Protein AF-A0A2A4FBA9-F1 (afdb_monomer)

Solvent-accessible surface area (backbone atoms only — not comparable to full-atom values): 35724 Å² total; per-residue (Å²): 137,84,88,87,79,87,83,82,77,79,80,83,69,80,80,77,73,60,37,50,47,93,79,31,33,34,23,47,24,34,35,34,48,40,52,52,86,68,55,92,37,50,28,45,49,27,52,51,52,49,32,52,47,29,51,40,44,67,45,79,45,72,29,42,86,92,65,70,69,78,77,84,57,60,59,92,59,33,33,60,41,40,17,34,39,21,32,54,52,49,37,60,53,53,17,41,89,79,69,33,68,56,4,42,51,48,52,48,52,13,17,38,64,64,24,26,37,34,21,50,23,27,60,39,55,25,54,53,46,32,26,72,73,50,72,45,64,10,69,92,48,63,42,56,23,31,39,35,79,61,21,44,68,64,37,65,48,46,32,35,7,68,39,89,90,40,39,35,54,44,55,74,27,56,29,38,30,31,44,75,27,86,77,54,50,78,67,47,50,75,44,59,27,28,34,33,64,46,96,87,69,50,73,33,28,37,20,35,39,34,43,38,37,50,88,78,72,57,95,47,36,16,62,40,34,44,38,36,40,26,18,34,58,33,30,71,87,35,71,50,35,38,66,46,46,62,42,55,54,36,58,27,38,69,47,44,37,40,18,53,86,57,33,32,50,31,50,33,28,32,52,39,50,43,68,37,46,27,60,62,37,41,70,42,95,82,72,33,20,24,33,69,89,76,70,42,64,28,88,40,91,67,65,20,37,51,86,73,38,67,69,34,74,80,49,62,39,35,65,39,42,40,54,64,41,24,69,25,52,53,40,52,50,53,48,44,52,49,39,29,76,71,37,87,34,32,62,52,53,52,51,32,38,20,29,18,25,36,37,27,32,54,92,38,57,16,75,38,37,53,10,71,64,75,75,30,47,35,47,53,42,44,58,76,48,47,73,76,38,36,37,33,40,23,34,15,79,51,68,59,42,38,71,41,79,80,73,76,43,74,67,46,40,66,54,54,42,46,30,48,50,49,22,48,47,17,43,58,61,59,55,52,80,46,55,43,80,41,32,38,47,47,32,96,61,38,25,80,80,32,62,56,38,48,51,27,42,43,74,76,50,29,37,34,36,52,38,50,55,89,61,26,57,51,59,61,82,43,81,88,51,51,85,54,56,91,88,40,80,41,68,73,59,59,70,49,25,32,46,45,33,42,82,48,68,77,30,33,34,36,45,22,40,77,48,89,60,52,58,34,24,44,42,67,70,38,46,31,52,53,49,24,50,44,33,4,49,86,19,80,41,24,81,77,63,60,42,67,57,50,55,71,50,49,46,50,56,50,22,55,57,56,33,52,39,36,57,51,36,36,59,56,32,37,46,41,22,37,25,22,47,26,38,71,76,79,63,49,23,58,51,57,54,37,52,51,49,21,52,52,51,43,51,48,45,33,39,76,54,54,38,42,32,65,52,74,66,53,48,44,52,52,11,49,40,40,43,48,34,74,73,36,69,64,46,38,37,34,30,63,52,48,28,30,43,36,34,31,69,88,60,94,82,63,67,65,37,52,43,43,28,27,56,41,84,48,89,91,49,56,50,74,56,79,91,37,35,30,16,56,44,76,27,37,65,93,51,66,18,47,47,80,41,73,77,28,66,68,75,118

InterPro domains:
  IPR056826 Agd3, deacetylase domain [PF25115] (383-588)
  IPR056827 Agd3, CBM87 [PF25116] (27-178)

Mean predicted aligned error: 5.66 Å

Structure (mmCIF, N/CA/C/O backbone):
data_AF-A0A2A4FBA9-F1
#
_entry.id   AF-A0A2A4FBA9-F1
#
loop_
_atom_site.group_PDB
_atom_site.id
_atom_site.type_symbol
_atom_site.label_atom_id
_atom_site.label_alt_id
_atom_site.label_comp_id
_atom_site.label_asym_id
_atom_site.label_entity_id
_atom_site.label_seq_id
_atom_site.pdbx_PDB_ins_code
_atom_site.Cartn_x
_atom_site.Cartn_y
_atom_site.Cartn_z
_atom_site.occupancy
_atom_site.B_iso_or_equiv
_atom_site.auth_seq_id
_atom_site.auth_comp_id
_atom_site.auth_asym_id
_atom_site.auth_atom_id
_atom_site.pdbx_PDB_model_num
ATOM 1 N N . MET A 1 1 ? 27.969 -35.786 33.954 1.00 35.66 1 MET A N 1
ATOM 2 C CA . MET A 1 1 ? 27.460 -35.114 35.173 1.00 35.66 1 MET A CA 1
ATOM 3 C C . MET A 1 1 ? 26.639 -33.923 34.688 1.00 35.66 1 MET A C 1
ATOM 5 O O . MET A 1 1 ? 27.228 -33.008 34.151 1.00 35.66 1 MET A O 1
ATOM 9 N N . ALA A 1 2 ? 25.336 -34.043 34.442 1.00 28.09 2 ALA A N 1
ATOM 10 C CA . ALA A 1 2 ? 24.216 -34.197 35.376 1.00 28.09 2 ALA A CA 1
ATOM 11 C C . ALA A 1 2 ? 23.864 -32.904 36.147 1.00 28.09 2 ALA A C 1
ATOM 13 O O . ALA A 1 2 ? 24.631 -32.495 37.011 1.00 28.09 2 ALA A O 1
ATOM 14 N N . ARG A 1 3 ? 22.616 -32.445 35.906 1.00 29.64 3 ARG A N 1
ATOM 15 C CA . ARG A 1 3 ? 21.757 -31.500 36.672 1.00 29.64 3 ARG A CA 1
ATOM 16 C C . ARG A 1 3 ? 22.052 -30.017 36.424 1.00 29.64 3 ARG A C 1
ATOM 18 O O . ARG A 1 3 ? 23.206 -29.635 36.421 1.00 29.64 3 ARG A O 1
ATOM 25 N N . GLY A 1 4 ? 21.094 -29.114 36.207 1.00 26.42 4 GLY A N 1
ATOM 26 C CA . GLY A 1 4 ? 19.641 -28.989 36.473 1.00 26.42 4 GLY A CA 1
ATOM 27 C C . GLY A 1 4 ? 19.407 -27.463 36.652 1.00 26.42 4 GLY A C 1
ATOM 28 O O . GLY A 1 4 ? 20.376 -26.754 36.883 1.00 26.42 4 GLY A O 1
ATOM 29 N N . LEU A 1 5 ? 18.257 -26.806 36.531 1.00 30.44 5 LEU A N 1
ATOM 30 C CA . LEU A 1 5 ? 16.840 -27.126 36.586 1.00 30.44 5 LEU A CA 1
ATOM 31 C C . LEU A 1 5 ? 16.086 -26.051 35.777 1.00 30.44 5 LEU A C 1
ATOM 33 O O . LEU A 1 5 ? 16.541 -24.916 35.646 1.00 30.44 5 LEU A O 1
ATOM 37 N N . ALA A 1 6 ? 14.897 -26.427 35.318 1.00 33.28 6 ALA A N 1
ATOM 38 C CA . ALA A 1 6 ? 13.871 -25.555 34.773 1.00 33.28 6 ALA A CA 1
ATOM 39 C C . ALA A 1 6 ? 13.440 -24.460 35.767 1.00 33.28 6 ALA A C 1
ATOM 41 O O . ALA A 1 6 ? 13.208 -24.744 36.942 1.00 33.28 6 ALA A O 1
ATOM 42 N N . ALA A 1 7 ? 13.234 -23.240 35.269 1.00 28.11 7 ALA A N 1
ATOM 43 C CA . ALA A 1 7 ? 12.428 -22.224 35.936 1.00 28.11 7 ALA A CA 1
ATOM 44 C C . ALA A 1 7 ? 11.086 -22.122 35.199 1.00 28.11 7 ALA A C 1
ATOM 46 O O . ALA A 1 7 ? 10.904 -21.312 34.294 1.00 28.11 7 ALA A O 1
ATOM 47 N N . ALA A 1 8 ? 10.152 -22.995 35.580 1.00 31.78 8 ALA A N 1
ATOM 48 C CA . ALA A 1 8 ? 8.734 -22.791 35.332 1.00 31.78 8 ALA A CA 1
ATOM 49 C C . ALA A 1 8 ? 8.258 -21.663 36.263 1.00 31.78 8 ALA A C 1
ATOM 51 O O . ALA A 1 8 ? 8.084 -21.867 37.463 1.00 31.78 8 ALA A O 1
ATOM 52 N N . GLY A 1 9 ? 8.112 -20.454 35.722 1.00 28.41 9 GLY A N 1
ATOM 53 C CA . GLY A 1 9 ? 7.492 -19.335 36.425 1.00 28.41 9 GLY A CA 1
ATOM 54 C C . GLY A 1 9 ? 5.979 -19.519 36.448 1.00 28.41 9 GLY A C 1
ATOM 55 O O . GLY A 1 9 ? 5.329 -19.421 35.410 1.00 28.41 9 GLY A O 1
ATOM 56 N N . LEU A 1 10 ? 5.437 -19.820 37.629 1.00 30.75 10 LEU A N 1
ATOM 57 C CA . LEU A 1 10 ? 4.006 -19.929 37.894 1.00 30.75 10 LEU A CA 1
ATOM 58 C C . LEU A 1 10 ? 3.264 -18.660 37.446 1.00 30.75 10 LEU A C 1
ATOM 60 O O . LEU A 1 10 ? 3.491 -17.570 37.970 1.00 30.75 10 LEU A O 1
ATOM 64 N N . CYS A 1 11 ? 2.310 -18.847 36.536 1.00 32.03 11 CYS A N 1
ATOM 65 C CA . CYS A 1 11 ? 1.197 -17.933 36.332 1.00 32.03 11 CYS A CA 1
ATOM 66 C C . CYS A 1 11 ? 0.388 -17.837 37.630 1.00 32.03 11 CYS A C 1
ATOM 68 O O . CYS A 1 11 ? -0.319 -18.777 37.988 1.00 32.03 11 CYS A O 1
ATOM 70 N N . VAL A 1 12 ? 0.418 -16.686 38.295 1.00 27.09 12 VAL A N 1
ATOM 71 C CA . VAL A 1 12 ? -0.736 -16.254 39.090 1.00 27.09 12 VAL A CA 1
ATOM 72 C C . VAL A 1 12 ? -1.607 -15.439 38.144 1.00 27.09 12 VAL A C 1
ATOM 74 O O . VAL A 1 12 ? -1.563 -14.213 38.114 1.00 27.09 12 VAL A O 1
ATOM 77 N N . ALA A 1 13 ? -2.347 -16.148 37.292 1.00 31.80 13 ALA A N 1
ATOM 78 C CA . ALA A 1 13 ? -3.463 -15.561 36.576 1.00 31.80 13 ALA A CA 1
ATOM 79 C C . ALA A 1 13 ? -4.544 -15.264 37.619 1.00 31.80 13 ALA A C 1
ATOM 81 O O . ALA A 1 13 ? -5.150 -16.186 38.168 1.00 31.80 13 ALA A O 1
ATOM 82 N N . ALA A 1 14 ? -4.789 -13.986 37.910 1.00 28.95 14 ALA A N 1
ATOM 83 C CA . ALA A 1 14 ? -6.097 -13.601 38.409 1.00 28.95 14 ALA A CA 1
ATOM 84 C C . ALA A 1 14 ? -7.092 -14.016 37.318 1.00 28.95 14 ALA A C 1
ATOM 86 O O . ALA A 1 14 ? -7.118 -13.424 36.241 1.00 28.95 14 ALA A O 1
ATOM 87 N N . GLN A 1 15 ? -7.823 -15.105 37.555 1.00 30.31 15 GLN A N 1
ATOM 88 C CA . GLN A 1 15 ? -8.867 -15.574 36.659 1.00 30.31 15 GLN A CA 1
ATOM 89 C C . GLN A 1 15 ? -9.997 -14.541 36.649 1.00 30.31 15 GLN A C 1
ATOM 91 O O . GLN A 1 15 ? -10.942 -14.628 37.429 1.00 30.31 15 GLN A O 1
ATOM 96 N N . VAL A 1 16 ? -9.902 -13.550 35.765 1.00 36.84 16 VAL A N 1
ATOM 97 C CA . VAL A 1 16 ? -11.084 -12.850 35.268 1.00 36.84 16 VAL A CA 1
ATOM 98 C C . VAL A 1 16 ? -11.718 -13.822 34.282 1.00 36.84 16 VAL A C 1
ATOM 100 O O . VAL A 1 16 ? -11.297 -13.934 33.134 1.00 36.84 16 VAL A O 1
ATOM 103 N N . VAL A 1 17 ? -12.641 -14.648 34.770 1.00 41.50 17 VAL A N 1
ATOM 104 C CA . VAL A 1 17 ? -13.395 -15.563 33.912 1.00 41.50 17 VAL A CA 1
ATOM 105 C C . VAL A 1 17 ? -14.388 -14.705 33.127 1.00 41.50 17 VAL A C 1
ATOM 107 O O . VAL A 1 17 ? -15.464 -14.385 33.627 1.00 41.50 17 VAL A O 1
ATOM 110 N N . HIS A 1 18 ? -14.011 -14.282 31.919 1.00 57.12 18 HIS A N 1
ATOM 111 C CA . HIS A 1 18 ? -14.959 -13.726 30.955 1.00 57.12 18 HIS A CA 1
ATOM 112 C C . HIS A 1 18 ? -15.890 -14.856 30.512 1.00 57.12 18 HIS A C 1
ATOM 114 O O . HIS A 1 18 ? -15.500 -15.747 29.757 1.00 57.12 18 HIS A O 1
ATOM 120 N N . ALA A 1 19 ? -17.102 -14.858 31.061 1.00 62.28 19 ALA A N 1
ATOM 121 C CA . ALA A 1 19 ? -18.159 -15.758 30.646 1.00 62.28 19 ALA A CA 1
ATOM 122 C C . ALA A 1 19 ? -18.904 -15.112 29.473 1.00 62.28 19 ALA A C 1
ATOM 124 O O . ALA A 1 19 ? -19.405 -13.995 29.579 1.00 62.28 19 ALA A O 1
ATOM 125 N N . VAL A 1 20 ? -18.931 -15.821 28.353 1.00 81.38 20 VAL A N 1
ATOM 126 C CA . VAL A 1 20 ? -19.883 -15.619 27.258 1.00 81.38 20 VAL A CA 1
ATOM 127 C C . VAL A 1 20 ? -20.898 -16.765 27.382 1.00 81.38 20 VAL A C 1
ATOM 129 O O . VAL A 1 20 ? -20.494 -17.845 27.839 1.00 81.38 20 VAL A O 1
ATOM 132 N N . PRO A 1 21 ? -22.184 -16.599 27.013 1.00 82.62 21 PRO A N 1
ATOM 133 C CA . PRO A 1 21 ? -23.123 -17.720 26.990 1.00 82.62 21 PRO A CA 1
ATOM 134 C C . PRO A 1 21 ? -22.544 -18.936 26.242 1.00 82.62 21 PRO A C 1
ATOM 136 O O . PRO A 1 21 ? -21.885 -18.789 25.213 1.00 82.62 21 PRO A O 1
ATOM 139 N N . LEU A 1 22 ? -22.746 -20.148 26.773 1.00 81.50 22 LEU A N 1
ATOM 140 C CA . LEU A 1 22 ? -22.116 -21.384 26.261 1.00 81.50 22 LEU A CA 1
ATOM 141 C C . LEU A 1 22 ? -22.530 -21.731 24.821 1.00 81.50 22 LEU A C 1
ATOM 143 O O . LEU A 1 22 ? -21.805 -22.410 24.091 1.00 81.50 22 LEU A O 1
ATOM 147 N N . ASP A 1 23 ? -23.720 -21.302 24.434 1.00 87.00 23 ASP A N 1
ATOM 148 C CA . ASP A 1 23 ? -24.325 -21.451 23.119 1.00 87.00 23 ASP A CA 1
ATOM 149 C C . ASP A 1 23 ? -24.222 -20.184 22.264 1.00 87.00 23 ASP A C 1
ATOM 151 O O . ASP A 1 23 ? -24.753 -20.169 21.153 1.00 87.00 23 ASP A O 1
ATOM 155 N N . ALA A 1 24 ? -23.488 -19.166 22.730 1.00 92.69 24 ALA A N 1
ATOM 156 C CA . ALA A 1 24 ? -23.312 -17.936 21.982 1.00 92.69 24 ALA A CA 1
ATOM 157 C C . ALA A 1 24 ? -22.666 -18.182 20.617 1.00 92.69 24 ALA A C 1
ATOM 159 O O . ALA A 1 24 ? -21.692 -18.932 20.473 1.00 92.69 24 ALA A O 1
ATOM 160 N N . LEU A 1 25 ? -23.187 -17.466 19.628 1.00 97.12 25 LEU A N 1
ATOM 161 C CA . LEU A 1 25 ? -22.605 -17.328 18.303 1.00 97.12 25 LEU A CA 1
ATOM 162 C C . LEU A 1 25 ? -22.186 -15.872 18.112 1.00 97.12 25 LEU A C 1
ATOM 164 O O . LEU A 1 25 ? -22.937 -14.969 18.464 1.00 97.12 25 LEU A O 1
ATOM 168 N N . ILE A 1 26 ? -20.999 -15.631 17.566 1.00 98.00 26 ILE A N 1
ATOM 169 C CA . ILE A 1 26 ? -20.472 -14.283 17.329 1.00 98.00 26 ILE A CA 1
ATOM 170 C C . ILE A 1 26 ? -20.010 -14.189 15.881 1.00 98.00 26 ILE A C 1
ATOM 172 O O . ILE A 1 26 ? -19.082 -14.889 15.477 1.00 98.00 26 ILE A O 1
ATOM 176 N N . ASP A 1 27 ? -20.628 -13.313 15.098 1.00 98.56 27 ASP A N 1
ATOM 177 C CA . ASP A 1 27 ? -20.150 -13.032 13.746 1.00 98.56 27 ASP A CA 1
ATOM 178 C C . ASP A 1 27 ? -18.834 -12.252 13.792 1.00 98.56 27 ASP A C 1
ATOM 180 O O . ASP A 1 27 ? -18.742 -11.194 14.423 1.00 98.56 27 ASP A O 1
ATOM 184 N N . LEU A 1 28 ? -17.824 -12.736 13.063 1.00 98.56 28 LEU A N 1
ATOM 185 C CA . LEU A 1 28 ? -16.520 -12.091 12.905 1.00 98.56 28 LEU A CA 1
ATOM 186 C C . LEU A 1 28 ? -16.609 -10.888 11.945 1.00 98.56 28 LEU A C 1
ATOM 188 O O . LEU A 1 28 ? -15.963 -10.841 10.897 1.00 98.56 28 LEU A O 1
ATOM 192 N N . LYS A 1 29 ? -17.465 -9.929 12.302 1.00 98.50 29 LYS A N 1
ATOM 193 C CA . LYS A 1 29 ? -17.840 -8.737 11.539 1.00 98.50 29 LYS A CA 1
ATOM 194 C C . LYS A 1 29 ? -17.840 -7.511 12.449 1.00 98.50 29 LYS A C 1
ATOM 196 O O . LYS A 1 29 ? -18.280 -7.585 13.595 1.00 98.50 29 LYS A O 1
ATOM 201 N N . VAL A 1 30 ? -17.357 -6.377 11.952 1.00 98.81 30 VAL A N 1
ATOM 202 C CA . VAL A 1 30 ? -17.292 -5.114 12.707 1.00 98.81 30 VAL A CA 1
ATOM 203 C C . VAL A 1 30 ? -18.495 -4.225 12.389 1.00 98.81 30 VAL A C 1
ATOM 205 O O . VAL A 1 30 ? -18.865 -4.056 11.230 1.00 98.81 30 VAL A O 1
ATOM 208 N N . LEU A 1 31 ? -19.096 -3.617 13.411 1.00 98.88 31 LEU A N 1
ATOM 209 C CA . LEU A 1 31 ? -20.071 -2.543 13.237 1.00 98.88 31 LEU A CA 1
ATOM 210 C C . LEU A 1 31 ? -19.355 -1.191 13.234 1.00 98.88 31 LEU A C 1
ATOM 212 O O . LEU A 1 31 ? -18.719 -0.832 14.223 1.00 98.88 31 LEU A O 1
ATOM 216 N N . VAL A 1 32 ? -19.497 -0.423 12.158 1.00 98.81 32 VAL A N 1
ATOM 217 C CA . VAL A 1 32 ? -19.068 0.977 12.089 1.00 98.81 32 VAL A CA 1
ATOM 218 C C . VAL A 1 32 ? -20.289 1.862 12.338 1.00 98.81 32 VAL A C 1
ATOM 220 O O . VAL A 1 32 ? -21.167 1.962 11.483 1.00 98.81 32 VAL A O 1
ATOM 223 N N . LEU A 1 33 ? -20.367 2.487 13.513 1.00 98.31 33 LEU A N 1
ATOM 224 C CA . LEU A 1 33 ? -21.442 3.424 13.862 1.00 98.31 33 LEU A CA 1
ATOM 225 C C . LEU A 1 33 ? -21.025 4.840 13.464 1.00 98.31 33 LEU A C 1
ATOM 227 O O . LEU A 1 33 ? -20.178 5.437 14.125 1.00 98.31 33 LEU A O 1
ATOM 231 N N . ALA A 1 34 ? -21.620 5.379 12.400 1.00 97.81 34 ALA A N 1
ATOM 232 C CA . ALA A 1 34 ? -21.281 6.693 11.861 1.00 97.81 34 ALA A CA 1
ATOM 233 C C . ALA A 1 34 ? -22.482 7.648 11.910 1.00 97.81 34 ALA A C 1
ATOM 235 O O . ALA A 1 34 ? -23.615 7.259 11.643 1.00 97.81 34 ALA A O 1
ATOM 236 N N . SER A 1 35 ? -22.238 8.918 12.226 1.00 96.06 35 SER A N 1
ATOM 237 C CA . SER A 1 35 ? -23.278 9.951 12.191 1.00 96.06 35 SER A CA 1
ATOM 238 C C . SER A 1 35 ? -23.618 10.311 10.746 1.00 96.06 35 SER A C 1
ATOM 240 O O . SER A 1 35 ? -22.733 10.684 9.974 1.00 96.06 35 SER A O 1
ATOM 242 N N . GLN A 1 36 ? -24.902 10.266 10.383 1.00 95.19 36 GLN A N 1
ATOM 243 C CA . GLN A 1 36 ? -25.357 10.739 9.074 1.00 95.19 36 GLN A CA 1
ATOM 244 C C . GLN A 1 36 ? -25.042 12.230 8.881 1.00 95.19 36 GLN A C 1
ATOM 246 O O . GLN A 1 36 ? -24.629 12.642 7.800 1.00 95.19 36 GLN A O 1
ATOM 251 N N . GLN A 1 37 ? -25.199 13.037 9.934 1.00 95.44 37 GLN A N 1
ATOM 252 C CA . GLN A 1 37 ? -24.948 14.479 9.895 1.00 95.44 37 GLN A CA 1
ATOM 253 C C . GLN A 1 37 ? -23.464 14.831 9.773 1.00 95.44 37 GLN A C 1
ATOM 255 O O . GLN A 1 37 ? -23.145 15.905 9.272 1.00 95.44 37 GLN A O 1
ATOM 260 N N . ALA A 1 38 ? -22.561 13.949 10.210 1.00 91.69 38 ALA A N 1
ATOM 261 C CA . ALA A 1 38 ? -21.127 14.144 10.016 1.00 91.69 38 ALA A CA 1
ATOM 262 C C . ALA A 1 38 ? -20.703 13.888 8.556 1.00 91.69 38 ALA A C 1
ATOM 264 O O . ALA A 1 38 ? -19.721 14.457 8.085 1.00 91.69 38 ALA A O 1
ATOM 265 N N . GLY A 1 39 ? -21.461 13.073 7.815 1.00 93.25 39 GLY A N 1
ATOM 266 C CA . GLY A 1 39 ? -21.169 12.752 6.422 1.00 93.25 39 GLY A CA 1
ATOM 267 C C . GLY A 1 39 ? -19.896 11.915 6.259 1.00 93.25 39 GLY A C 1
ATOM 268 O O . GLY A 1 39 ? -19.574 11.061 7.085 1.00 93.25 39 GLY A O 1
ATOM 269 N N . ASN A 1 40 ? -19.181 12.133 5.155 1.00 94.31 40 ASN A N 1
ATOM 270 C CA . ASN A 1 40 ? -17.966 11.392 4.816 1.00 94.31 40 ASN A CA 1
ATOM 271 C C . ASN A 1 40 ? -16.718 12.044 5.436 1.00 94.31 40 ASN A C 1
ATOM 273 O O . ASN A 1 40 ? -15.961 12.722 4.739 1.00 94.31 40 ASN A O 1
ATOM 277 N N . THR A 1 41 ? -16.532 11.878 6.747 1.00 96.19 41 THR A N 1
ATOM 278 C CA . THR A 1 41 ? -15.412 12.500 7.470 1.00 96.19 41 THR A CA 1
ATOM 279 C C . THR A 1 41 ? -14.081 11.770 7.247 1.00 96.19 41 THR A C 1
ATOM 281 O O . THR A 1 41 ? -14.079 10.576 6.922 1.00 96.19 41 THR A O 1
ATOM 284 N N . PRO A 1 42 ? -12.930 12.438 7.457 1.00 96.69 42 PRO A N 1
ATOM 285 C CA . PRO A 1 42 ? -11.619 11.790 7.416 1.00 96.69 42 PRO A CA 1
ATOM 286 C C . PRO A 1 42 ? -11.483 10.580 8.349 1.00 96.69 42 PRO A C 1
ATOM 288 O O . PRO A 1 42 ? -10.839 9.599 7.984 1.00 96.69 42 PRO A O 1
ATOM 291 N N . GLU A 1 43 ? -12.125 10.598 9.518 1.00 97.31 43 GLU A N 1
ATOM 292 C CA . GLU A 1 43 ? -12.078 9.508 10.498 1.00 97.31 43 GLU A CA 1
ATOM 293 C C . GLU A 1 43 ? -12.850 8.289 10.002 1.00 97.31 43 GLU A C 1
ATOM 295 O O . GLU A 1 43 ? -12.417 7.146 10.199 1.00 97.31 43 GLU A O 1
ATOM 300 N N . LEU A 1 44 ? -13.992 8.521 9.337 1.00 98.19 44 LEU A N 1
ATOM 301 C CA . LEU A 1 44 ? -14.739 7.454 8.682 1.00 98.19 44 LEU A CA 1
ATOM 302 C C . LEU A 1 44 ? -13.878 6.859 7.571 1.00 98.19 44 LEU A C 1
ATOM 304 O O . LEU A 1 44 ? -13.676 5.650 7.552 1.00 98.19 44 LEU A O 1
ATOM 308 N N . GLN A 1 45 ? -13.288 7.693 6.714 1.00 97.81 45 GLN A N 1
ATOM 309 C CA . GLN A 1 45 ? -12.392 7.228 5.653 1.00 97.81 45 GLN A CA 1
ATOM 310 C C . GLN A 1 45 ? -11.200 6.440 6.207 1.00 97.81 45 GLN A C 1
ATOM 312 O O . GLN A 1 45 ? -10.881 5.381 5.671 1.00 97.81 45 GLN A O 1
ATOM 317 N N . ALA A 1 46 ? -10.570 6.895 7.293 1.00 97.50 46 ALA A N 1
ATOM 318 C CA . ALA A 1 46 ? -9.457 6.200 7.939 1.00 97.50 46 ALA A CA 1
ATOM 319 C C . ALA A 1 46 ? -9.887 4.826 8.476 1.00 97.50 46 ALA A C 1
ATOM 321 O O . ALA A 1 46 ? -9.183 3.837 8.271 1.00 97.50 46 ALA A O 1
ATOM 322 N N . THR A 1 47 ? -11.065 4.763 9.108 1.00 98.25 47 THR A N 1
ATOM 323 C CA . THR A 1 47 ? -11.665 3.526 9.630 1.00 98.25 47 THR A CA 1
ATOM 324 C C . THR A 1 47 ? -11.962 2.532 8.508 1.00 98.25 47 THR A C 1
ATOM 326 O O . THR A 1 47 ? -11.551 1.376 8.586 1.00 98.25 47 THR A O 1
ATOM 329 N N . LEU A 1 48 ? -12.644 2.972 7.449 1.00 98.00 48 LEU A N 1
ATOM 330 C CA . LEU A 1 48 ? -12.991 2.109 6.319 1.00 98.00 48 LEU A CA 1
ATOM 331 C C . LEU A 1 48 ? -11.737 1.635 5.587 1.00 98.00 48 LEU A C 1
ATOM 333 O O . LEU A 1 48 ? -11.584 0.446 5.339 1.00 98.00 48 LEU A O 1
ATOM 337 N N . THR A 1 49 ? -10.785 2.538 5.352 1.00 96.75 49 THR A N 1
ATOM 338 C CA . THR A 1 49 ? -9.543 2.232 4.637 1.00 96.75 49 THR A CA 1
ATOM 339 C C . THR A 1 49 ? -8.743 1.119 5.318 1.00 96.75 49 THR A C 1
ATOM 341 O O . THR A 1 49 ? -8.235 0.236 4.628 1.00 96.75 49 THR A O 1
ATOM 344 N N . ILE A 1 50 ? -8.618 1.112 6.654 1.00 97.50 50 ILE A N 1
ATOM 345 C CA . ILE A 1 50 ? -7.900 0.021 7.335 1.00 97.50 50 ILE A CA 1
ATOM 346 C C . ILE A 1 50 ? -8.682 -1.297 7.305 1.00 97.50 50 ILE A C 1
ATOM 348 O O . ILE A 1 50 ? -8.081 -2.347 7.081 1.00 97.50 50 ILE A O 1
ATOM 352 N N . LEU A 1 51 ? -10.007 -1.264 7.479 1.00 98.38 51 LEU A N 1
ATOM 353 C CA . LEU A 1 51 ? -10.839 -2.468 7.385 1.00 98.38 51 LEU A CA 1
ATOM 354 C C . LEU A 1 51 ? -10.762 -3.068 5.974 1.00 98.38 51 LEU A C 1
ATOM 356 O O . LEU A 1 51 ? -10.535 -4.271 5.833 1.00 98.38 51 LEU A O 1
ATOM 360 N N . ASP A 1 52 ? -10.830 -2.223 4.944 1.00 97.50 52 ASP A N 1
ATOM 361 C CA . ASP A 1 52 ? -10.674 -2.602 3.543 1.00 97.50 52 ASP A CA 1
ATOM 362 C C . ASP A 1 52 ? -9.265 -3.117 3.249 1.00 97.50 52 ASP A C 1
ATOM 364 O O . ASP A 1 52 ? -9.122 -4.107 2.549 1.00 97.50 52 ASP A O 1
ATOM 368 N N . ARG A 1 53 ? -8.193 -2.535 3.790 1.00 96.19 53 ARG A N 1
ATOM 369 C CA . ARG A 1 53 ? -6.830 -3.053 3.559 1.00 96.19 53 ARG A CA 1
ATOM 370 C C . ARG A 1 53 ? -6.637 -4.441 4.162 1.00 96.19 53 ARG A C 1
ATOM 372 O O . ARG A 1 53 ? -6.130 -5.338 3.486 1.00 96.19 53 ARG A O 1
ATOM 379 N N . LEU A 1 54 ? -7.142 -4.653 5.376 1.00 97.38 54 LEU A N 1
ATOM 380 C CA . LEU A 1 54 ? -7.075 -5.944 6.066 1.00 97.38 54 LEU A CA 1
ATOM 381 C C . LEU A 1 54 ? -8.048 -6.987 5.503 1.00 97.38 54 LEU A C 1
ATOM 383 O O . LEU A 1 54 ? -7.788 -8.182 5.611 1.00 97.38 54 LEU A O 1
ATOM 387 N N . GLY A 1 55 ? -9.152 -6.549 4.891 1.00 96.94 55 GLY A N 1
ATOM 388 C CA . GLY A 1 55 ? -10.238 -7.428 4.449 1.00 96.94 55 GLY A CA 1
ATOM 389 C C . GLY A 1 55 ? -11.181 -7.853 5.567 1.00 96.94 55 GLY A C 1
ATOM 390 O O . GLY A 1 55 ? -11.798 -8.909 5.467 1.00 96.94 55 GLY A O 1
ATOM 391 N N . VAL A 1 56 ? -11.292 -7.039 6.620 1.00 98.38 56 VAL A N 1
ATOM 392 C CA . VAL A 1 56 ? -12.211 -7.290 7.734 1.00 98.38 56 VAL A CA 1
ATOM 393 C C . VAL A 1 56 ? -13.643 -7.038 7.277 1.00 98.38 56 VAL A C 1
ATOM 395 O O . VAL A 1 56 ? -13.930 -5.923 6.853 1.00 98.38 56 VAL A O 1
ATOM 398 N N . PRO A 1 57 ? -14.568 -8.009 7.385 1.00 98.25 57 PRO A N 1
ATOM 399 C CA . PRO A 1 57 ? -15.977 -7.766 7.105 1.00 98.25 57 PRO A CA 1
ATOM 400 C C . PRO A 1 57 ? -16.547 -6.711 8.057 1.00 98.25 57 PRO A C 1
ATOM 402 O O . PRO A 1 57 ? -16.365 -6.797 9.275 1.00 98.25 57 PRO A O 1
ATOM 405 N N . TYR A 1 58 ? -17.281 -5.736 7.525 1.00 98.44 58 TYR A N 1
ATOM 406 C CA . TYR A 1 58 ? -17.947 -4.724 8.340 1.00 98.44 58 TYR A CA 1
ATOM 407 C C . TYR A 1 58 ? -19.323 -4.336 7.807 1.00 98.44 58 TYR A C 1
ATOM 409 O O . TYR A 1 58 ? -19.705 -4.633 6.677 1.00 98.44 58 TYR A O 1
ATOM 417 N N . THR A 1 59 ? -20.090 -3.661 8.654 1.00 98.38 59 THR A N 1
ATOM 418 C CA . THR A 1 59 ? -21.341 -2.995 8.295 1.00 98.38 59 THR A CA 1
ATOM 419 C C . THR A 1 59 ? -21.271 -1.561 8.777 1.00 98.38 59 THR A C 1
ATOM 421 O O . THR A 1 59 ? -20.971 -1.323 9.945 1.00 98.38 59 THR A O 1
ATOM 424 N N . ILE A 1 60 ? -21.561 -0.610 7.892 1.00 98.38 60 ILE A N 1
ATOM 425 C CA . ILE A 1 60 ? -21.734 0.786 8.285 1.00 98.38 60 ILE A CA 1
ATOM 426 C C . ILE A 1 60 ? -23.200 0.989 8.647 1.00 98.38 60 ILE A C 1
ATOM 428 O O . ILE A 1 60 ? -24.087 0.688 7.850 1.00 98.38 60 ILE A O 1
ATOM 432 N N . TYR A 1 61 ? -23.449 1.517 9.839 1.00 98.31 61 TYR A N 1
ATOM 433 C CA . TYR A 1 61 ? -24.758 2.005 10.233 1.00 98.31 61 TYR A CA 1
ATOM 434 C C . TYR A 1 61 ? -24.696 3.519 10.399 1.00 98.31 61 TYR A C 1
ATOM 436 O O . TYR A 1 61 ? -24.061 4.027 11.328 1.00 98.31 61 TYR A O 1
ATOM 444 N N . TYR A 1 62 ? -25.358 4.223 9.481 1.00 97.62 62 TYR A N 1
ATOM 445 C CA . TYR A 1 62 ? -25.530 5.666 9.563 1.00 97.62 62 TYR A CA 1
ATOM 446 C C . TYR A 1 62 ? -26.719 5.988 10.458 1.00 97.62 62 TYR A C 1
ATOM 448 O O . TYR A 1 62 ? -27.863 5.743 10.078 1.00 97.62 62 TYR A O 1
ATOM 456 N N . TYR A 1 63 ? -26.452 6.526 11.644 1.00 96.50 63 TYR A N 1
ATOM 457 C CA . TYR A 1 63 ? -27.505 6.930 12.566 1.00 96.50 63 TYR A CA 1
ATOM 458 C C . TYR A 1 63 ? -27.842 8.414 12.418 1.00 96.50 63 TYR A C 1
ATOM 460 O O . TYR A 1 63 ? -26.968 9.259 12.211 1.00 96.50 63 TYR A O 1
ATOM 468 N N . ASP A 1 64 ? -29.124 8.730 12.582 1.00 95.81 64 ASP A N 1
ATOM 469 C CA . ASP A 1 64 ? -29.622 10.099 12.616 1.00 95.81 64 ASP A CA 1
ATOM 470 C C . ASP A 1 64 ? -29.422 10.687 14.021 1.00 95.81 64 ASP A C 1
ATOM 472 O O . ASP A 1 64 ? -29.977 10.206 15.004 1.00 95.81 64 ASP A O 1
ATOM 476 N N . THR A 1 65 ? -28.636 11.753 14.145 1.00 92.00 65 THR A N 1
ATOM 477 C CA . THR A 1 65 ? -28.444 12.447 15.429 1.00 92.00 65 THR A CA 1
ATOM 478 C C . THR A 1 65 ? -29.701 13.160 15.947 1.00 92.00 65 THR A C 1
ATOM 480 O O . THR A 1 65 ? -29.751 13.510 17.123 1.00 92.00 65 THR A O 1
ATOM 483 N N . THR A 1 66 ? -30.729 13.376 15.133 1.00 93.50 66 THR A N 1
ATOM 484 C CA . THR A 1 66 ? -32.011 13.946 15.579 1.00 93.50 66 THR A CA 1
ATOM 485 C C . THR A 1 66 ? -32.979 12.874 16.085 1.00 93.50 66 THR A C 1
ATOM 487 O O . THR A 1 66 ? -33.796 13.148 16.963 1.00 93.50 66 THR A O 1
ATOM 490 N N . ALA A 1 67 ? -32.828 11.638 15.603 1.00 93.75 67 ALA A N 1
ATOM 491 C CA . ALA A 1 67 ? -33.608 10.468 15.993 1.00 93.75 67 ALA A CA 1
ATOM 492 C C . ALA A 1 67 ? -32.691 9.230 16.107 1.00 93.75 67 ALA A C 1
ATOM 494 O O . ALA A 1 67 ? -32.752 8.319 15.274 1.00 93.75 67 ALA A O 1
ATOM 495 N N . PRO A 1 68 ? -31.798 9.196 17.115 1.00 93.81 68 PRO A N 1
ATOM 496 C CA . PRO A 1 68 ? -30.747 8.191 17.193 1.00 93.81 68 PRO A CA 1
ATOM 497 C C . PRO A 1 68 ? -31.333 6.801 17.454 1.00 93.81 68 PRO A C 1
ATOM 499 O O . PRO A 1 68 ? -32.263 6.626 18.243 1.00 93.81 68 PRO A O 1
ATOM 502 N N . THR A 1 69 ? -30.776 5.804 16.777 1.00 96.56 69 THR A N 1
ATOM 503 C CA . THR A 1 69 ? -31.228 4.407 16.785 1.00 96.56 69 THR A CA 1
ATOM 504 C C . THR A 1 69 ? -30.022 3.476 16.699 1.00 96.56 69 THR A C 1
ATOM 506 O O . THR A 1 69 ? -28.919 3.903 16.366 1.00 96.56 69 THR A O 1
ATOM 509 N N . LEU A 1 70 ? -30.222 2.196 17.003 1.00 97.00 70 LEU A N 1
ATOM 510 C CA . LEU A 1 70 ? -29.223 1.146 16.811 1.00 97.00 70 LEU A CA 1
ATOM 511 C C . LEU A 1 70 ? -29.712 0.156 15.746 1.00 97.00 70 LEU A C 1
ATOM 513 O O . LEU A 1 70 ? -30.919 -0.094 15.674 1.00 97.00 70 LEU A O 1
ATOM 517 N N . PRO A 1 71 ? -28.802 -0.454 14.967 1.00 97.62 71 PRO A N 1
ATOM 518 C CA . PRO A 1 71 ? -29.153 -1.625 14.180 1.00 97.62 71 PRO A CA 1
ATOM 519 C C . PRO A 1 71 ? -29.438 -2.811 15.110 1.00 97.62 71 PRO A C 1
ATOM 521 O O . PRO A 1 71 ? -29.114 -2.788 16.300 1.00 97.62 71 PRO A O 1
ATOM 524 N N . THR A 1 72 ? -29.981 -3.895 14.558 1.00 98.00 72 THR A N 1
ATOM 525 C CA . THR A 1 72 ? -30.055 -5.173 15.274 1.00 98.00 72 THR A CA 1
ATOM 526 C C . THR A 1 72 ? -28.653 -5.620 15.688 1.00 98.00 72 THR A C 1
ATOM 528 O O . THR A 1 72 ? -27.804 -5.862 14.831 1.00 98.00 72 THR A O 1
ATOM 531 N N . LEU A 1 73 ? -28.415 -5.718 16.999 1.00 98.44 73 LEU A N 1
ATOM 532 C CA . LEU A 1 73 ? -27.136 -6.158 17.566 1.00 98.44 73 LEU A CA 1
ATOM 533 C C . LEU A 1 73 ? -27.089 -7.673 17.789 1.00 98.44 73 LEU A C 1
ATOM 535 O O . LEU A 1 73 ? -26.028 -8.276 17.670 1.00 98.44 73 LEU A O 1
ATOM 539 N N . GLU A 1 74 ? -28.230 -8.294 18.088 1.00 97.12 74 GLU A N 1
ATOM 540 C CA . GLU A 1 74 ? -28.331 -9.726 18.370 1.00 97.12 74 GLU A CA 1
ATOM 541 C C . GLU A 1 74 ? -29.695 -10.308 17.964 1.00 97.12 74 GLU A C 1
ATOM 543 O O . GLU A 1 74 ? -30.696 -9.589 17.898 1.00 97.12 74 GLU A O 1
ATOM 548 N N . THR A 1 75 ? -29.741 -11.625 17.752 1.00 96.56 75 THR A N 1
ATOM 549 C CA . THR A 1 75 ? -30.977 -12.428 17.695 1.00 96.56 75 THR A CA 1
ATOM 550 C C . THR A 1 75 ? -30.806 -13.682 18.542 1.00 96.56 75 THR A C 1
ATOM 552 O O . THR A 1 75 ? -30.016 -14.557 18.196 1.00 96.56 75 THR A O 1
ATOM 555 N N . GLY A 1 76 ? -31.552 -13.787 19.645 1.00 92.06 76 GLY A N 1
ATOM 556 C CA . GLY A 1 76 ? -31.330 -14.849 20.632 1.00 92.06 76 GLY A CA 1
ATOM 557 C C . GLY A 1 76 ? -29.943 -14.711 21.264 1.00 92.06 76 GLY A C 1
ATOM 558 O O . GLY A 1 76 ? -29.616 -13.640 21.771 1.00 92.06 76 GLY A O 1
ATOM 559 N N . ASP A 1 77 ? -29.133 -15.768 21.184 1.00 92.69 77 ASP A N 1
ATOM 560 C CA . ASP A 1 77 ? -27.732 -15.778 21.636 1.00 92.69 77 ASP A CA 1
ATOM 561 C C . ASP A 1 77 ? -26.722 -15.638 20.481 1.00 92.69 77 ASP A C 1
ATOM 563 O O . ASP A 1 77 ? -25.550 -15.995 20.596 1.00 92.69 77 ASP A O 1
ATOM 567 N N . HIS A 1 78 ? -27.169 -15.096 19.344 1.00 97.19 78 HIS A N 1
ATOM 568 C CA . HIS A 1 78 ? -26.316 -14.782 18.200 1.00 97.19 78 HIS A CA 1
ATOM 569 C C . HIS A 1 78 ? -26.023 -13.282 18.132 1.00 97.19 78 HIS A C 1
ATOM 571 O O . HIS A 1 78 ? -26.894 -12.482 17.791 1.00 97.19 78 HIS A O 1
ATOM 577 N N . ALA A 1 79 ? -24.779 -12.920 18.427 1.00 98.00 79 ALA A N 1
ATOM 578 C CA . ALA A 1 79 ? -24.211 -11.589 18.294 1.00 98.00 79 ALA A CA 1
ATOM 579 C C . ALA A 1 79 ? -23.856 -11.290 16.825 1.00 98.00 79 ALA A C 1
ATOM 581 O O . ALA A 1 79 ? -23.069 -12.009 16.205 1.00 98.00 79 ALA A O 1
ATOM 582 N N . MET A 1 80 ? -24.396 -10.200 16.274 1.00 98.56 80 MET A N 1
ATOM 583 C CA . MET A 1 80 ? -24.220 -9.829 14.861 1.00 98.56 80 MET A CA 1
ATOM 584 C C . MET A 1 80 ? -22.859 -9.194 14.552 1.00 98.56 80 MET A C 1
ATOM 586 O O . MET A 1 80 ? -22.505 -9.042 13.379 1.00 98.56 80 MET A O 1
ATOM 590 N N . TYR A 1 81 ? -22.114 -8.784 15.585 1.00 98.69 81 TYR A N 1
ATOM 591 C CA . TYR A 1 81 ? -20.844 -8.071 15.446 1.00 98.69 81 TYR A CA 1
ATOM 592 C C . TYR A 1 81 ? -19.870 -8.391 16.584 1.00 98.69 81 TYR A C 1
ATOM 594 O O . TYR A 1 81 ? -20.200 -8.216 17.756 1.00 98.69 81 TYR A O 1
ATOM 602 N N . GLN A 1 82 ? -18.633 -8.749 16.258 1.00 98.06 82 GLN A N 1
ATOM 603 C CA . GLN A 1 82 ? -17.583 -9.006 17.252 1.00 98.06 82 GLN A CA 1
ATOM 604 C C . GLN A 1 82 ? -16.963 -7.735 17.857 1.00 98.06 82 GLN A C 1
ATOM 606 O O . GLN A 1 82 ? -16.292 -7.790 18.886 1.00 98.06 82 GLN A O 1
ATOM 611 N N . GLY A 1 83 ? -17.153 -6.588 17.204 1.00 98.50 83 GLY A N 1
ATOM 612 C CA . GLY A 1 83 ? -16.513 -5.324 17.557 1.00 98.50 83 GLY A CA 1
ATOM 613 C C . GLY A 1 83 ? -17.295 -4.131 17.027 1.00 98.50 83 GLY A C 1
ATOM 614 O O . GLY A 1 83 ? -17.956 -4.230 15.992 1.00 98.50 83 GLY A O 1
ATOM 615 N N . VAL A 1 84 ? -17.203 -3.001 17.728 1.00 98.88 84 VAL A N 1
ATOM 616 C CA . VAL A 1 84 ? -17.835 -1.737 17.331 1.00 98.88 84 VAL A CA 1
ATOM 617 C C . VAL A 1 84 ? -16.766 -0.661 17.185 1.00 98.88 84 VAL A C 1
ATOM 619 O O . VAL A 1 84 ? -15.981 -0.441 18.105 1.00 98.88 84 VAL A O 1
ATOM 622 N N . ILE A 1 85 ? -16.741 0.027 16.048 1.00 98.81 85 ILE A N 1
ATOM 623 C CA . ILE A 1 85 ? -15.894 1.199 15.829 1.00 98.81 85 ILE A CA 1
ATOM 624 C C . ILE A 1 85 ? -16.789 2.414 15.591 1.00 98.81 85 ILE A C 1
ATOM 626 O O . ILE A 1 85 ? -17.680 2.390 14.745 1.00 98.81 85 ILE A O 1
ATOM 630 N N . MET A 1 86 ? -16.538 3.488 16.330 1.00 98.38 86 MET A N 1
ATOM 631 C CA . MET A 1 86 ? -17.110 4.805 16.083 1.00 98.38 86 MET A CA 1
ATOM 632 C C . MET A 1 86 ? -16.022 5.687 15.470 1.00 98.38 86 MET A C 1
ATOM 634 O O . MET A 1 86 ? -15.020 5.944 16.139 1.00 98.38 86 MET A O 1
ATOM 638 N N . PRO A 1 87 ? -16.161 6.149 14.216 1.00 98.06 87 PRO A N 1
ATOM 639 C CA . PRO A 1 87 ? -15.201 7.086 13.643 1.00 98.06 87 PRO A CA 1
ATOM 640 C C . PRO A 1 87 ? -15.082 8.367 14.475 1.00 98.06 87 PRO A C 1
ATOM 642 O O . PRO A 1 87 ? -13.980 8.837 14.731 1.00 98.06 87 PRO A O 1
ATOM 645 N N . ILE A 1 88 ? -16.218 8.868 14.960 1.00 97.94 88 ILE A N 1
ATOM 646 C CA . ILE A 1 88 ? -16.320 10.005 15.876 1.00 97.94 88 ILE A CA 1
ATOM 647 C C . ILE A 1 88 ? -17.186 9.568 17.059 1.00 97.94 88 ILE A C 1
ATOM 649 O O . ILE A 1 88 ? -18.211 8.910 16.856 1.00 97.94 88 ILE A O 1
ATOM 653 N N . SER A 1 89 ? -16.769 9.896 18.282 1.00 97.38 89 SER A N 1
ATOM 654 C CA . SER A 1 89 ? -17.507 9.542 19.495 1.00 97.38 89 SER A CA 1
ATOM 655 C C . SER A 1 89 ? -18.883 10.189 19.557 1.00 97.38 89 SER A C 1
ATOM 657 O O . SER A 1 89 ? -19.140 11.240 18.970 1.00 97.38 89 SER A O 1
ATOM 659 N N . ASP A 1 90 ? -19.765 9.559 20.329 1.00 96.19 90 ASP A N 1
ATOM 660 C CA . ASP A 1 90 ? -21.062 10.126 20.656 1.00 96.19 90 ASP A CA 1
ATOM 661 C C . ASP A 1 90 ? -21.557 9.578 21.998 1.00 96.19 90 ASP A C 1
ATOM 663 O O . ASP A 1 90 ? -21.780 8.369 22.165 1.00 96.19 90 ASP A O 1
ATOM 667 N N . ALA A 1 91 ? -21.754 10.476 22.967 1.00 95.81 91 ALA A N 1
ATOM 668 C CA . ALA A 1 91 ? -22.182 10.125 24.320 1.00 95.81 91 ALA A CA 1
ATOM 669 C C . ALA A 1 91 ? -23.473 9.291 24.352 1.00 95.81 91 ALA A C 1
ATOM 671 O O . ALA A 1 91 ? -23.650 8.475 25.258 1.00 95.81 91 ALA A O 1
ATOM 672 N N . ARG A 1 92 ? -24.360 9.445 23.356 1.00 95.12 92 ARG A N 1
ATOM 673 C CA . ARG A 1 92 ? -25.638 8.716 23.280 1.00 95.12 92 ARG A CA 1
ATOM 674 C C . ARG A 1 92 ? -25.466 7.210 23.129 1.00 95.12 92 ARG A C 1
ATOM 676 O O . ARG A 1 92 ? -26.379 6.473 23.494 1.00 95.12 92 ARG A O 1
ATOM 683 N N . TYR A 1 93 ? -24.317 6.766 22.622 1.00 96.50 93 TYR A N 1
ATOM 684 C CA . TYR A 1 93 ? -23.973 5.355 22.441 1.00 96.50 93 TYR A CA 1
ATOM 685 C C . TYR A 1 93 ? -22.892 4.891 23.419 1.00 96.50 93 TYR A C 1
ATOM 687 O O . TYR A 1 93 ? -22.880 3.729 23.817 1.00 96.50 93 TYR A O 1
ATOM 695 N N . MET A 1 94 ? -21.996 5.788 23.838 1.00 95.75 94 MET A N 1
ATOM 696 C CA . MET A 1 94 ? -20.832 5.425 24.651 1.00 95.75 94 MET A CA 1
ATOM 697 C C . MET A 1 94 ? -21.053 5.560 26.168 1.00 95.75 94 MET A C 1
ATOM 699 O O . MET A 1 94 ? -20.447 4.801 26.933 1.00 95.75 94 MET A O 1
ATOM 703 N N . ASN A 1 95 ? -21.930 6.470 26.619 1.00 94.88 95 ASN A N 1
ATOM 704 C CA . ASN A 1 95 ? -22.104 6.801 28.038 1.00 94.88 95 ASN A CA 1
ATOM 705 C C . ASN A 1 95 ? -23.477 6.367 28.603 1.00 94.88 95 ASN A C 1
ATOM 707 O O . ASN A 1 95 ? -24.420 7.167 28.638 1.00 94.88 95 ASN A O 1
ATOM 711 N N . PRO A 1 96 ? -23.601 5.137 29.143 1.00 93.00 96 PRO A N 1
ATOM 712 C CA . PRO A 1 96 ? -24.853 4.654 29.730 1.00 93.00 96 PRO A CA 1
ATOM 713 C C . PRO A 1 96 ? -25.199 5.326 31.067 1.00 93.00 96 PRO A C 1
ATOM 715 O O . PRO A 1 96 ? -26.337 5.233 31.519 1.00 93.00 96 PRO A O 1
ATOM 718 N N . PHE A 1 97 ? -24.250 6.015 31.710 1.00 89.38 97 PHE A N 1
ATOM 719 C CA . PHE A 1 97 ? -24.442 6.640 33.026 1.00 89.38 97 PHE A CA 1
ATOM 720 C C . PHE A 1 97 ? -25.238 7.948 32.953 1.00 89.38 97 PHE A C 1
ATOM 722 O O . PHE A 1 97 ? -25.682 8.460 33.976 1.00 89.38 97 PHE A O 1
ATOM 729 N N . SER A 1 98 ? -25.456 8.455 31.739 1.00 82.12 98 SER A N 1
ATOM 730 C CA . SER A 1 98 ? -26.355 9.577 31.458 1.00 82.12 98 SER A CA 1
ATOM 731 C C . SER A 1 98 ? -27.836 9.169 31.359 1.00 82.12 98 SER A C 1
ATOM 733 O O . SER A 1 98 ? -28.693 10.027 31.170 1.00 82.12 98 SER A O 1
ATOM 735 N N . GLY A 1 99 ? -28.154 7.871 31.482 1.00 76.50 99 GLY A N 1
ATOM 736 C CA . GLY A 1 99 ? -29.522 7.342 31.393 1.00 76.50 99 GLY A CA 1
ATOM 737 C C . GLY A 1 99 ? -30.033 7.109 29.964 1.00 76.50 99 GLY A C 1
ATOM 738 O O . GLY A 1 99 ? -31.214 6.824 29.776 1.00 76.50 99 GLY A O 1
ATOM 739 N N . GLY A 1 100 ? -29.169 7.222 28.948 1.00 88.06 100 GLY A N 1
ATOM 740 C CA . GLY A 1 100 ? -29.530 7.009 27.545 1.00 88.06 100 GLY A CA 1
ATOM 741 C C . GLY A 1 100 ? -29.773 5.536 27.196 1.00 88.06 100 GLY A C 1
ATOM 742 O O . GLY A 1 100 ? -28.866 4.710 27.296 1.00 88.06 100 GLY A O 1
ATOM 743 N N . ALA A 1 101 ? -30.975 5.216 26.705 1.00 93.94 101 ALA A N 1
ATOM 744 C CA . ALA A 1 101 ? -31.380 3.846 26.370 1.00 93.94 101 ALA A CA 1
ATOM 745 C C . ALA A 1 101 ? -30.472 3.162 25.327 1.00 93.94 101 ALA A C 1
ATOM 747 O O . ALA A 1 101 ? -30.215 1.962 25.430 1.00 93.94 101 ALA A O 1
ATOM 748 N N . LEU A 1 102 ? -29.949 3.913 24.350 1.00 96.44 102 LEU A N 1
ATOM 749 C CA . LEU A 1 102 ? -29.046 3.383 23.320 1.00 96.44 102 LEU A CA 1
ATOM 750 C C . LEU A 1 102 ? -27.702 2.962 23.922 1.00 96.44 102 LEU A C 1
ATOM 752 O O . LEU A 1 102 ? -27.293 1.817 23.748 1.00 96.44 102 LEU A O 1
ATOM 756 N N . ALA A 1 103 ? -27.056 3.836 24.697 1.00 96.19 103 ALA A N 1
ATOM 757 C CA . ALA A 1 103 ? -25.822 3.499 25.400 1.00 96.19 103 ALA A CA 1
ATOM 758 C C . ALA A 1 103 ? -26.013 2.351 26.399 1.00 96.19 103 ALA A C 1
ATOM 760 O O . ALA A 1 103 ? -25.136 1.500 26.524 1.00 96.19 103 ALA A O 1
ATOM 761 N N . THR A 1 104 ? -27.158 2.277 27.092 1.00 95.69 104 THR A N 1
ATOM 762 C CA . THR A 1 104 ? -27.481 1.123 27.946 1.00 95.69 104 THR A CA 1
ATOM 763 C C . THR A 1 104 ? -27.594 -0.164 27.130 1.00 95.69 104 THR A C 1
ATOM 765 O O . THR A 1 104 ? -27.014 -1.173 27.522 1.00 95.69 104 THR A O 1
ATOM 768 N N . THR A 1 105 ? -28.286 -0.131 25.990 1.00 96.81 105 THR A N 1
ATOM 769 C CA . THR A 1 105 ? -28.436 -1.289 25.092 1.00 96.81 105 THR A CA 1
ATOM 770 C C . THR A 1 105 ? -27.079 -1.760 24.574 1.00 96.81 105 THR A C 1
ATOM 772 O O . THR A 1 105 ? -26.756 -2.943 24.660 1.00 96.81 105 THR A O 1
ATOM 775 N N . LEU A 1 106 ? -26.238 -0.830 24.118 1.00 97.38 106 LEU A N 1
ATOM 776 C CA . LEU A 1 106 ? -24.904 -1.150 23.625 1.00 97.38 106 LEU A CA 1
ATOM 777 C C . LEU A 1 106 ? -24.000 -1.685 24.743 1.00 97.38 106 LEU A C 1
ATOM 779 O O . LEU A 1 106 ? -23.337 -2.699 24.558 1.00 97.38 106 LEU A O 1
ATOM 783 N N . ALA A 1 107 ? -24.029 -1.082 25.936 1.00 96.44 107 ALA A N 1
ATOM 784 C CA . ALA A 1 107 ? -23.291 -1.586 27.092 1.00 96.44 107 ALA A CA 1
ATOM 785 C C . ALA A 1 107 ? -23.723 -3.009 27.484 1.00 96.44 107 ALA A C 1
ATOM 787 O O . ALA A 1 107 ? -22.868 -3.824 27.825 1.00 96.44 107 ALA A O 1
ATOM 788 N N . ARG A 1 108 ? -25.022 -3.331 27.403 1.00 95.06 108 ARG A N 1
ATOM 789 C CA . ARG A 1 108 ? -25.530 -4.691 27.649 1.00 95.06 108 ARG A CA 1
ATOM 790 C C . ARG A 1 108 ? -25.026 -5.687 26.619 1.00 95.06 108 ARG A C 1
ATOM 792 O O . ARG A 1 108 ? -24.547 -6.744 27.011 1.00 95.06 108 ARG A O 1
ATOM 799 N N . TYR A 1 109 ? -25.037 -5.315 25.344 1.00 97.19 109 TYR A N 1
ATOM 800 C CA . TYR A 1 109 ? -24.441 -6.123 24.284 1.00 97.19 109 TYR A CA 1
ATOM 801 C C . TYR A 1 109 ? -22.950 -6.408 24.546 1.00 97.19 109 TYR A C 1
ATOM 803 O O . TYR A 1 109 ? -22.503 -7.550 24.436 1.00 97.19 109 TYR A O 1
ATOM 811 N N . GLN A 1 110 ? -22.191 -5.395 24.984 1.00 96.81 110 GLN A N 1
ATOM 812 C CA . GLN A 1 110 ? -20.787 -5.570 25.362 1.00 96.81 110 GLN A CA 1
ATOM 813 C C . GLN A 1 110 ? -20.602 -6.515 26.556 1.00 96.81 110 GLN A C 1
ATOM 815 O O . GLN A 1 110 ? -19.705 -7.348 26.510 1.00 96.81 110 GLN A O 1
ATOM 820 N N . PHE A 1 111 ? -21.422 -6.410 27.609 1.00 95.38 111 PHE A N 1
ATOM 821 C CA . PHE A 1 111 ? -21.336 -7.319 28.757 1.00 95.38 111 PHE A CA 1
ATOM 822 C C . PHE A 1 111 ? -21.724 -8.757 28.386 1.00 95.38 111 PHE A C 1
ATOM 824 O O . PHE A 1 111 ? -21.024 -9.680 28.788 1.00 95.38 111 PHE A O 1
ATOM 831 N N . LYS A 1 112 ? -22.788 -8.959 27.600 1.00 94.62 112 LYS A N 1
ATOM 832 C CA . LYS A 1 112 ? -23.276 -10.296 27.225 1.00 94.62 112 LYS A CA 1
ATOM 833 C C . LYS A 1 112 ? -22.285 -11.058 26.339 1.00 94.62 112 LYS A C 1
ATOM 835 O O . LYS A 1 112 ? -22.030 -12.234 26.571 1.00 94.62 112 LYS A O 1
ATOM 840 N N . TYR A 1 113 ? -21.704 -10.392 25.338 1.00 95.56 113 TYR A N 1
ATOM 841 C CA . TYR A 1 113 ? -20.844 -11.043 24.335 1.00 95.56 113 TYR A CA 1
ATOM 842 C C . TYR A 1 113 ? -19.367 -10.668 24.430 1.00 95.56 113 TYR A C 1
ATOM 844 O O . TYR A 1 113 ? -18.587 -11.010 23.542 1.00 95.56 113 TYR A O 1
ATOM 852 N N . ASN A 1 114 ? -18.968 -9.940 25.475 1.00 94.25 114 ASN A N 1
ATOM 853 C CA . ASN A 1 114 ? -17.606 -9.435 25.645 1.00 94.25 114 ASN A CA 1
ATOM 854 C C . ASN A 1 114 ? -17.120 -8.616 24.424 1.00 94.25 114 ASN A C 1
ATOM 856 O O . ASN A 1 114 ? -15.964 -8.682 24.008 1.00 94.25 114 ASN A O 1
ATOM 860 N N . VAL A 1 115 ? -18.015 -7.854 23.787 1.00 97.12 115 VAL A N 1
ATOM 861 C CA . VAL A 1 115 ? -17.692 -7.040 22.602 1.00 97.12 115 VAL A CA 1
ATOM 862 C C . VAL A 1 115 ? -16.983 -5.746 23.014 1.00 97.12 115 VAL A C 1
ATOM 864 O O . VAL A 1 115 ? -17.388 -5.055 23.952 1.00 97.12 115 VAL A O 1
ATOM 867 N N . ARG A 1 116 ? -15.911 -5.388 22.297 1.00 98.31 116 ARG A N 1
ATOM 868 C CA . ARG A 1 116 ? -15.187 -4.118 22.483 1.00 98.31 116 ARG A CA 1
ATOM 869 C C . ARG A 1 116 ? -15.778 -3.005 21.625 1.00 98.31 116 ARG A C 1
ATOM 871 O O . ARG A 1 116 ? -16.255 -3.252 20.519 1.00 98.31 116 ARG A O 1
ATOM 878 N N . LEU A 1 117 ? -15.677 -1.776 22.130 1.00 98.62 117 LEU A N 1
ATOM 879 C CA . LEU A 1 117 ? -15.997 -0.558 21.389 1.00 98.62 117 LEU A CA 1
ATOM 880 C C . LEU A 1 117 ? -14.765 0.346 21.322 1.00 98.62 117 LEU A C 1
ATOM 882 O O . LEU A 1 117 ? -14.177 0.662 22.353 1.00 98.62 117 LEU A O 1
ATOM 886 N N . ALA A 1 118 ? -14.373 0.781 20.130 1.00 98.44 118 ALA A N 1
ATOM 887 C CA . ALA A 1 118 ? -13.318 1.772 19.936 1.00 98.44 118 ALA A CA 1
ATOM 888 C C . ALA A 1 118 ? -13.889 3.044 19.302 1.00 98.44 118 ALA A C 1
ATOM 890 O O . ALA A 1 118 ? -14.691 2.964 18.378 1.00 98.44 118 ALA A O 1
ATOM 891 N N . SER A 1 119 ? -13.456 4.208 19.774 1.00 97.69 119 SER A N 1
ATOM 892 C CA . SER A 1 119 ? -13.708 5.493 19.126 1.00 97.69 119 SER A CA 1
ATOM 893 C C . SER A 1 119 ? -12.405 6.037 18.544 1.00 97.69 119 SER A C 1
ATOM 895 O O . SER A 1 119 ? -11.424 6.208 19.277 1.00 97.69 119 SER A O 1
ATOM 897 N N . ALA A 1 120 ? -12.392 6.267 17.229 1.00 96.38 120 ALA A N 1
ATOM 898 C CA . ALA A 1 120 ? -11.219 6.719 16.483 1.00 96.38 120 ALA A CA 1
ATOM 899 C C . ALA A 1 120 ? -10.958 8.221 16.655 1.00 96.38 120 ALA A C 1
ATOM 901 O O . ALA A 1 120 ? -9.816 8.650 16.539 1.00 96.38 120 ALA A O 1
ATOM 902 N N . TYR A 1 121 ? -11.977 9.004 17.001 1.00 98.00 121 TYR A N 1
ATOM 903 C CA . TYR A 1 121 ? -11.817 10.387 17.421 1.00 98.00 121 TYR A CA 1
ATOM 904 C C . TYR A 1 121 ? -12.830 10.735 18.504 1.00 98.00 121 TYR A C 1
ATOM 906 O O . TYR A 1 121 ? -14.038 10.698 18.292 1.00 98.00 121 TYR A O 1
ATOM 914 N N . THR A 1 122 ? -12.329 11.011 19.704 1.00 98.38 122 THR A N 1
ATOM 915 C CA . THR A 1 122 ? -13.145 11.031 20.916 1.00 98.38 122 THR A CA 1
ATOM 916 C C . THR A 1 122 ? -13.160 12.398 21.564 1.00 98.38 122 THR A C 1
ATOM 918 O O . THR A 1 122 ? -12.126 12.876 22.039 1.00 98.38 122 THR A O 1
ATOM 921 N N . TRP A 1 123 ? -14.358 12.962 21.702 1.00 97.94 123 TRP A N 1
ATOM 922 C CA . TRP A 1 123 ? -14.615 13.952 22.733 1.00 97.94 123 TRP A CA 1
ATOM 923 C C . TRP A 1 123 ? -14.527 13.261 24.105 1.00 97.94 123 TRP A C 1
ATOM 925 O O . TRP A 1 123 ? -15.300 12.338 24.374 1.00 97.94 123 TRP A O 1
ATOM 935 N N . PRO A 1 124 ? -13.604 13.659 25.003 1.00 97.75 124 PRO A N 1
ATOM 936 C CA . PRO A 1 124 ? -13.260 12.842 26.172 1.00 97.75 124 PRO A CA 1
ATOM 937 C C . PRO A 1 124 ? -14.459 12.465 27.061 1.00 97.75 124 PRO A C 1
ATOM 939 O O . PRO A 1 124 ? -14.567 11.322 27.513 1.00 97.75 124 PRO A O 1
ATOM 942 N N . GLY A 1 125 ? -15.394 13.402 27.256 1.00 96.06 125 GLY A N 1
ATOM 943 C CA . GLY A 1 125 ? -16.582 13.209 28.094 1.00 96.06 125 GLY A CA 1
ATOM 944 C C . GLY A 1 125 ? -17.590 12.185 27.561 1.00 96.06 125 GLY A C 1
ATOM 945 O O . GLY A 1 125 ? -18.347 11.617 28.351 1.00 96.06 125 GLY A O 1
ATOM 946 N N . ASP A 1 126 ? -17.574 11.884 26.258 1.00 97.00 126 ASP A N 1
ATOM 947 C CA . ASP A 1 126 ? -18.524 10.947 25.640 1.00 97.00 126 ASP A CA 1
ATOM 948 C C . ASP A 1 126 ? -18.351 9.517 26.147 1.00 97.00 126 ASP A C 1
ATOM 950 O O . ASP A 1 126 ? -19.278 8.716 26.111 1.00 97.00 126 ASP A O 1
ATOM 954 N N . THR A 1 127 ? -17.170 9.189 26.660 1.00 95.44 127 THR A N 1
ATOM 955 C CA . THR A 1 127 ? -16.857 7.859 27.188 1.00 95.44 127 THR A CA 1
ATOM 956 C C . THR A 1 127 ? -17.504 7.574 28.546 1.00 95.44 127 THR A C 1
ATOM 958 O O . THR A 1 127 ? -17.638 6.415 28.936 1.00 95.44 127 THR A O 1
ATOM 961 N N . GLY A 1 128 ? -17.840 8.618 29.313 1.00 94.94 128 GLY A N 1
ATOM 962 C CA . GLY A 1 128 ? -18.243 8.516 30.719 1.00 94.94 128 GLY A CA 1
ATOM 963 C C . GLY A 1 128 ? -17.122 8.142 31.708 1.00 94.94 128 GLY A C 1
ATOM 964 O O . GLY A 1 128 ? -17.369 8.139 32.910 1.00 94.94 128 GLY A O 1
ATOM 965 N N . CYS A 1 129 ? -15.903 7.837 31.247 1.00 96.75 129 CYS A N 1
ATOM 966 C CA . CYS A 1 129 ? -14.746 7.488 32.091 1.00 96.75 129 CYS A CA 1
ATOM 967 C C . CYS A 1 129 ? -13.576 8.474 31.970 1.00 96.75 129 CYS A C 1
ATOM 969 O O . CYS A 1 129 ? -12.715 8.505 32.848 1.00 96.75 129 CYS A O 1
ATOM 971 N N . MET A 1 130 ? -13.531 9.267 30.900 1.00 97.94 130 MET A N 1
ATOM 972 C CA . MET A 1 130 ? -12.529 10.304 30.674 1.00 97.94 130 MET A CA 1
ATOM 973 C C . MET A 1 130 ? -13.177 11.689 30.776 1.00 97.94 130 MET A C 1
ATOM 975 O O . MET A 1 130 ? -14.376 11.850 30.554 1.00 97.94 130 MET A O 1
ATOM 979 N N . GLN A 1 131 ? -12.380 12.702 31.104 1.00 97.31 131 GLN A N 1
ATOM 980 C CA . GLN A 1 131 ? -12.783 14.106 31.098 1.00 97.31 131 GLN A CA 1
ATOM 981 C C . GLN A 1 131 ? -11.786 14.949 30.304 1.00 97.31 131 GLN A C 1
ATOM 983 O O . GLN A 1 131 ? -10.596 14.630 30.218 1.00 97.31 131 GLN A O 1
ATOM 988 N N . TYR A 1 132 ? -12.298 16.019 29.702 1.00 97.69 132 TYR A N 1
ATOM 989 C CA . TYR A 1 132 ? -11.512 16.965 28.924 1.00 97.69 132 TYR A CA 1
ATOM 990 C C . TYR A 1 132 ? -10.622 17.804 29.847 1.00 97.69 132 TYR A C 1
ATOM 992 O O . TYR A 1 132 ? -11.086 18.325 30.860 1.00 97.69 132 TYR A O 1
ATOM 1000 N N . VAL A 1 133 ? -9.350 17.950 29.473 1.00 96.12 133 VAL A N 1
ATOM 1001 C CA . VAL A 1 133 ? -8.378 18.773 30.211 1.00 96.12 133 VAL A CA 1
ATOM 1002 C C . VAL A 1 133 ? -7.868 19.944 29.374 1.00 96.12 133 VAL A C 1
ATOM 1004 O O . VAL A 1 133 ? -7.559 21.006 29.909 1.00 96.12 133 VAL A O 1
ATOM 1007 N N . GLY A 1 134 ? -7.772 19.767 28.060 1.00 96.00 134 GLY A N 1
ATOM 1008 C CA . GLY A 1 134 ? -7.219 20.760 27.147 1.00 96.00 134 GLY A CA 1
ATOM 1009 C C . GLY A 1 134 ? -7.179 20.238 25.717 1.00 96.00 134 GLY A C 1
ATOM 1010 O O . GLY A 1 134 ? -7.592 19.110 25.451 1.00 96.00 134 GLY A O 1
ATOM 1011 N N . TYR A 1 135 ? -6.636 21.036 24.803 1.00 95.88 135 TYR A N 1
ATOM 1012 C CA . TYR A 1 135 ? -6.430 20.634 23.414 1.00 95.88 135 TYR A CA 1
ATOM 1013 C C . TYR A 1 135 ? -5.096 21.142 22.860 1.00 95.88 135 TYR A C 1
ATOM 1015 O O . TYR A 1 135 ? -4.403 21.950 23.486 1.00 95.88 135 TYR A O 1
ATOM 1023 N N . ARG A 1 136 ? -4.755 20.670 21.663 1.00 95.31 136 ARG A N 1
ATOM 1024 C CA . ARG A 1 136 ? -3.718 21.215 20.795 1.00 95.31 136 ARG A CA 1
ATOM 1025 C C . ARG A 1 136 ? -4.128 21.043 19.334 1.00 95.31 136 ARG A C 1
ATOM 1027 O O . ARG A 1 136 ? -4.487 19.942 18.928 1.00 95.31 136 ARG A O 1
ATOM 1034 N N . ASP A 1 137 ? -4.005 22.114 18.559 1.00 95.44 137 ASP A N 1
ATOM 1035 C CA . ASP A 1 137 ? -3.939 22.034 17.100 1.00 95.44 137 ASP A CA 1
ATOM 1036 C C . ASP A 1 137 ? -2.503 21.679 16.698 1.00 95.44 137 ASP A C 1
ATOM 1038 O O . ASP A 1 137 ? -1.558 22.403 17.027 1.00 95.44 137 ASP A O 1
ATOM 1042 N N . THR A 1 138 ? -2.326 20.536 16.037 1.00 96.12 138 THR A N 1
ATOM 1043 C CA . THR A 1 138 ? -0.998 20.025 15.672 1.00 96.12 138 THR A CA 1
ATOM 1044 C C . THR A 1 138 ? -0.549 20.411 14.262 1.00 96.12 138 THR A C 1
ATOM 1046 O O . THR A 1 138 ? 0.482 19.921 13.805 1.00 96.12 138 THR A O 1
ATOM 1049 N N . THR A 1 139 ? -1.269 21.311 13.583 1.00 93.56 139 THR A N 1
ATOM 1050 C CA . THR A 1 139 ? -0.913 21.800 12.238 1.00 93.56 139 THR A CA 1
ATOM 1051 C C . THR A 1 139 ? 0.396 22.595 12.257 1.00 93.56 139 THR A C 1
ATOM 1053 O O . THR A 1 139 ? 1.330 22.288 11.523 1.00 93.56 139 THR A O 1
ATOM 1056 N N . ALA A 1 140 ? 0.505 23.581 13.155 1.00 89.88 140 ALA A N 1
ATOM 1057 C CA . ALA A 1 140 ? 1.714 24.401 13.321 1.00 89.88 140 ALA A CA 1
ATOM 1058 C C . ALA A 1 140 ? 2.595 23.960 14.505 1.00 89.88 140 ALA A C 1
ATOM 1060 O O . ALA A 1 140 ? 3.698 24.467 14.696 1.00 89.88 140 ALA A O 1
ATOM 1061 N N . SER A 1 141 ? 2.104 23.057 15.356 1.00 92.56 141 SER A N 1
ATOM 1062 C CA . SER A 1 141 ? 2.796 22.614 16.573 1.00 92.56 141 SER A CA 1
ATOM 1063 C C . SER A 1 141 ? 2.612 21.109 16.783 1.00 92.56 141 SER A C 1
ATOM 1065 O O . SER A 1 141 ? 1.784 20.707 17.607 1.00 92.56 141 SER A O 1
ATOM 1067 N N . PRO A 1 142 ? 3.371 20.268 16.051 1.00 95.44 142 PRO A N 1
ATOM 1068 C CA . PRO A 1 142 ? 3.272 18.817 16.155 1.00 95.44 142 PRO A CA 1
ATOM 1069 C C . PRO A 1 142 ? 3.375 18.323 17.605 1.00 95.44 142 PRO A C 1
ATOM 1071 O O . PRO A 1 142 ? 4.143 18.848 18.419 1.00 95.44 142 PRO A O 1
ATOM 1074 N N . LEU A 1 143 ? 2.591 17.303 17.950 1.00 97.56 143 LEU A N 1
ATOM 1075 C CA . LEU A 1 143 ? 2.593 16.699 19.278 1.00 97.56 143 LEU A CA 1
ATOM 1076 C C . LEU A 1 143 ? 3.372 15.388 19.253 1.00 97.56 143 LEU A C 1
ATOM 1078 O O . LEU A 1 143 ? 2.904 14.375 18.743 1.00 97.56 143 LEU A O 1
ATOM 1082 N N . ASN A 1 144 ? 4.541 15.380 19.882 1.00 97.00 144 ASN A N 1
ATOM 1083 C CA . ASN A 1 144 ? 5.248 14.137 20.160 1.00 97.00 144 ASN A CA 1
ATOM 1084 C C . ASN A 1 144 ? 4.533 13.367 21.277 1.00 97.00 144 ASN A C 1
ATOM 1086 O O . ASN A 1 144 ? 4.343 13.885 22.380 1.00 97.00 144 ASN A O 1
ATOM 1090 N N . THR A 1 145 ? 4.154 12.125 20.984 1.00 98.25 145 THR A N 1
ATOM 1091 C CA . THR A 1 145 ? 3.479 11.224 21.922 1.00 98.25 145 THR A CA 1
ATOM 1092 C C . THR A 1 145 ? 4.313 9.975 22.191 1.00 98.25 145 THR A C 1
ATOM 1094 O O . THR A 1 145 ? 5.183 9.595 21.402 1.00 98.25 145 THR A O 1
ATOM 1097 N N . THR A 1 146 ? 4.058 9.334 23.332 1.00 98.44 146 THR A N 1
ATOM 1098 C CA . THR A 1 146 ? 4.716 8.084 23.731 1.00 98.44 146 THR A CA 1
ATOM 1099 C C . THR A 1 146 ? 3.696 7.034 24.148 1.00 98.44 146 THR A C 1
ATOM 1101 O O . THR A 1 146 ? 2.675 7.346 24.763 1.00 98.44 146 THR A O 1
ATOM 1104 N N . LEU A 1 147 ? 3.990 5.778 23.821 1.00 98.50 147 LEU A N 1
ATOM 1105 C CA . LEU A 1 147 ? 3.295 4.603 24.320 1.00 98.50 147 LEU A CA 1
ATOM 1106 C C . LEU A 1 147 ? 3.686 4.371 25.784 1.00 98.50 147 LEU A C 1
ATOM 1108 O O . LEU A 1 147 ? 4.873 4.296 26.126 1.00 98.50 147 LEU A O 1
ATOM 1112 N N . THR A 1 148 ? 2.689 4.189 26.644 1.00 98.44 148 THR A N 1
ATOM 1113 C CA . THR A 1 148 ? 2.894 3.701 28.015 1.00 98.44 148 THR A CA 1
ATOM 1114 C C . THR A 1 148 ? 3.321 2.226 28.004 1.00 98.44 148 THR A C 1
ATOM 1116 O O . THR A 1 148 ? 3.357 1.581 26.955 1.00 98.44 148 THR A O 1
ATOM 1119 N N . ALA A 1 149 ? 3.640 1.639 29.164 1.00 98.12 149 ALA A N 1
ATOM 1120 C CA . ALA A 1 149 ? 3.953 0.206 29.243 1.00 98.12 149 ALA A CA 1
ATOM 1121 C C . ALA A 1 149 ? 2.808 -0.677 28.701 1.00 98.12 149 ALA A C 1
ATOM 1123 O O . ALA A 1 149 ? 3.046 -1.632 27.959 1.00 98.12 149 ALA A O 1
ATOM 1124 N N . THR A 1 150 ? 1.560 -0.314 29.009 1.00 97.38 150 THR A N 1
ATOM 1125 C CA . THR A 1 150 ? 0.372 -0.983 28.466 1.00 97.38 150 THR A CA 1
ATOM 1126 C C . THR A 1 150 ? 0.198 -0.695 26.979 1.00 97.38 150 THR A C 1
ATOM 1128 O O . THR A 1 150 ? -0.064 -1.625 26.220 1.00 97.38 150 THR A O 1
ATOM 1131 N N . GLY A 1 151 ? 0.476 0.535 26.534 1.00 97.75 151 GLY A N 1
ATOM 1132 C CA . GLY A 1 151 ? 0.430 0.896 25.117 1.00 97.75 151 GLY A CA 1
ATOM 1133 C C . GLY A 1 151 ? 1.410 0.083 24.270 1.00 97.75 151 GLY A C 1
ATOM 1134 O O . GLY A 1 151 ? 1.053 -0.401 23.203 1.00 97.75 151 GLY A O 1
ATOM 1135 N N . LYS A 1 152 ? 2.624 -0.168 24.770 1.00 97.19 152 LYS A N 1
ATOM 1136 C CA . LYS A 1 152 ? 3.615 -1.029 24.095 1.00 97.19 152 LYS A CA 1
ATOM 1137 C C . LYS A 1 152 ? 3.162 -2.485 23.984 1.00 97.19 152 LYS A C 1
ATOM 1139 O O . LYS A 1 152 ? 3.532 -3.162 23.033 1.00 97.19 152 LYS A O 1
ATOM 1144 N N . THR A 1 153 ? 2.373 -2.961 24.946 1.00 94.75 153 THR A N 1
ATOM 1145 C CA . THR A 1 153 ? 1.787 -4.312 24.909 1.00 94.75 153 THR A CA 1
ATOM 1146 C C . THR A 1 153 ? 0.644 -4.387 23.897 1.00 94.75 153 THR A C 1
ATOM 1148 O O . THR A 1 153 ? 0.500 -5.385 23.199 1.00 94.75 153 THR A O 1
ATOM 1151 N N . LEU A 1 154 ? -0.145 -3.317 23.796 1.00 94.88 154 LEU A N 1
ATOM 1152 C CA . LEU A 1 154 ? -1.268 -3.187 22.871 1.00 94.88 154 LEU A CA 1
ATOM 1153 C C . LEU A 1 154 ? -0.821 -3.018 21.409 1.00 94.88 154 LEU A C 1
ATOM 1155 O O . LEU A 1 154 ? -1.442 -3.567 20.499 1.00 94.88 154 LEU A O 1
ATOM 1159 N N . PHE A 1 155 ? 0.272 -2.285 21.188 1.00 95.50 155 PHE A N 1
ATOM 1160 C CA . PHE A 1 155 ? 0.841 -1.991 19.873 1.00 95.50 155 PHE A CA 1
ATOM 1161 C C . PHE A 1 155 ? 2.254 -2.587 19.722 1.00 95.50 155 PHE A C 1
ATOM 1163 O O . PHE A 1 155 ? 3.217 -1.853 19.492 1.00 95.50 155 PHE A O 1
ATOM 1170 N N . PRO A 1 156 ? 2.421 -3.920 19.827 1.00 93.38 156 PRO A N 1
ATOM 1171 C CA . PRO A 1 156 ? 3.743 -4.550 19.912 1.00 93.38 156 PRO A CA 1
ATOM 1172 C C . PRO A 1 156 ? 4.571 -4.413 18.625 1.00 93.38 156 PRO A C 1
ATOM 1174 O O . PRO A 1 156 ? 5.789 -4.572 18.649 1.00 93.38 156 PRO A O 1
ATOM 1177 N N . TYR A 1 157 ? 3.909 -4.110 17.506 1.00 93.50 157 TYR A N 1
ATOM 1178 C CA . TYR A 1 157 ? 4.519 -3.909 16.195 1.00 93.50 157 TYR A CA 1
ATOM 1179 C C . TYR A 1 157 ? 5.065 -2.491 15.990 1.00 93.50 157 TYR A C 1
ATOM 1181 O O . TYR A 1 157 ? 5.742 -2.251 14.996 1.00 93.50 157 TYR A O 1
ATOM 1189 N N . MET A 1 158 ? 4.749 -1.535 16.867 1.00 96.56 158 MET A N 1
ATOM 1190 C CA . MET A 1 158 ? 5.199 -0.153 16.720 1.00 96.56 158 MET A CA 1
ATOM 1191 C C . MET A 1 158 ? 6.606 0.030 17.289 1.00 96.56 158 MET A C 1
ATOM 1193 O O . MET A 1 158 ? 6.926 -0.446 18.378 1.00 96.56 158 MET A O 1
ATOM 1197 N N . ASN A 1 159 ? 7.434 0.773 16.558 1.00 96.88 159 ASN A N 1
ATOM 1198 C CA . ASN A 1 159 ? 8.659 1.369 17.078 1.00 96.88 159 ASN A CA 1
ATOM 1199 C C . ASN A 1 159 ? 8.440 2.846 17.453 1.00 96.88 159 ASN A C 1
ATOM 1201 O O . ASN A 1 159 ? 8.947 3.305 18.481 1.00 96.88 159 ASN A O 1
ATOM 1205 N N . ALA A 1 160 ? 7.629 3.571 16.675 1.00 97.75 160 ALA A N 1
ATOM 1206 C CA . ALA A 1 160 ? 7.260 4.949 16.980 1.00 97.75 160 ALA A CA 1
ATOM 1207 C C . ALA A 1 160 ? 6.456 5.029 18.284 1.00 97.75 160 ALA A C 1
ATOM 1209 O O . ALA A 1 160 ? 5.559 4.228 18.551 1.00 97.75 160 ALA A O 1
ATOM 1210 N N . GLY A 1 161 ? 6.796 6.011 19.110 1.00 97.75 161 GLY A N 1
ATOM 1211 C CA . GLY A 1 161 ? 6.212 6.227 20.427 1.00 97.75 161 GLY A CA 1
ATOM 1212 C C . GLY A 1 161 ? 6.832 5.363 21.523 1.00 97.75 161 GLY A C 1
ATOM 1213 O O . GLY A 1 161 ? 6.488 5.539 22.689 1.00 97.75 161 GLY A O 1
ATOM 1214 N N . THR A 1 162 ? 7.757 4.446 21.224 1.00 97.12 162 THR A N 1
ATOM 1215 C CA . THR A 1 162 ? 8.322 3.573 22.267 1.00 97.12 162 THR A CA 1
ATOM 1216 C C . THR A 1 162 ? 9.313 4.289 23.192 1.00 97.12 162 THR A C 1
ATOM 1218 O O . THR A 1 162 ? 9.504 3.851 24.334 1.00 97.12 162 THR A O 1
ATOM 1221 N N . THR A 1 163 ? 9.907 5.398 22.749 1.00 95.88 163 THR A N 1
ATOM 1222 C CA . THR A 1 163 ? 10.819 6.247 23.530 1.00 95.88 163 THR A CA 1
ATOM 1223 C C . THR A 1 163 ? 10.542 7.726 23.259 1.00 95.88 163 THR A C 1
ATOM 1225 O O . THR A 1 163 ? 9.875 8.083 22.291 1.00 95.88 163 THR A O 1
ATOM 1228 N N . THR A 1 164 ? 11.084 8.613 24.095 1.00 94.44 164 THR A N 1
ATOM 1229 C CA . THR A 1 164 ? 11.044 10.066 23.853 1.00 94.44 164 THR A CA 1
ATOM 1230 C C . THR A 1 164 ? 11.930 10.502 22.684 1.00 94.44 164 THR A C 1
ATOM 1232 O O . THR A 1 164 ? 11.689 11.555 22.106 1.00 94.44 164 THR A O 1
ATOM 1235 N N . THR A 1 165 ? 12.937 9.699 22.327 1.00 96.31 165 THR A N 1
ATOM 1236 C CA . THR A 1 165 ? 13.831 9.936 21.183 1.00 96.31 165 THR A CA 1
ATOM 1237 C C . THR A 1 165 ? 13.252 9.442 19.855 1.00 96.31 165 THR A C 1
ATOM 1239 O O . THR A 1 165 ? 13.650 9.942 18.810 1.00 96.31 165 THR A O 1
ATOM 1242 N N . ASN A 1 166 ? 12.294 8.509 19.887 1.00 97.31 166 ASN A N 1
ATOM 1243 C CA . ASN A 1 166 ? 11.504 8.075 18.734 1.00 97.31 166 ASN A CA 1
ATOM 1244 C C . ASN A 1 166 ? 9.998 8.192 19.047 1.00 97.31 166 ASN A C 1
ATOM 1246 O O . ASN A 1 166 ? 9.321 7.172 19.218 1.00 97.31 166 ASN A O 1
ATOM 1250 N N . PRO A 1 167 ? 9.466 9.418 19.204 1.00 97.62 167 PRO A N 1
ATOM 1251 C CA . PRO A 1 167 ? 8.060 9.620 19.518 1.00 97.62 167 PRO A CA 1
ATOM 1252 C C . PRO A 1 167 ? 7.166 9.267 18.325 1.00 97.62 167 PRO A C 1
ATOM 1254 O O . PRO A 1 167 ? 7.586 9.312 17.169 1.00 97.62 167 PRO A O 1
ATOM 1257 N N . LEU A 1 168 ? 5.897 8.972 18.603 1.00 97.88 168 LEU A N 1
ATOM 1258 C CA . LEU A 1 168 ? 4.864 9.008 17.577 1.00 97.88 168 LEU A CA 1
ATOM 1259 C C . LEU A 1 168 ? 4.399 10.459 17.472 1.00 97.88 168 LEU A C 1
ATOM 1261 O O . LEU A 1 168 ? 3.724 10.967 18.369 1.00 97.88 168 LEU A O 1
ATOM 1265 N N . THR A 1 169 ? 4.803 11.142 16.410 1.00 97.69 169 THR A N 1
ATOM 1266 C CA . THR A 1 169 ? 4.389 12.523 16.163 1.00 97.69 169 THR A CA 1
ATOM 1267 C C . THR A 1 169 ? 2.969 12.542 15.602 1.00 97.69 169 THR A C 1
ATOM 1269 O O . THR A 1 169 ? 2.720 12.002 14.528 1.00 97.69 169 THR A O 1
ATOM 1272 N N . VAL A 1 170 ? 2.050 13.166 16.337 1.00 98.12 170 VAL A N 1
ATOM 1273 C CA . VAL A 1 170 ? 0.708 13.529 15.871 1.00 98.12 170 VAL A CA 1
ATOM 1274 C C . VAL A 1 170 ? 0.805 14.911 15.231 1.00 98.12 170 VAL A C 1
ATOM 1276 O O . VAL A 1 170 ? 1.240 15.866 15.882 1.00 98.12 170 VAL A O 1
ATOM 1279 N N . GLN A 1 171 ? 0.453 15.005 13.952 1.00 97.12 171 GLN A N 1
ATOM 1280 C CA . GLN A 1 171 ? 0.586 16.216 13.142 1.00 97.12 171 GLN A CA 1
ATOM 1281 C C . GLN A 1 171 ? -0.629 16.378 12.225 1.00 97.12 171 GLN A C 1
ATOM 1283 O O . GLN A 1 171 ? -1.193 15.380 11.779 1.00 97.12 171 GLN A O 1
ATOM 1288 N N . ASN A 1 172 ? -1.002 17.628 11.928 1.00 96.81 172 ASN A N 1
ATOM 1289 C CA . ASN A 1 172 ? -2.162 17.979 11.093 1.00 96.81 172 ASN A CA 1
ATOM 1290 C C . ASN A 1 172 ? -3.483 17.378 11.611 1.00 96.81 172 ASN A C 1
ATOM 1292 O O . ASN A 1 172 ? -4.320 16.920 10.839 1.00 96.81 172 ASN A O 1
ATOM 1296 N N . ALA A 1 173 ? -3.634 17.351 12.934 1.00 96.88 173 ALA A N 1
ATOM 1297 C CA . ALA A 1 173 ? -4.796 16.827 13.640 1.00 96.88 173 ALA A CA 1
ATOM 1298 C C . ALA A 1 173 ? -5.153 17.712 14.840 1.00 96.88 173 ALA A C 1
ATOM 1300 O O . ALA A 1 173 ? -4.268 18.151 15.592 1.00 96.88 173 ALA A O 1
ATOM 1301 N N . TRP A 1 174 ? -6.444 17.922 15.084 1.00 97.19 174 TRP A N 1
ATOM 1302 C CA . TRP A 1 174 ? -6.906 18.429 16.366 1.00 97.19 174 TRP A CA 1
ATOM 1303 C C . TRP A 1 174 ? -6.765 17.336 17.428 1.00 97.19 174 TRP A C 1
ATOM 1305 O O . TRP A 1 174 ? -7.085 16.176 17.193 1.00 97.19 174 TRP A O 1
ATOM 1315 N N . THR A 1 175 ? -6.218 17.669 18.597 1.00 97.75 175 THR A N 1
ATOM 1316 C CA . THR A 1 175 ? -5.948 16.697 19.668 1.00 97.75 175 THR A CA 1
ATOM 1317 C C . THR A 1 175 ? -6.483 17.191 21.000 1.00 97.75 175 THR A C 1
ATOM 1319 O O . THR A 1 175 ? -6.105 18.267 21.451 1.00 97.75 175 THR A O 1
ATOM 1322 N N . TYR A 1 176 ? -7.295 16.389 21.683 1.00 98.25 176 TYR A N 1
ATOM 1323 C CA . TYR A 1 176 ? -7.722 16.622 23.058 1.00 98.25 176 TYR A CA 1
ATOM 1324 C C . TYR A 1 176 ? -6.831 15.876 24.050 1.00 98.25 176 TYR A C 1
ATOM 1326 O O . TYR A 1 176 ? -6.496 14.707 23.862 1.00 98.25 176 TYR A O 1
ATOM 1334 N N . PHE A 1 177 ? -6.507 16.539 25.154 1.00 98.44 177 PHE A N 1
ATOM 1335 C CA . PHE A 1 177 ? -5.882 15.934 26.322 1.00 98.44 177 PHE A CA 1
ATOM 1336 C C . PHE A 1 177 ? -6.950 15.453 27.302 1.00 98.44 177 PHE A C 1
ATOM 1338 O O . PHE A 1 177 ? -7.915 16.166 27.597 1.00 98.44 177 PHE A O 1
ATOM 1345 N N . MET A 1 178 ? -6.742 14.251 27.833 1.00 98.12 178 MET A N 1
ATOM 1346 C CA . MET A 1 178 ? -7.689 13.563 28.700 1.00 98.12 178 MET A CA 1
ATOM 1347 C C . MET A 1 178 ? -7.077 13.202 30.050 1.00 98.12 178 MET A C 1
ATOM 1349 O O . MET A 1 178 ? -5.908 12.813 30.149 1.00 98.12 178 MET A O 1
ATOM 1353 N N . SER A 1 179 ? -7.912 13.234 31.083 1.00 97.38 179 SER A N 1
ATOM 1354 C CA . SER A 1 179 ? -7.658 12.601 32.378 1.00 97.38 179 SER A CA 1
ATOM 1355 C C . SER A 1 179 ? -8.840 11.703 32.762 1.00 97.38 179 SER A C 1
ATOM 1357 O O . SER A 1 179 ? -9.912 11.820 32.163 1.00 97.38 179 SER A O 1
ATOM 1359 N N . PRO A 1 180 ? -8.675 10.779 33.723 1.00 97.94 180 PRO A N 1
ATOM 1360 C CA . PRO A 1 180 ? -9.802 10.018 34.255 1.00 97.94 180 PRO A CA 1
ATOM 1361 C C . PRO A 1 180 ? -10.866 10.966 34.817 1.00 97.94 180 PRO A C 1
ATOM 1363 O O . PRO A 1 180 ? -10.516 11.956 35.462 1.00 97.94 180 PRO A O 1
ATOM 1366 N N . ALA A 1 181 ? -12.146 10.679 34.578 1.00 96.50 181 ALA A N 1
ATOM 1367 C CA . ALA A 1 181 ? -13.254 11.463 35.117 1.00 96.50 181 ALA A CA 1
ATOM 1368 C C . ALA A 1 181 ? -13.232 11.473 36.655 1.00 96.50 181 ALA A C 1
ATOM 1370 O O . ALA A 1 181 ? -12.805 10.510 37.291 1.00 96.50 181 ALA A O 1
ATOM 1371 N N . SER A 1 182 ? -13.696 12.565 37.261 1.00 93.38 182 SER A N 1
ATOM 1372 C CA . SER A 1 182 ? -13.778 12.700 38.716 1.00 93.38 182 SER A CA 1
ATOM 1373 C C . SER A 1 182 ? -15.182 13.163 39.121 1.00 93.38 182 SER A C 1
ATOM 1375 O O . SER A 1 182 ? -15.497 14.335 38.912 1.00 93.38 182 SER A O 1
ATOM 1377 N N . PRO A 1 183 ? -16.018 12.292 39.722 1.00 93.56 183 PRO A N 1
ATOM 1378 C CA . PRO A 1 183 ? -15.744 10.890 40.063 1.00 93.56 183 PRO A CA 1
ATOM 1379 C C . PRO A 1 183 ? -15.754 9.952 38.840 1.00 93.56 183 PRO A C 1
ATOM 1381 O O . PRO A 1 183 ? -16.421 10.225 37.844 1.00 93.56 183 PRO A O 1
ATOM 1384 N N . LEU A 1 184 ? -15.057 8.813 38.941 1.00 95.62 184 LEU A N 1
ATOM 1385 C CA . LEU A 1 184 ? -15.219 7.698 37.999 1.00 95.62 184 LEU A CA 1
ATOM 1386 C C . LEU A 1 184 ? -16.524 6.937 38.290 1.00 95.62 184 LEU A C 1
ATOM 1388 O O . LEU A 1 184 ? -16.902 6.815 39.462 1.00 95.62 184 LEU A O 1
ATOM 1392 N N . PRO A 1 185 ? -17.185 6.355 37.270 1.00 93.38 185 PRO A N 1
ATOM 1393 C CA . PRO A 1 185 ? -18.290 5.434 37.506 1.00 93.38 185 PRO A CA 1
ATOM 1394 C C . PRO A 1 185 ? -17.849 4.243 38.370 1.00 93.38 185 PRO A C 1
ATOM 1396 O O . PRO A 1 185 ? -16.713 3.769 38.279 1.00 93.38 185 PRO A O 1
ATOM 1399 N N . ALA A 1 186 ? -18.755 3.738 39.209 1.00 91.38 186 ALA A N 1
ATOM 1400 C CA . ALA A 1 186 ? -18.451 2.652 40.139 1.00 91.38 186 ALA A CA 1
ATOM 1401 C C . ALA A 1 186 ? -17.873 1.421 39.417 1.00 91.38 186 ALA A C 1
ATOM 1403 O O . ALA A 1 186 ? -18.370 1.012 38.369 1.00 91.38 186 ALA A O 1
ATOM 1404 N N . GLY A 1 187 ? -16.808 0.841 39.979 1.00 91.38 187 GLY A N 1
ATOM 1405 C CA . GLY A 1 187 ? -16.133 -0.328 39.405 1.00 91.38 187 GLY A CA 1
ATOM 1406 C C . GLY A 1 187 ? -15.373 -0.058 38.101 1.00 91.38 187 GLY A C 1
ATOM 1407 O O . GLY A 1 187 ? -15.004 -1.013 37.425 1.00 91.38 187 GLY A O 1
ATOM 1408 N N . THR A 1 188 ? -15.156 1.207 37.724 1.00 96.00 188 THR A N 1
ATOM 1409 C CA . THR A 1 188 ? -14.454 1.570 36.484 1.00 96.00 188 THR A CA 1
ATOM 1410 C C . THR A 1 188 ? -12.986 1.873 36.735 1.00 96.00 188 THR A C 1
ATOM 1412 O O . THR A 1 188 ? -12.646 2.615 37.657 1.00 96.00 188 THR A O 1
ATOM 1415 N N . THR A 1 189 ? -12.114 1.359 35.872 1.00 97.25 189 THR A N 1
ATOM 1416 C CA . THR A 1 189 ? -10.705 1.757 35.799 1.00 97.25 189 THR A CA 1
ATOM 1417 C C . THR A 1 189 ? -10.384 2.330 34.424 1.00 97.25 189 THR A C 1
ATOM 1419 O O . THR A 1 189 ? -11.041 2.033 33.425 1.00 97.25 189 THR A O 1
ATOM 1422 N N . THR A 1 190 ? -9.370 3.190 34.374 1.00 98.06 190 THR A N 1
ATOM 1423 C CA . THR A 1 190 ? -8.854 3.762 33.127 1.00 98.06 190 THR A CA 1
ATOM 1424 C C . THR A 1 190 ? -7.377 3.420 32.999 1.00 98.06 190 THR A C 1
ATOM 1426 O O . THR A 1 190 ? -6.660 3.295 33.992 1.00 98.06 190 THR A O 1
ATOM 1429 N N . THR A 1 191 ? -6.910 3.217 31.774 1.00 98.44 191 THR A N 1
ATOM 1430 C CA . THR A 1 191 ? -5.510 2.908 31.488 1.00 98.44 191 THR A CA 1
ATOM 1431 C C . THR A 1 191 ? -5.068 3.708 30.278 1.00 98.44 191 THR A C 1
ATOM 1433 O O . THR A 1 191 ? -5.573 3.515 29.172 1.00 98.44 191 THR A O 1
ATOM 1436 N N . THR A 1 192 ? -4.125 4.621 30.491 1.00 98.56 192 THR A N 1
ATOM 1437 C CA . THR A 1 192 ? -3.512 5.403 29.416 1.00 98.56 192 THR A CA 1
ATOM 1438 C C . THR A 1 192 ? -2.684 4.485 28.527 1.00 98.56 192 THR A C 1
ATOM 1440 O O . THR A 1 192 ? -1.806 3.778 29.017 1.00 98.56 192 THR A O 1
ATOM 1443 N N . GLN A 1 193 ? -2.945 4.510 27.224 1.00 98.50 193 GLN A N 1
ATOM 1444 C CA . GLN A 1 193 ? -2.188 3.771 26.212 1.00 98.50 193 GLN A CA 1
ATOM 1445 C C . GLN A 1 193 ? -1.166 4.676 25.528 1.00 98.50 193 GLN A C 1
ATOM 1447 O O . GLN A 1 193 ? -0.020 4.280 25.316 1.00 98.50 193 GLN A O 1
ATOM 1452 N N . ILE A 1 194 ? -1.570 5.913 25.236 1.00 98.62 194 ILE A N 1
ATOM 1453 C CA . ILE A 1 194 ? -0.734 6.917 24.582 1.00 98.62 194 ILE A CA 1
ATOM 1454 C C . ILE A 1 194 ? -0.841 8.218 25.366 1.00 98.62 194 ILE A C 1
ATOM 1456 O O . ILE A 1 194 ? -1.939 8.650 25.722 1.00 98.62 194 ILE A O 1
ATOM 1460 N N . GLN A 1 195 ? 0.301 8.843 25.629 1.00 98.25 195 GLN A N 1
ATOM 1461 C CA . GLN A 1 195 ? 0.389 10.094 26.372 1.00 98.25 195 GLN A CA 1
ATOM 1462 C C . GLN A 1 195 ? 1.182 11.155 25.607 1.00 98.25 195 GLN A C 1
ATOM 1464 O O . GLN A 1 195 ? 2.121 10.835 24.874 1.00 98.25 195 GLN A O 1
ATOM 1469 N N . GLY A 1 196 ? 0.818 12.419 25.809 1.00 97.06 196 GLY A N 1
ATOM 1470 C CA . GLY A 1 196 ? 1.487 13.578 25.221 1.00 97.06 196 GLY A CA 1
ATOM 1471 C C . GLY A 1 196 ? 1.657 14.708 26.234 1.00 97.06 196 GLY A C 1
ATOM 1472 O O . GLY A 1 196 ? 0.877 14.832 27.182 1.00 97.06 196 GLY A O 1
ATOM 1473 N N . THR A 1 197 ? 2.682 15.535 26.028 1.00 94.50 197 THR A N 1
ATOM 1474 C CA . THR A 1 197 ? 2.998 16.663 26.914 1.00 94.50 197 THR A CA 1
ATOM 1475 C C . THR A 1 197 ? 2.345 17.946 26.406 1.00 94.50 197 THR A C 1
ATOM 1477 O O . THR A 1 197 ? 2.657 18.437 25.315 1.00 94.50 197 THR A O 1
ATOM 1480 N N . ALA A 1 198 ? 1.440 18.507 27.207 1.00 90.31 198 ALA A N 1
ATOM 1481 C CA . ALA A 1 198 ? 0.790 19.786 26.947 1.00 90.31 198 ALA A CA 1
ATOM 1482 C C . ALA A 1 198 ? 1.788 20.956 27.018 1.00 90.31 198 ALA A C 1
ATOM 1484 O O . ALA A 1 198 ? 2.914 20.817 27.490 1.00 90.31 198 ALA A O 1
ATOM 1485 N N . SER A 1 199 ? 1.377 22.138 26.548 1.00 87.25 199 SER A N 1
ATOM 1486 C CA . SER A 1 199 ? 2.223 23.347 26.565 1.00 87.25 199 SER A CA 1
ATOM 1487 C C . SER A 1 199 ? 2.576 23.808 27.984 1.00 87.25 199 SER A C 1
ATOM 1489 O O . SER A 1 199 ? 3.575 24.489 28.180 1.00 87.25 199 SER A O 1
ATOM 149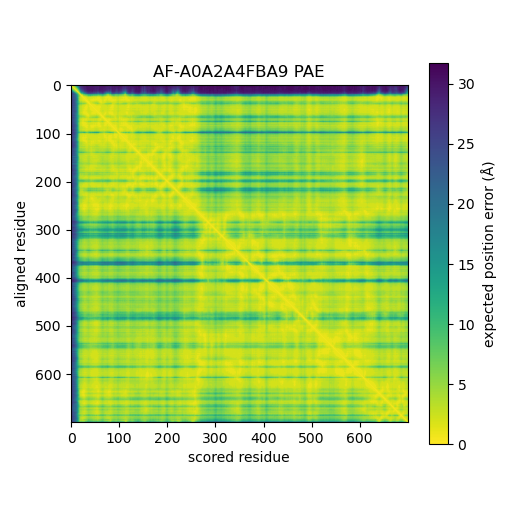1 N N . THR A 1 200 ? 1.795 23.388 28.981 1.00 88.25 200 THR A N 1
ATOM 1492 C CA . THR A 1 200 ? 2.049 23.611 30.411 1.00 88.25 200 THR A CA 1
ATOM 1493 C C . THR A 1 200 ? 3.168 22.732 30.981 1.00 88.25 200 THR A C 1
ATOM 1495 O O . THR A 1 200 ? 3.517 22.879 32.148 1.00 88.25 200 THR A O 1
ATOM 1498 N N . GLY A 1 201 ? 3.701 21.784 30.201 1.00 90.44 201 GLY A N 1
ATOM 1499 C CA . GLY A 1 201 ? 4.667 20.779 30.655 1.00 90.44 201 GLY A CA 1
ATOM 1500 C C . GLY A 1 201 ? 4.034 19.554 31.326 1.00 90.44 201 GLY A C 1
ATOM 1501 O O . GLY A 1 201 ? 4.725 18.567 31.574 1.00 90.44 201 GLY A O 1
ATOM 1502 N N . ALA A 1 202 ? 2.723 19.569 31.585 1.00 94.88 202 ALA A N 1
ATOM 1503 C CA . ALA A 1 202 ? 2.009 18.418 32.128 1.00 94.88 202 ALA A CA 1
ATOM 1504 C C . ALA A 1 202 ? 1.775 17.341 31.055 1.00 94.88 202 ALA A C 1
ATOM 1506 O O . ALA A 1 202 ? 1.517 17.646 29.890 1.00 94.88 202 ALA A O 1
ATOM 1507 N N . THR A 1 203 ? 1.852 16.070 31.452 1.00 96.44 203 THR A N 1
ATOM 1508 C CA . THR A 1 203 ? 1.579 14.921 30.575 1.00 96.44 203 THR A CA 1
ATOM 1509 C C . THR A 1 203 ? 0.155 14.430 30.790 1.00 96.44 203 THR A C 1
ATOM 1511 O O . THR A 1 203 ? -0.253 14.194 31.926 1.00 96.44 203 THR A O 1
ATOM 1514 N N . TYR A 1 204 ? -0.582 14.245 29.699 1.00 97.88 204 TYR A N 1
ATOM 1515 C CA . TYR A 1 204 ? -1.964 13.772 29.716 1.00 97.88 204 TYR A CA 1
ATOM 1516 C C . TYR A 1 204 ? -2.160 12.616 28.740 1.00 97.88 204 TYR A C 1
ATOM 1518 O O . TYR A 1 204 ? -1.346 12.402 27.838 1.00 97.88 204 TYR A O 1
ATOM 1526 N N . SER A 1 205 ? -3.256 11.877 28.916 1.00 98.19 205 SER A N 1
ATOM 1527 C CA . SER A 1 205 ? -3.643 10.847 27.958 1.00 98.19 205 SER A CA 1
ATOM 1528 C C . SER A 1 205 ? -4.140 11.483 26.662 1.00 98.19 205 SER A C 1
ATOM 1530 O O . SER A 1 205 ? -4.844 12.492 26.690 1.00 98.19 205 SER A O 1
ATOM 1532 N N . VAL A 1 206 ? -3.784 10.864 25.542 1.00 98.31 206 VAL A N 1
ATOM 1533 C CA . VAL A 1 206 ? -4.358 11.126 24.212 1.00 98.31 206 VAL A CA 1
ATOM 1534 C C . VAL A 1 206 ? -4.915 9.850 23.562 1.00 98.31 206 VAL A C 1
ATOM 1536 O O . VAL A 1 206 ? -5.541 9.892 22.505 1.00 98.31 206 VAL A O 1
ATOM 1539 N N . ALA A 1 207 ? -4.719 8.700 24.214 1.00 98.44 207 ALA A N 1
ATOM 1540 C CA . ALA A 1 207 ? -5.516 7.505 23.996 1.00 98.44 207 ALA A CA 1
ATOM 1541 C C . ALA A 1 207 ? -5.575 6.669 25.281 1.00 98.44 207 ALA A C 1
ATOM 1543 O O . ALA A 1 207 ? -4.540 6.391 25.895 1.00 98.44 207 ALA A O 1
ATOM 1544 N N . SER A 1 208 ? -6.771 6.233 25.672 1.00 98.56 208 SER A N 1
ATOM 1545 C CA . SER A 1 208 ? -7.004 5.431 26.879 1.00 98.56 208 SER A CA 1
ATOM 1546 C C . SER A 1 208 ? -7.972 4.288 26.616 1.00 98.56 208 SER A C 1
ATOM 1548 O O . SER A 1 208 ? -8.882 4.405 25.800 1.00 98.56 208 SER A O 1
ATOM 1550 N N . THR A 1 209 ? -7.823 3.208 27.375 1.00 98.44 209 THR A N 1
ATOM 1551 C CA . THR A 1 209 ? -8.868 2.195 27.538 1.00 98.44 209 THR A CA 1
ATOM 1552 C C . THR A 1 209 ? -9.590 2.394 28.865 1.00 98.44 209 THR A C 1
ATOM 1554 O O . THR A 1 209 ? -8.971 2.752 29.869 1.00 98.44 209 THR A O 1
ATOM 1557 N N . CYS A 1 210 ? -10.891 2.130 28.880 1.00 98.00 210 CYS A N 1
ATOM 1558 C CA . CYS A 1 210 ? -11.728 2.121 30.069 1.00 98.00 210 CYS A CA 1
ATOM 1559 C C . CYS A 1 210 ? -12.331 0.738 30.262 1.00 98.00 210 CYS A C 1
ATOM 1561 O O . CYS A 1 210 ? -12.960 0.208 29.346 1.00 98.00 210 CYS A O 1
ATOM 1563 N N . LEU A 1 211 ? -12.150 0.182 31.457 1.00 97.50 211 LEU A N 1
ATOM 1564 C CA . LEU A 1 211 ? -12.727 -1.088 31.875 1.00 97.50 211 LEU A CA 1
ATOM 1565 C C . LEU A 1 211 ? -13.838 -0.786 32.878 1.00 97.50 211 LEU A C 1
ATOM 1567 O O . LEU A 1 211 ? -13.563 -0.355 33.995 1.00 97.50 211 LEU A O 1
ATOM 1571 N N . PHE A 1 212 ? -15.090 -0.979 32.473 1.00 96.88 212 PHE A N 1
ATOM 1572 C CA . PHE A 1 212 ? -16.253 -0.738 33.324 1.00 96.88 212 PHE A CA 1
ATOM 1573 C C . PHE A 1 212 ? -16.692 -2.049 33.965 1.00 96.88 212 PHE A C 1
ATOM 1575 O O . PHE A 1 212 ? -17.036 -2.987 33.245 1.00 96.88 212 PHE A O 1
ATOM 1582 N N . GLY A 1 213 ? -16.720 -2.111 35.295 1.00 94.69 213 GLY A N 1
ATOM 1583 C CA . GLY A 1 213 ? -17.293 -3.242 36.019 1.00 94.69 213 GLY A CA 1
ATOM 1584 C C . GLY A 1 213 ? -18.802 -3.372 35.793 1.00 94.69 213 GLY A C 1
ATOM 1585 O O . GLY A 1 213 ? -19.528 -2.376 35.732 1.00 94.69 213 GLY A O 1
ATOM 1586 N N . ASN A 1 214 ? -19.287 -4.607 35.684 1.00 92.19 214 ASN A N 1
ATOM 1587 C CA . ASN A 1 214 ? -20.712 -4.900 35.600 1.00 92.19 214 ASN A CA 1
ATOM 1588 C C . ASN A 1 214 ? -21.339 -4.839 37.000 1.00 92.19 214 ASN A C 1
ATOM 1590 O O . ASN A 1 214 ? -21.287 -5.796 37.768 1.00 92.19 214 ASN A O 1
ATOM 1594 N N . THR A 1 215 ? -21.913 -3.692 37.355 1.00 89.81 215 THR A N 1
ATOM 1595 C CA . THR A 1 215 ? -22.521 -3.467 38.679 1.00 89.81 215 THR A CA 1
ATOM 1596 C C . THR A 1 215 ? -23.913 -4.083 38.825 1.00 89.81 215 THR A C 1
ATOM 1598 O O . THR A 1 215 ? -24.444 -4.146 39.930 1.00 89.81 215 THR A O 1
ATOM 1601 N N . THR A 1 216 ? -24.514 -4.532 37.721 1.00 89.38 216 THR A N 1
ATOM 1602 C CA . THR A 1 216 ? -25.848 -5.149 37.677 1.00 89.38 216 THR A CA 1
ATOM 1603 C C . THR A 1 216 ? -25.835 -6.325 36.693 1.00 89.38 216 THR A C 1
ATOM 1605 O O . THR A 1 216 ? -26.463 -6.239 35.632 1.00 89.38 216 THR A O 1
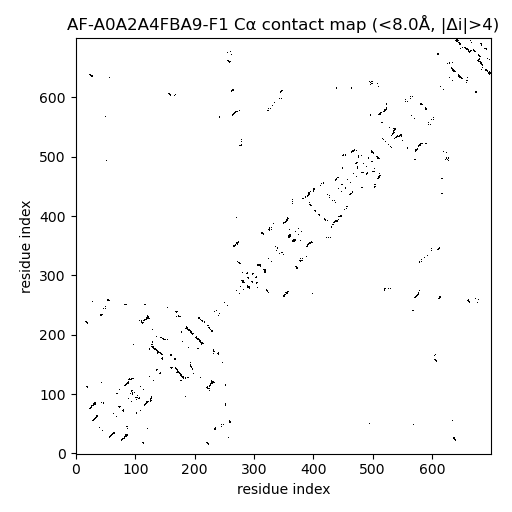ATOM 1608 N N . PRO A 1 217 ? -25.070 -7.393 36.989 1.00 89.94 217 PRO A N 1
ATOM 1609 C CA . PRO A 1 217 ? -24.862 -8.489 36.053 1.00 89.94 217 PRO A CA 1
ATOM 1610 C C . PRO A 1 217 ? -26.130 -9.320 35.867 1.00 89.94 217 PRO A C 1
ATOM 1612 O O . PRO A 1 217 ? -26.834 -9.628 36.831 1.00 89.94 217 PRO A O 1
ATOM 1615 N N . LEU A 1 218 ? -26.402 -9.700 34.622 1.00 89.44 218 LEU A N 1
ATOM 1616 C CA . LEU A 1 218 ? -27.366 -10.742 34.286 1.00 89.44 218 LEU A CA 1
ATOM 1617 C C . LEU A 1 218 ? -26.662 -12.103 34.197 1.00 89.44 218 LEU A C 1
ATOM 1619 O O . LEU A 1 218 ? -25.435 -12.192 34.125 1.00 89.44 218 LEU A O 1
ATOM 1623 N N . ALA A 1 219 ? -27.440 -13.186 34.237 1.00 84.62 219 ALA A N 1
ATOM 1624 C CA . ALA A 1 219 ? -26.890 -14.530 34.092 1.00 84.62 219 ALA A CA 1
ATOM 1625 C C . ALA A 1 219 ? -26.190 -14.673 32.730 1.00 84.62 219 ALA A C 1
ATOM 1627 O O . ALA A 1 219 ? -26.804 -14.429 31.696 1.00 84.62 219 ALA A O 1
ATOM 1628 N N . GLY A 1 220 ? -24.917 -15.076 32.745 1.00 80.44 220 GLY A N 1
ATOM 1629 C CA . GLY A 1 220 ? -24.096 -15.222 31.539 1.00 80.44 220 GLY A CA 1
ATOM 1630 C C . GLY A 1 220 ? -23.343 -13.961 31.105 1.00 80.44 220 GLY A C 1
ATOM 1631 O O . GLY A 1 220 ? -22.554 -14.055 30.172 1.00 80.44 220 GLY A O 1
ATOM 1632 N N . ASP A 1 221 ? -23.530 -12.820 31.778 1.00 88.25 221 ASP A N 1
ATOM 1633 C CA . ASP A 1 221 ? -22.757 -11.609 31.493 1.00 88.25 221 ASP A CA 1
ATOM 1634 C C . ASP A 1 221 ? -21.281 -11.762 31.893 1.00 88.25 221 ASP A C 1
ATOM 1636 O O . ASP A 1 221 ? -20.932 -12.334 32.932 1.00 88.25 221 ASP A O 1
ATOM 1640 N N . SER A 1 222 ? -20.412 -11.100 31.132 1.00 89.25 222 SER A N 1
ATOM 1641 C CA . SER A 1 222 ? -19.047 -10.800 31.544 1.00 89.25 222 SER A CA 1
ATOM 1642 C C . SER A 1 222 ? -19.011 -9.815 32.719 1.00 89.25 222 SER A C 1
ATOM 1644 O O . SER A 1 222 ? -19.858 -8.927 32.876 1.00 89.25 222 SER A O 1
ATOM 1646 N N . THR A 1 223 ? -17.963 -9.932 33.537 1.00 91.25 223 THR A N 1
ATOM 1647 C CA . THR A 1 223 ? -17.728 -9.076 34.713 1.00 91.25 223 THR A CA 1
ATOM 1648 C C . THR A 1 223 ? -17.415 -7.627 34.357 1.00 91.25 223 THR A C 1
ATOM 1650 O O . THR A 1 223 ? -17.479 -6.750 35.219 1.00 91.25 223 THR A O 1
ATOM 1653 N N . SER A 1 224 ? -17.046 -7.367 33.105 1.00 94.19 224 SER A N 1
ATOM 1654 C CA . SER A 1 224 ? -16.621 -6.057 32.632 1.00 94.19 224 SER A CA 1
ATOM 1655 C C . SER A 1 224 ? -16.906 -5.856 31.148 1.00 94.19 224 SER A C 1
ATOM 1657 O O . SER A 1 224 ? -17.048 -6.819 30.401 1.00 94.19 224 SER A O 1
ATOM 1659 N N . ARG A 1 225 ? -16.945 -4.588 30.728 1.00 95.31 225 ARG A N 1
ATOM 1660 C CA . ARG A 1 225 ? -16.923 -4.171 29.319 1.00 95.31 225 ARG A CA 1
ATOM 1661 C C . ARG A 1 225 ? -15.801 -3.169 29.084 1.00 95.31 225 ARG A C 1
ATOM 1663 O O . ARG A 1 225 ? -15.398 -2.454 30.003 1.00 95.31 225 ARG A O 1
ATOM 1670 N N . GLU A 1 226 ? -15.353 -3.074 27.840 1.00 96.38 226 GLU A N 1
ATOM 1671 C CA . GLU A 1 226 ? -14.191 -2.272 27.467 1.00 96.38 226 GLU A CA 1
ATOM 1672 C C . GLU A 1 226 ? -14.519 -1.238 26.387 1.00 96.38 226 GLU A C 1
ATOM 1674 O O . GLU A 1 226 ? -15.172 -1.547 25.387 1.00 96.38 226 GLU A O 1
ATOM 1679 N N . ILE A 1 227 ? -14.011 -0.017 26.568 1.00 97.75 227 ILE A N 1
ATOM 1680 C CA . ILE A 1 227 ? -13.989 1.021 25.531 1.00 97.75 227 ILE A CA 1
ATOM 1681 C C . ILE A 1 227 ? -12.553 1.506 25.319 1.00 97.75 227 ILE A C 1
ATOM 1683 O O . ILE A 1 227 ? -11.824 1.680 26.292 1.00 97.75 227 ILE A O 1
ATOM 1687 N N . MET A 1 228 ? -12.163 1.780 24.074 1.00 98.38 228 MET A N 1
ATOM 1688 C CA . MET A 1 228 ? -10.977 2.570 23.743 1.00 98.38 228 MET A CA 1
ATOM 1689 C C . MET A 1 228 ? -11.383 3.943 23.214 1.00 98.38 228 MET A C 1
ATOM 1691 O O . MET A 1 228 ? -12.235 4.044 22.335 1.00 98.38 228 MET A O 1
ATOM 1695 N N . ALA A 1 229 ? -10.745 4.990 23.727 1.00 98.31 229 ALA A N 1
ATOM 1696 C CA . ALA A 1 229 ? -10.886 6.357 23.252 1.00 98.31 229 ALA A CA 1
ATOM 1697 C C . ALA A 1 229 ? -9.545 6.857 22.723 1.00 98.31 229 ALA A C 1
ATOM 1699 O O . ALA A 1 229 ? -8.585 6.946 23.488 1.00 98.31 229 ALA A O 1
ATOM 1700 N N . VAL A 1 230 ? -9.500 7.193 21.436 1.00 98.38 230 VAL A N 1
ATOM 1701 C CA . VAL A 1 230 ? -8.418 7.952 20.799 1.00 98.38 230 VAL A CA 1
ATOM 1702 C C . VAL A 1 230 ? -8.901 9.386 20.637 1.00 98.38 230 VAL A C 1
ATOM 1704 O O . VAL A 1 230 ? -10.005 9.594 20.141 1.00 98.38 230 VAL A O 1
ATOM 1707 N N . SER A 1 231 ? -8.133 10.372 21.097 1.00 97.88 231 SER A N 1
ATOM 1708 C CA . SER A 1 231 ? -8.602 11.762 21.200 1.00 97.88 231 SER A CA 1
ATOM 1709 C C . SER A 1 231 ? -7.866 12.742 20.289 1.00 97.88 231 SER A C 1
ATOM 1711 O O . SER A 1 231 ? -7.863 13.938 20.558 1.00 97.88 231 SER A O 1
ATOM 1713 N N . PHE A 1 232 ? -7.260 12.252 19.212 1.00 97.38 232 PHE A N 1
ATOM 1714 C CA . PHE A 1 232 ? -6.756 13.067 18.106 1.00 97.38 232 PHE A CA 1
ATOM 1715 C C . PHE A 1 232 ? -7.423 12.666 16.795 1.00 97.38 232 PHE A C 1
ATOM 1717 O O . PHE A 1 232 ? -7.770 11.494 16.632 1.00 97.38 232 PHE A O 1
ATOM 1724 N N . ASP A 1 233 ? -7.588 13.626 15.884 1.00 95.62 233 ASP A N 1
ATOM 1725 C CA . ASP A 1 233 ? -8.180 13.388 14.566 1.00 95.62 233 ASP A CA 1
ATOM 1726 C C . ASP A 1 233 ? -7.404 12.304 13.811 1.00 95.62 233 ASP A C 1
ATOM 1728 O O . ASP A 1 233 ? -6.166 12.203 13.879 1.00 95.62 233 ASP A O 1
ATOM 1732 N N . ASN A 1 234 ? -8.148 11.504 13.051 1.00 96.75 234 ASN A N 1
ATOM 1733 C CA . ASN A 1 234 ? -7.592 10.467 12.202 1.00 96.75 234 ASN A CA 1
ATOM 1734 C C . ASN A 1 234 ? -8.001 10.677 10.749 1.00 96.75 234 ASN A C 1
ATOM 1736 O O . ASN A 1 234 ? -9.145 10.986 10.443 1.00 96.75 234 ASN A O 1
ATOM 1740 N N . ASN A 1 235 ? -7.050 10.469 9.845 1.00 96.69 235 ASN A N 1
ATOM 1741 C CA . ASN A 1 235 ? -7.239 10.630 8.409 1.00 96.69 235 ASN A CA 1
ATOM 1742 C C . ASN A 1 235 ? -6.379 9.575 7.687 1.00 96.69 235 ASN A C 1
ATOM 1744 O O . ASN A 1 235 ? -5.266 9.297 8.145 1.00 96.69 235 ASN A O 1
ATOM 1748 N N . PRO A 1 236 ? -6.860 8.964 6.585 1.00 95.25 236 PRO A N 1
ATOM 1749 C CA . PRO A 1 236 ? -6.139 7.892 5.890 1.00 95.25 236 PRO A CA 1
ATOM 1750 C C . PRO A 1 236 ? -4.740 8.282 5.380 1.00 95.25 236 PRO A C 1
ATOM 1752 O O . PRO A 1 236 ? -3.954 7.385 5.081 1.00 95.25 236 PRO A O 1
ATOM 1755 N N . TYR A 1 237 ? -4.422 9.578 5.306 1.00 95.25 237 TYR A N 1
ATOM 1756 C CA . TYR A 1 237 ? -3.143 10.104 4.818 1.00 95.25 237 TYR A CA 1
ATOM 1757 C C . TYR A 1 237 ? -2.168 10.530 5.927 1.00 95.25 237 TYR A C 1
ATOM 1759 O O . TYR A 1 237 ? -1.044 10.924 5.628 1.00 95.25 237 TYR A O 1
ATOM 1767 N N . LEU A 1 238 ? -2.556 10.469 7.208 1.00 96.69 238 LEU A N 1
ATOM 1768 C CA . LEU A 1 238 ? -1.688 10.891 8.314 1.00 96.69 238 LEU A CA 1
ATOM 1769 C C . LEU A 1 238 ? -0.859 9.723 8.859 1.00 96.69 238 LEU A C 1
ATOM 1771 O O . LEU A 1 238 ? -1.373 8.635 9.126 1.00 96.69 238 LEU A O 1
ATOM 1775 N N . MET A 1 239 ? 0.436 9.963 9.083 1.00 96.00 239 MET A N 1
ATOM 1776 C CA . MET A 1 239 ? 1.386 8.931 9.521 1.00 96.00 239 MET A CA 1
ATOM 1777 C C . MET A 1 239 ? 1.015 8.304 10.867 1.00 96.00 239 MET A C 1
ATOM 1779 O O . MET A 1 239 ? 1.141 7.086 11.031 1.00 96.00 239 MET A O 1
ATOM 1783 N N . HIS A 1 240 ? 0.518 9.093 11.829 1.00 96.75 240 HIS A N 1
ATOM 1784 C CA . HIS A 1 240 ? 0.055 8.548 13.109 1.00 96.75 240 HIS A CA 1
ATOM 1785 C C . HIS A 1 240 ? -1.180 7.661 12.942 1.00 96.75 240 HIS A C 1
ATOM 1787 O O . HIS A 1 240 ? -1.235 6.592 13.552 1.00 96.75 240 HIS A O 1
ATOM 1793 N N . SER A 1 241 ? -2.115 8.048 12.070 1.00 97.44 241 SER A N 1
ATOM 1794 C CA . SER A 1 241 ? -3.315 7.268 11.760 1.00 97.44 241 SER A CA 1
ATOM 1795 C C . SER A 1 241 ? -2.963 5.935 11.107 1.00 97.44 241 SER A C 1
ATOM 1797 O O . SER A 1 241 ? -3.373 4.886 11.603 1.00 97.44 241 SER A O 1
ATOM 1799 N N . MET A 1 242 ? -2.137 5.949 10.055 1.00 96.94 242 MET A N 1
ATOM 1800 C CA . MET A 1 242 ? -1.686 4.729 9.372 1.00 96.94 242 MET A CA 1
ATOM 1801 C C . MET A 1 242 ? -0.982 3.776 10.346 1.00 96.94 242 MET A C 1
ATOM 1803 O O . MET A 1 242 ? -1.328 2.597 10.425 1.00 96.94 242 MET A O 1
ATOM 1807 N N . THR A 1 243 ? -0.076 4.304 11.175 1.00 96.50 243 THR A N 1
ATOM 1808 C CA . THR A 1 243 ? 0.690 3.508 12.145 1.00 96.50 243 THR A CA 1
ATOM 1809 C C . THR A 1 243 ? -0.206 2.842 13.199 1.00 96.50 243 THR A C 1
ATOM 1811 O O . THR A 1 243 ? 0.006 1.674 13.530 1.00 96.50 243 THR A O 1
ATOM 1814 N N . LEU A 1 244 ? -1.213 3.545 13.727 1.00 96.19 244 LEU A N 1
ATOM 1815 C CA . LEU A 1 244 ? -2.068 3.051 14.818 1.00 96.19 244 LEU A CA 1
ATOM 1816 C C . LEU A 1 244 ? -3.243 2.183 14.357 1.00 96.19 244 LEU A C 1
ATOM 1818 O O . LEU A 1 244 ? -3.718 1.342 15.122 1.00 96.19 244 LEU A O 1
ATOM 1822 N N . SER A 1 245 ? -3.710 2.387 13.126 1.00 95.38 245 SER A N 1
ATOM 1823 C CA . SER A 1 245 ? -4.956 1.812 12.605 1.00 95.38 245 SER A CA 1
ATOM 1824 C C . SER A 1 245 ? -5.063 0.293 12.791 1.00 95.38 245 SER A C 1
ATOM 1826 O O . SER A 1 245 ? -6.087 -0.197 13.273 1.00 95.38 245 SER A O 1
ATOM 1828 N N . TYR A 1 246 ? -3.989 -0.452 12.503 1.00 96.81 246 TYR A N 1
ATOM 1829 C CA . TYR A 1 246 ? -3.958 -1.901 12.705 1.00 96.81 246 TYR A CA 1
ATOM 1830 C C . TYR A 1 246 ? -4.224 -2.291 14.159 1.00 96.81 246 TYR A C 1
ATOM 1832 O O . TYR A 1 246 ? -5.022 -3.184 14.422 1.00 96.81 246 TYR A O 1
ATOM 1840 N N . GLY A 1 247 ? -3.575 -1.624 15.116 1.00 96.25 247 GLY A N 1
ATOM 1841 C CA . GLY A 1 247 ? -3.737 -1.924 16.532 1.00 96.25 247 GLY A CA 1
ATOM 1842 C C . GLY A 1 247 ? -5.142 -1.635 17.056 1.00 96.25 247 GLY A C 1
ATOM 1843 O O . GLY A 1 247 ? -5.616 -2.376 17.912 1.00 96.25 247 GLY A O 1
ATOM 1844 N N . LEU A 1 248 ? -5.836 -0.629 16.509 1.00 96.88 248 LEU A N 1
ATOM 1845 C CA . LEU A 1 248 ? -7.242 -0.359 16.838 1.00 96.88 248 LEU A CA 1
ATOM 1846 C C . LEU A 1 248 ? -8.149 -1.508 16.391 1.00 96.88 248 LEU A C 1
ATOM 1848 O O . LEU A 1 248 ? -8.926 -2.026 17.196 1.00 96.88 248 LEU A O 1
ATOM 1852 N N . VAL A 1 249 ? -8.006 -1.945 15.134 1.00 98.19 249 VAL A N 1
ATOM 1853 C CA . VAL A 1 249 ? -8.758 -3.090 14.601 1.00 98.19 249 VAL A CA 1
ATOM 1854 C C . VAL A 1 249 ? -8.408 -4.353 15.384 1.00 98.19 249 VAL A C 1
ATOM 1856 O O . VAL A 1 249 ? -9.295 -5.036 15.878 1.00 98.19 249 VAL A O 1
ATOM 1859 N N . ASN A 1 250 ? -7.122 -4.627 15.584 1.00 97.56 250 ASN A N 1
ATOM 1860 C CA . ASN A 1 250 ? -6.660 -5.790 16.327 1.00 97.56 250 ASN A CA 1
ATOM 1861 C C . ASN A 1 250 ? -7.193 -5.815 17.767 1.00 97.56 250 ASN A C 1
ATOM 1863 O O . ASN A 1 250 ? -7.581 -6.865 18.272 1.00 97.56 250 ASN A O 1
ATOM 1867 N N . TRP A 1 251 ? -7.236 -4.667 18.445 1.00 97.94 251 TRP A N 1
ATOM 1868 C CA . TRP A 1 251 ? -7.778 -4.588 19.795 1.00 97.94 251 TRP A CA 1
ATOM 1869 C C . TRP A 1 251 ? -9.285 -4.835 19.816 1.00 97.94 251 TRP A C 1
ATOM 1871 O O . TRP A 1 251 ? -9.738 -5.650 20.624 1.00 97.94 251 TRP A O 1
ATOM 1881 N N . VAL A 1 252 ? -10.054 -4.185 18.931 1.00 98.25 252 VAL A N 1
ATOM 1882 C CA . VAL A 1 252 ? -11.520 -4.318 18.920 1.00 98.25 252 VAL A CA 1
ATOM 1883 C C . VAL A 1 252 ? -11.962 -5.737 18.553 1.00 98.25 252 VAL A C 1
ATOM 1885 O O . VAL A 1 252 ? -12.969 -6.212 19.070 1.00 98.25 252 VAL A O 1
ATOM 1888 N N . THR A 1 253 ? -11.179 -6.441 17.730 1.00 97.88 253 THR A N 1
ATOM 1889 C CA . THR A 1 253 ? -11.428 -7.832 17.320 1.00 97.88 253 THR A CA 1
ATOM 1890 C C . THR A 1 253 ? -10.720 -8.871 18.192 1.00 97.88 253 THR A C 1
ATOM 1892 O O . THR A 1 253 ? -10.796 -10.062 17.908 1.00 97.88 253 THR A O 1
ATOM 1895 N N . ARG A 1 254 ? -10.007 -8.451 19.249 1.00 95.88 254 ARG A N 1
ATOM 1896 C CA . ARG A 1 254 ? -9.203 -9.336 20.124 1.00 95.88 254 ARG A CA 1
ATOM 1897 C C . ARG A 1 254 ? -8.154 -10.164 19.377 1.00 95.88 254 ARG A C 1
ATOM 1899 O O . ARG A 1 254 ? -7.744 -11.225 19.833 1.00 95.88 254 ARG A O 1
ATOM 1906 N N . GLY A 1 255 ? -7.709 -9.670 18.228 1.00 95.69 255 GLY A N 1
ATOM 1907 C CA . GLY A 1 255 ? -6.762 -10.352 17.359 1.00 95.69 255 GLY A CA 1
ATOM 1908 C C . GLY A 1 255 ? -7.323 -11.568 16.628 1.00 95.69 255 GLY A C 1
ATOM 1909 O O . GLY A 1 255 ? -6.528 -12.298 16.046 1.00 95.69 255 GLY A O 1
ATOM 1910 N N . LEU A 1 256 ? -8.648 -11.765 16.626 1.00 97.44 256 LEU A N 1
ATOM 1911 C CA . LEU A 1 256 ? -9.346 -12.788 15.852 1.00 97.44 256 LEU A CA 1
ATOM 1912 C C . LEU A 1 256 ? -10.271 -12.121 14.827 1.00 97.44 256 LEU A C 1
ATOM 1914 O O . LEU A 1 256 ? -11.262 -11.486 15.182 1.00 97.44 256 LEU A O 1
ATOM 1918 N N . PHE A 1 257 ? -9.961 -12.244 13.539 1.00 98.00 257 PHE A N 1
ATOM 1919 C CA . PHE A 1 257 ? -10.789 -11.661 12.482 1.00 98.00 257 PHE A CA 1
ATOM 1920 C C . PHE A 1 257 ? -10.564 -12.343 11.134 1.00 98.00 257 PHE A C 1
ATOM 1922 O O . PHE A 1 257 ? -9.475 -12.834 10.846 1.00 98.00 257 PHE A O 1
ATOM 1929 N N . VAL A 1 258 ? -11.596 -12.333 10.287 1.00 98.44 258 VAL A N 1
ATOM 1930 C CA . VAL A 1 258 ? -11.429 -12.580 8.848 1.00 98.44 258 VAL A CA 1
ATOM 1931 C C . VAL A 1 258 ? -10.654 -11.403 8.267 1.00 98.44 258 VAL A C 1
ATOM 1933 O O . VAL A 1 258 ? -11.036 -10.260 8.487 1.00 98.44 258 VAL A O 1
ATOM 1936 N N . GLY A 1 259 ? -9.561 -11.675 7.568 1.00 97.69 259 GLY A N 1
ATOM 1937 C CA . GLY A 1 259 ? -8.604 -10.676 7.105 1.00 97.69 259 GLY A CA 1
ATOM 1938 C C . GLY A 1 259 ? -7.167 -11.046 7.465 1.00 97.69 259 GLY A C 1
ATOM 1939 O O . GLY A 1 259 ? -6.919 -12.040 8.143 1.00 97.69 259 GLY A O 1
ATOM 1940 N N . VAL A 1 260 ? -6.215 -10.254 6.973 1.00 96.94 260 VAL A N 1
ATOM 1941 C CA . VAL A 1 260 ? -4.779 -10.402 7.259 1.00 96.94 260 VAL A CA 1
ATOM 1942 C C . VAL A 1 260 ? -4.035 -9.098 6.974 1.00 96.94 260 VAL A C 1
ATOM 1944 O O . VAL A 1 260 ? -4.486 -8.291 6.162 1.00 96.94 260 VAL A O 1
ATOM 1947 N N . ARG A 1 261 ? -2.868 -8.899 7.600 1.00 95.50 261 ARG A N 1
ATOM 1948 C CA . ARG A 1 261 ? -1.906 -7.868 7.178 1.00 95.50 261 ARG A CA 1
ATOM 1949 C C . ARG A 1 261 ? -0.599 -8.489 6.712 1.00 95.50 261 ARG A C 1
ATOM 1951 O O . ARG A 1 261 ? -0.083 -9.382 7.378 1.00 95.50 261 ARG A O 1
ATOM 1958 N N . HIS A 1 262 ? -0.021 -7.892 5.678 1.00 96.38 262 HIS A N 1
ATOM 1959 C CA . HIS A 1 262 ? 1.368 -8.065 5.266 1.00 96.38 262 HIS A CA 1
ATOM 1960 C C . HIS A 1 262 ? 1.884 -6.734 4.711 1.00 96.38 262 HIS A C 1
ATOM 1962 O O . HIS A 1 262 ? 1.172 -6.066 3.974 1.00 96.38 262 HIS A O 1
ATOM 1968 N N . ALA A 1 263 ? 3.097 -6.330 5.073 1.00 96.88 263 ALA A N 1
ATOM 1969 C CA . ALA A 1 263 ? 3.784 -5.216 4.430 1.00 96.88 263 ALA A CA 1
ATOM 1970 C C . ALA A 1 263 ? 4.470 -5.711 3.151 1.00 96.88 263 ALA A C 1
ATOM 1972 O O . ALA A 1 263 ? 5.090 -6.779 3.161 1.00 96.88 263 ALA A O 1
ATOM 1973 N N . TYR A 1 264 ? 4.377 -4.931 2.076 1.00 97.19 264 TYR A N 1
ATOM 1974 C CA . TYR A 1 264 ? 4.894 -5.286 0.758 1.00 97.19 264 TYR A CA 1
ATOM 1975 C C . TYR A 1 264 ? 5.803 -4.190 0.199 1.00 97.19 264 TYR A C 1
ATOM 1977 O O . TYR A 1 264 ? 5.599 -3.009 0.469 1.00 97.19 264 TYR A O 1
ATOM 1985 N N . MET A 1 265 ? 6.799 -4.593 -0.586 1.00 97.44 265 MET A N 1
ATOM 1986 C CA . MET A 1 265 ? 7.616 -3.713 -1.419 1.00 97.44 265 MET A CA 1
ATOM 1987 C C . MET A 1 265 ? 8.131 -4.513 -2.623 1.00 97.44 265 MET A C 1
ATOM 1989 O O . MET A 1 265 ? 8.917 -5.447 -2.461 1.00 97.44 265 MET A O 1
ATOM 1993 N N . ASP A 1 266 ? 7.695 -4.144 -3.826 1.00 97.75 266 ASP A N 1
ATOM 1994 C CA . ASP A 1 266 ? 8.192 -4.686 -5.099 1.00 97.75 266 ASP A CA 1
ATOM 1995 C C . ASP A 1 266 ? 8.628 -3.522 -6.004 1.00 97.75 266 ASP A C 1
ATOM 1997 O O . ASP A 1 266 ? 7.790 -2.950 -6.705 1.00 97.75 266 ASP A O 1
ATOM 2001 N N . PRO A 1 267 ? 9.902 -3.095 -5.927 1.00 98.56 267 PRO A N 1
ATOM 2002 C CA . PRO A 1 267 ? 10.459 -2.106 -6.840 1.00 98.56 267 PRO A CA 1
ATOM 2003 C C . PRO A 1 267 ? 10.738 -2.769 -8.192 1.00 98.56 267 PRO A C 1
ATOM 2005 O O . PRO A 1 267 ? 11.557 -3.689 -8.276 1.00 98.56 267 PRO A O 1
ATOM 2008 N N . GLN A 1 268 ? 10.049 -2.305 -9.229 1.00 98.88 268 GLN A N 1
ATOM 2009 C CA . GLN A 1 268 ? 10.230 -2.740 -10.608 1.00 98.88 268 GLN A CA 1
ATOM 2010 C C . GLN A 1 268 ? 11.015 -1.665 -11.353 1.00 98.88 268 GLN A C 1
ATOM 2012 O O . GLN A 1 268 ? 10.602 -0.507 -11.359 1.00 98.88 268 GLN A O 1
ATOM 2017 N N . VAL A 1 269 ? 12.160 -2.054 -11.904 1.00 98.94 269 VAL A N 1
ATOM 2018 C CA . VAL A 1 269 ? 13.064 -1.201 -12.670 1.00 98.94 269 VAL A CA 1
ATOM 2019 C C . VAL A 1 269 ? 12.935 -1.589 -14.132 1.00 98.94 269 VAL A C 1
ATOM 2021 O O . VAL A 1 269 ? 13.278 -2.713 -14.501 1.00 98.94 269 VAL A O 1
ATOM 2024 N N . ASP A 1 270 ? 12.400 -0.673 -14.919 1.00 98.88 270 ASP A N 1
ATOM 2025 C CA . ASP A 1 270 ? 12.186 -0.826 -16.348 1.00 98.88 270 ASP A CA 1
ATOM 2026 C C . ASP A 1 270 ? 13.471 -0.496 -17.138 1.00 98.88 270 ASP A C 1
ATOM 2028 O O . ASP A 1 270 ? 14.472 -0.047 -16.567 1.00 98.88 270 ASP A O 1
ATOM 2032 N N . ASP A 1 271 ? 13.443 -0.759 -18.443 1.00 98.50 271 ASP A N 1
ATOM 2033 C CA . ASP A 1 271 ? 14.478 -0.413 -19.431 1.00 98.50 271 ASP A CA 1
ATOM 2034 C C . ASP A 1 271 ? 15.849 -1.085 -19.265 1.00 98.50 271 ASP A C 1
ATOM 2036 O O . ASP A 1 271 ? 16.839 -0.694 -19.888 1.00 98.50 271 ASP A O 1
ATOM 2040 N N . ILE A 1 272 ? 15.940 -2.164 -18.478 1.00 98.38 272 ILE A N 1
ATOM 2041 C CA . ILE A 1 272 ? 17.213 -2.868 -18.284 1.00 98.38 272 ILE A CA 1
ATOM 2042 C C . ILE A 1 272 ? 17.732 -3.398 -19.629 1.00 98.38 272 ILE A C 1
ATOM 2044 O O . ILE A 1 272 ? 17.168 -4.325 -20.211 1.00 98.38 272 ILE A O 1
ATOM 2048 N N . GLY A 1 273 ? 18.845 -2.831 -20.090 1.00 95.94 273 GLY A N 1
ATOM 2049 C CA . GLY A 1 273 ? 19.510 -3.197 -21.339 1.00 95.94 273 GLY A CA 1
ATOM 2050 C C . GLY A 1 273 ? 19.588 -2.053 -22.346 1.00 95.94 273 GLY A C 1
ATOM 2051 O O . GLY A 1 273 ? 20.527 -2.040 -23.134 1.00 95.94 273 GLY A O 1
ATOM 2052 N N . ILE A 1 274 ? 18.695 -1.064 -22.308 1.00 95.50 274 ILE A N 1
ATOM 2053 C CA . ILE A 1 274 ? 18.657 0.046 -23.280 1.00 95.50 274 ILE A CA 1
ATOM 2054 C C . ILE A 1 274 ? 18.958 1.400 -22.612 1.00 95.50 274 ILE A C 1
ATOM 2056 O O . ILE A 1 274 ? 18.929 1.489 -21.384 1.00 95.50 274 ILE A O 1
ATOM 2060 N N . PRO A 1 275 ? 19.364 2.429 -23.381 1.00 95.12 275 PRO A N 1
ATOM 2061 C CA . PRO A 1 275 ? 19.510 3.782 -22.853 1.00 95.12 275 PRO A CA 1
ATOM 2062 C C . PRO A 1 275 ? 18.164 4.471 -22.611 1.00 95.12 275 PRO A C 1
ATOM 2064 O O . PRO A 1 275 ? 17.260 4.347 -23.431 1.00 95.12 275 PRO A O 1
ATOM 2067 N N . ASP A 1 276 ? 18.109 5.283 -21.556 1.00 96.12 276 ASP A N 1
ATOM 2068 C CA . ASP A 1 276 ? 17.035 6.251 -21.311 1.00 96.12 276 ASP A CA 1
ATOM 2069 C C . ASP A 1 276 ? 17.536 7.629 -21.757 1.00 96.12 276 ASP A C 1
ATOM 2071 O O . ASP A 1 276 ? 18.712 7.968 -21.543 1.00 96.12 276 ASP A O 1
ATOM 2075 N N . GLU A 1 277 ? 16.659 8.472 -22.304 1.00 95.81 277 GLU A N 1
ATOM 2076 C CA . GLU A 1 277 ? 16.970 9.896 -22.416 1.00 95.81 277 GLU A CA 1
ATOM 2077 C C . GLU A 1 277 ? 17.050 10.537 -21.025 1.00 95.81 277 GLU A C 1
ATOM 2079 O O . GLU A 1 277 ? 16.405 10.099 -20.074 1.00 95.81 277 GLU A O 1
ATOM 2084 N N . ILE A 1 278 ? 17.842 11.602 -20.891 1.00 97.56 278 ILE A N 1
ATOM 2085 C CA . ILE A 1 278 ? 18.083 12.284 -19.620 1.00 97.56 278 ILE A CA 1
ATOM 2086 C C . ILE A 1 278 ? 17.505 13.695 -19.636 1.00 97.56 278 ILE A C 1
ATOM 2088 O O . ILE A 1 278 ? 17.819 14.536 -20.488 1.00 97.56 278 ILE A O 1
ATOM 2092 N N . TYR A 1 279 ? 16.691 13.981 -18.618 1.00 97.50 279 TYR A N 1
ATOM 2093 C CA . TYR A 1 279 ? 16.068 15.278 -18.403 1.00 97.50 279 TYR A CA 1
ATOM 2094 C C . TYR A 1 279 ? 17.110 16.422 -18.430 1.00 97.50 279 TYR A C 1
ATOM 2096 O O . TYR A 1 279 ? 18.153 16.331 -17.776 1.00 97.50 279 TYR A O 1
ATOM 2104 N N . PRO A 1 280 ? 16.844 17.549 -19.127 1.00 96.69 280 PRO A N 1
ATOM 2105 C CA . PRO A 1 280 ? 15.567 17.956 -19.721 1.00 96.69 280 PRO A CA 1
ATOM 2106 C C . PRO A 1 280 ? 15.441 17.637 -21.216 1.00 96.69 280 PRO A C 1
ATOM 2108 O O . PRO A 1 280 ? 14.642 18.280 -21.900 1.00 96.69 280 PRO A O 1
ATOM 2111 N N . TYR A 1 281 ? 16.261 16.741 -21.759 1.00 97.12 281 TYR A N 1
ATOM 2112 C CA . TYR A 1 281 ? 16.268 16.452 -23.188 1.00 97.12 281 TYR A CA 1
ATOM 2113 C C . TYR A 1 281 ? 15.575 15.124 -23.472 1.00 97.12 281 TYR A C 1
ATOM 2115 O O . TYR A 1 281 ? 15.711 14.174 -22.714 1.00 97.12 281 TYR A O 1
ATOM 2123 N N . ALA A 1 282 ? 14.823 15.084 -24.564 1.00 95.19 282 ALA A N 1
ATOM 2124 C CA . ALA A 1 282 ? 14.193 13.873 -25.069 1.00 95.19 282 ALA A CA 1
ATOM 2125 C C . ALA A 1 282 ? 14.281 13.856 -26.593 1.00 95.19 282 ALA A C 1
ATOM 2127 O O . ALA A 1 282 ? 14.394 14.917 -27.227 1.00 95.19 282 ALA A O 1
ATOM 2128 N N . GLU A 1 283 ? 14.212 12.666 -27.178 1.00 92.75 283 GLU A N 1
ATOM 2129 C CA . GLU A 1 283 ? 14.153 12.490 -28.619 1.00 92.75 283 GLU A CA 1
ATOM 2130 C C . GLU A 1 283 ? 12.694 12.365 -29.081 1.00 92.75 283 GLU A C 1
ATOM 2132 O O . GLU A 1 283 ? 11.850 11.721 -28.467 1.00 92.75 283 GLU A O 1
ATOM 2137 N N . SER A 1 284 ? 12.351 13.052 -30.167 1.00 89.31 284 SER A N 1
ATOM 2138 C CA . SER A 1 284 ? 11.050 12.874 -30.813 1.00 89.31 284 SER A CA 1
ATOM 2139 C C . SER A 1 284 ? 11.045 11.622 -31.688 1.00 89.31 284 SER A C 1
ATOM 2141 O O . SER A 1 284 ? 12.083 11.189 -32.175 1.00 89.31 284 SER A O 1
ATOM 2143 N N . LEU A 1 285 ? 9.855 11.139 -32.052 1.00 82.75 285 LEU A N 1
ATOM 2144 C CA . LEU A 1 285 ? 9.673 10.025 -33.001 1.00 82.75 285 LEU A CA 1
ATOM 2145 C C . LEU A 1 285 ? 10.318 10.239 -34.392 1.00 82.75 285 LEU A C 1
ATOM 2147 O O . LEU A 1 285 ? 10.327 9.328 -35.216 1.00 82.75 285 LEU A O 1
ATOM 2151 N N . TYR A 1 286 ? 10.817 11.445 -34.681 1.00 85.00 286 TYR A N 1
ATOM 2152 C CA . TYR A 1 286 ? 11.532 11.797 -35.909 1.00 85.00 286 TYR A CA 1
ATOM 2153 C C . TYR A 1 286 ? 13.061 11.797 -35.757 1.00 85.00 286 TYR A C 1
ATOM 2155 O O . TYR A 1 286 ? 13.752 12.170 -36.704 1.00 85.00 286 TYR A O 1
ATOM 2163 N N . GLY A 1 287 ? 13.587 11.419 -34.589 1.00 87.75 287 GLY A N 1
ATOM 2164 C CA . GLY A 1 287 ? 15.020 11.457 -34.291 1.00 87.75 287 GLY A CA 1
ATOM 2165 C C . GLY A 1 287 ? 15.552 12.864 -34.001 1.00 87.75 287 GLY A C 1
ATOM 2166 O O . GLY A 1 287 ? 16.728 13.147 -34.217 1.00 87.75 287 GLY A O 1
ATOM 2167 N N . TYR A 1 288 ? 14.672 13.799 -33.615 1.00 93.06 288 TYR A N 1
ATOM 2168 C CA . TYR A 1 288 ? 15.076 15.153 -33.230 1.00 93.06 288 TYR A CA 1
ATOM 2169 C C . TYR A 1 288 ? 15.001 15.343 -31.726 1.00 93.06 288 TYR A C 1
ATOM 2171 O O . TYR A 1 288 ? 13.921 15.214 -31.144 1.00 93.06 288 TYR A O 1
ATOM 2179 N N . TRP A 1 289 ? 16.117 15.767 -31.145 1.00 95.69 289 TRP A N 1
ATOM 2180 C CA . TRP A 1 289 ? 16.223 16.173 -29.754 1.00 95.69 289 TRP A CA 1
ATOM 2181 C C . TRP A 1 289 ? 15.504 17.499 -29.496 1.00 95.69 289 TRP A C 1
ATOM 2183 O O . TRP A 1 289 ? 15.608 18.464 -30.263 1.00 95.69 289 TRP A O 1
ATOM 2193 N N . TYR A 1 290 ? 14.785 17.569 -28.381 1.00 96.00 290 TYR A N 1
ATOM 2194 C CA . TYR A 1 290 ? 14.110 18.774 -27.909 1.00 96.00 290 TYR A CA 1
ATOM 2195 C C . TYR A 1 290 ? 14.233 18.912 -26.391 1.00 96.00 290 TYR A C 1
ATOM 2197 O O . TYR A 1 290 ? 14.517 17.951 -25.680 1.00 96.00 290 TYR A O 1
ATOM 2205 N N . ASN A 1 291 ? 14.049 20.132 -25.886 1.00 95.62 291 ASN A N 1
ATOM 2206 C CA . ASN A 1 291 ? 13.985 20.382 -24.450 1.00 95.62 291 ASN A CA 1
ATOM 2207 C C . ASN A 1 291 ? 12.534 20.237 -23.969 1.00 95.62 291 ASN A C 1
ATOM 2209 O O . ASN A 1 291 ? 11.669 21.010 -24.387 1.00 95.62 291 ASN A O 1
ATOM 2213 N N . VAL A 1 292 ? 12.266 19.286 -23.073 1.00 94.62 292 VAL A N 1
ATOM 2214 C CA . VAL A 1 292 ? 10.908 18.962 -22.602 1.00 94.62 292 VAL A CA 1
ATOM 2215 C C . VAL A 1 292 ? 10.248 20.107 -21.835 1.00 94.62 292 VAL A C 1
ATOM 2217 O O . VAL A 1 292 ? 9.028 20.236 -21.846 1.00 94.62 292 VAL A O 1
ATOM 2220 N N . THR A 1 293 ? 11.039 20.993 -21.222 1.00 93.56 293 THR A N 1
ATOM 2221 C CA . THR A 1 293 ? 10.510 22.121 -20.440 1.00 93.56 293 THR A CA 1
ATOM 2222 C C . THR A 1 293 ? 9.976 23.252 -21.314 1.00 93.56 293 THR A C 1
ATOM 2224 O O . THR A 1 293 ? 9.081 23.983 -20.893 1.00 93.56 293 THR A O 1
ATOM 2227 N N . THR A 1 294 ? 10.506 23.401 -22.533 1.00 93.62 294 THR A N 1
ATOM 2228 C CA . THR A 1 294 ? 10.119 24.465 -23.474 1.00 93.62 294 THR A CA 1
ATOM 2229 C C . THR A 1 294 ? 9.378 23.941 -24.702 1.00 93.62 294 THR A C 1
ATOM 2231 O O . THR A 1 294 ? 8.755 24.726 -25.415 1.00 93.62 294 THR A O 1
ATOM 2234 N N . GLY A 1 295 ? 9.470 22.638 -24.980 1.00 92.50 295 GLY A N 1
ATOM 2235 C CA . GLY A 1 295 ? 8.997 22.008 -26.213 1.00 92.50 295 GLY A CA 1
ATOM 2236 C C . GLY A 1 295 ? 9.818 22.373 -27.456 1.00 92.50 295 GLY A C 1
ATOM 2237 O O . GLY A 1 295 ? 9.427 22.023 -28.567 1.00 92.50 295 GLY A O 1
ATOM 2238 N N . ALA A 1 296 ? 10.932 23.098 -27.308 1.00 95.62 296 ALA A N 1
ATOM 2239 C CA . ALA A 1 296 ? 11.725 23.570 -28.437 1.00 95.62 296 ALA A CA 1
ATOM 2240 C C . ALA A 1 296 ? 12.746 22.518 -28.888 1.00 95.62 296 ALA A C 1
ATOM 2242 O O . ALA A 1 296 ? 13.539 22.029 -28.078 1.00 95.62 296 ALA A O 1
ATOM 2243 N N . THR A 1 297 ? 12.774 22.230 -30.194 1.00 95.88 297 THR A N 1
ATOM 2244 C CA . THR A 1 297 ? 13.864 21.479 -30.836 1.00 95.88 297 THR A CA 1
ATOM 2245 C C . THR A 1 297 ? 15.203 22.150 -30.547 1.00 95.88 297 THR A C 1
ATOM 2247 O O . THR A 1 297 ? 15.311 23.380 -30.540 1.00 95.88 297 THR A O 1
ATOM 2250 N N . THR A 1 298 ? 16.234 21.348 -30.309 1.00 94.75 298 THR A N 1
ATOM 2251 C CA . THR A 1 298 ? 17.560 21.843 -29.944 1.00 94.75 298 THR A CA 1
ATOM 2252 C C . THR A 1 298 ? 18.190 22.622 -31.100 1.00 94.75 298 THR A C 1
ATOM 2254 O O . THR A 1 298 ? 18.153 22.226 -32.268 1.00 94.75 298 THR A O 1
ATOM 2257 N N . SER A 1 299 ? 18.785 23.772 -30.781 1.00 92.38 299 SER A N 1
ATOM 2258 C CA . SER A 1 299 ? 19.364 24.709 -31.752 1.00 92.38 299 SER A CA 1
ATOM 2259 C C . SER A 1 299 ? 20.811 24.367 -32.139 1.00 92.38 299 SER A C 1
ATOM 2261 O O . SER A 1 299 ? 21.637 25.259 -32.339 1.00 92.38 299 SER A O 1
ATOM 2263 N N . THR A 1 300 ? 21.131 23.074 -32.224 1.00 93.06 300 THR A N 1
ATOM 2264 C CA . THR A 1 300 ? 22.435 22.558 -32.667 1.00 93.06 300 THR A CA 1
ATOM 2265 C C . THR A 1 300 ? 22.668 22.811 -34.166 1.00 93.06 300 THR A C 1
ATOM 2267 O O . THR A 1 300 ? 21.782 23.270 -34.888 1.00 93.06 300 THR A O 1
ATOM 2270 N N . SER A 1 301 ? 23.875 22.522 -34.662 1.00 89.44 301 SER A N 1
ATOM 2271 C CA . SER A 1 301 ? 24.200 22.571 -36.094 1.00 89.44 301 SER A CA 1
ATOM 2272 C C . SER A 1 301 ? 24.815 21.234 -36.533 1.00 89.44 301 SER A C 1
ATOM 2274 O O . SER A 1 301 ? 26.014 21.053 -36.318 1.00 89.44 301 SER A O 1
ATOM 2276 N N . PRO A 1 302 ? 24.050 20.325 -37.174 1.00 89.75 302 PRO A N 1
ATOM 2277 C CA . PRO A 1 302 ? 22.658 20.481 -37.623 1.00 89.75 302 PRO A CA 1
ATOM 2278 C C . PRO A 1 302 ? 21.634 20.540 -36.465 1.00 89.75 302 PRO A C 1
ATOM 2280 O O . PRO A 1 302 ? 21.936 20.039 -35.383 1.00 89.75 302 PRO A O 1
ATOM 2283 N N . PRO A 1 303 ? 20.451 21.164 -36.652 1.00 89.62 303 PRO A N 1
ATOM 2284 C CA . PRO A 1 303 ? 19.416 21.248 -35.613 1.00 89.62 303 PRO A CA 1
ATOM 2285 C C . PRO A 1 303 ? 18.848 19.889 -35.205 1.00 89.62 303 PRO A C 1
ATOM 2287 O O . PRO A 1 303 ? 18.782 18.977 -36.028 1.00 89.62 303 PRO A O 1
ATOM 2290 N N . GLY A 1 304 ? 18.378 19.791 -33.959 1.00 91.31 304 GLY A N 1
ATOM 2291 C CA . GLY A 1 304 ? 17.739 18.587 -33.427 1.00 91.31 304 GLY A CA 1
ATOM 2292 C C . GLY A 1 304 ? 18.708 17.471 -33.028 1.00 91.31 304 GLY A C 1
ATOM 2293 O O . GLY A 1 304 ? 18.280 16.331 -32.914 1.00 91.31 304 GLY A O 1
ATOM 2294 N N . LEU A 1 305 ? 19.991 17.776 -32.810 1.00 94.69 305 LEU A N 1
ATOM 2295 C CA . LEU A 1 305 ? 20.949 16.847 -32.200 1.00 94.69 305 LEU A CA 1
ATOM 2296 C C . LEU A 1 305 ? 20.992 17.026 -30.678 1.00 94.69 305 LEU A C 1
ATOM 2298 O O . LEU A 1 305 ? 20.572 18.068 -30.161 1.00 94.69 305 LEU A O 1
ATOM 2302 N N . CYS A 1 306 ? 21.553 16.049 -29.962 1.00 94.75 306 CYS A N 1
ATOM 2303 C CA . CYS A 1 306 ? 21.832 16.194 -28.537 1.00 94.75 306 CYS A CA 1
ATOM 2304 C C . CYS A 1 306 ? 22.714 17.439 -28.301 1.00 94.75 306 CYS A C 1
ATOM 2306 O O . CYS A 1 306 ? 23.840 17.516 -28.801 1.00 94.75 306 CYS A O 1
ATOM 2308 N N . PRO A 1 307 ? 22.247 18.438 -27.531 1.00 93.88 307 PRO A N 1
ATOM 2309 C CA . PRO A 1 307 ? 22.991 19.679 -27.327 1.00 93.88 307 PRO A CA 1
ATOM 2310 C C . PRO A 1 307 ? 24.186 19.512 -26.384 1.00 93.88 307 PRO A C 1
ATOM 2312 O O . PRO A 1 307 ? 24.971 20.447 -26.233 1.00 93.88 307 PRO A O 1
ATOM 2315 N N . LEU A 1 308 ? 24.313 18.352 -25.734 1.00 93.31 308 LEU A N 1
ATOM 2316 C CA . LEU A 1 308 ? 25.391 18.043 -24.797 1.00 93.31 308 LEU A CA 1
ATOM 2317 C C . LEU A 1 308 ? 26.588 17.346 -25.461 1.00 93.31 308 LEU A C 1
ATOM 2319 O O . LEU A 1 308 ? 27.633 17.211 -24.827 1.00 93.31 308 LEU A O 1
ATOM 2323 N N . GLY A 1 309 ? 26.469 16.943 -26.727 1.00 89.88 309 GLY A N 1
ATOM 2324 C CA . GLY A 1 309 ? 27.556 16.342 -27.493 1.00 89.88 309 GLY A CA 1
ATOM 2325 C C . GLY A 1 309 ? 27.081 15.271 -28.469 1.00 89.88 309 GLY A C 1
ATOM 2326 O O . GLY A 1 309 ? 25.943 14.810 -28.408 1.00 89.88 309 GLY A O 1
ATOM 2327 N N . ASP A 1 310 ? 27.985 14.878 -29.361 1.00 89.81 310 ASP A N 1
ATOM 2328 C CA . ASP A 1 310 ? 27.753 13.813 -30.336 1.00 89.81 310 ASP A CA 1
ATOM 2329 C C . ASP A 1 310 ? 27.753 12.419 -29.683 1.00 89.81 310 ASP A C 1
ATOM 2331 O O . ASP A 1 310 ? 28.085 12.253 -28.505 1.00 89.81 310 ASP A O 1
ATOM 2335 N N . VAL A 1 311 ? 27.413 11.399 -30.475 1.00 89.81 311 VAL A N 1
ATOM 2336 C CA . VAL A 1 311 ? 27.487 9.992 -30.064 1.00 89.81 311 VAL A CA 1
ATOM 2337 C C . VAL A 1 311 ? 28.918 9.642 -29.663 1.00 89.81 311 VAL A C 1
ATOM 2339 O O . VAL A 1 311 ? 29.859 9.746 -30.455 1.00 89.81 311 VAL A O 1
ATOM 2342 N N . SER A 1 312 ? 29.085 9.188 -28.427 1.00 89.38 312 SER A N 1
ATOM 2343 C CA . SER A 1 312 ? 30.369 8.733 -27.925 1.00 89.38 312 SER A CA 1
ATOM 2344 C C . SER A 1 312 ? 30.733 7.385 -28.554 1.00 89.38 312 SER A C 1
ATOM 2346 O O . SER A 1 312 ? 29.976 6.421 -28.425 1.00 89.38 312 SER A O 1
ATOM 2348 N N . PRO A 1 313 ? 31.924 7.238 -29.163 1.00 85.12 313 PRO A N 1
ATOM 2349 C CA . PRO A 1 313 ? 32.368 5.948 -29.688 1.00 85.12 313 PRO A CA 1
ATOM 2350 C C . PRO A 1 313 ? 32.629 4.924 -28.573 1.00 85.12 313 PRO A C 1
ATOM 2352 O O . PRO A 1 313 ? 32.688 3.728 -28.846 1.00 85.12 313 PRO A O 1
ATOM 2355 N N . THR A 1 314 ? 32.795 5.376 -27.323 1.00 83.00 314 THR A N 1
ATOM 2356 C CA . THR A 1 314 ? 33.065 4.506 -26.168 1.00 83.00 314 THR A CA 1
ATOM 2357 C C . THR A 1 314 ? 31.814 4.045 -25.446 1.00 83.00 314 THR A C 1
ATOM 2359 O O . THR A 1 314 ? 31.938 3.227 -24.541 1.00 83.00 314 THR A O 1
ATOM 2362 N N . THR A 1 315 ? 30.634 4.564 -25.787 1.00 84.62 315 THR A N 1
ATOM 2363 C CA . THR A 1 315 ? 29.363 4.113 -25.196 1.00 84.62 315 THR A CA 1
ATOM 2364 C C . THR A 1 315 ? 28.296 3.795 -26.240 1.00 84.62 315 THR A C 1
ATOM 2366 O O . THR A 1 315 ? 27.395 3.019 -25.954 1.00 84.62 315 THR A O 1
ATOM 2369 N N . GLY A 1 316 ? 28.400 4.349 -27.452 1.00 85.88 316 GLY A N 1
ATOM 2370 C CA . GLY A 1 316 ? 27.366 4.257 -28.486 1.00 85.88 316 GLY A CA 1
ATOM 2371 C C . GLY A 1 316 ? 26.176 5.186 -28.256 1.00 85.88 316 GLY A C 1
ATOM 2372 O O . GLY A 1 316 ? 25.204 5.087 -28.989 1.00 85.88 316 GLY A O 1
ATOM 2373 N N . MET A 1 317 ? 26.262 6.080 -27.268 1.00 91.56 317 MET A N 1
ATOM 2374 C CA . MET A 1 317 ? 25.181 6.971 -26.838 1.00 91.56 317 MET A CA 1
ATOM 2375 C C . MET A 1 317 ? 25.608 8.432 -26.927 1.00 91.56 317 MET A C 1
ATOM 2377 O O . MET A 1 317 ? 26.802 8.743 -26.853 1.00 91.56 317 MET A O 1
ATOM 2381 N N . THR A 1 318 ? 24.646 9.340 -27.036 1.00 92.75 318 THR A N 1
ATOM 2382 C CA . THR A 1 318 ? 24.886 10.772 -26.842 1.00 92.75 318 THR A CA 1
ATOM 2383 C C . THR A 1 318 ? 25.038 11.106 -25.354 1.00 92.75 318 THR A C 1
ATOM 2385 O O . THR A 1 318 ? 24.711 10.314 -24.473 1.00 92.75 318 THR A O 1
ATOM 2388 N N . ALA A 1 319 ? 25.520 12.311 -25.041 1.00 91.75 319 ALA A N 1
ATOM 2389 C CA . ALA A 1 319 ? 25.575 12.800 -23.658 1.00 91.75 319 ALA A CA 1
ATOM 2390 C C . ALA A 1 319 ? 24.192 13.174 -23.077 1.00 91.75 319 ALA A C 1
ATOM 2392 O O . ALA A 1 319 ? 24.111 13.587 -21.922 1.00 91.75 319 ALA A O 1
ATOM 2393 N N . CYS A 1 320 ? 23.128 13.068 -23.878 1.00 95.25 320 CYS A N 1
ATOM 2394 C CA . CYS A 1 320 ? 21.742 13.281 -23.469 1.00 95.25 320 CYS A CA 1
ATOM 2395 C C . CYS A 1 320 ? 21.054 11.980 -23.050 1.00 95.25 320 CYS A C 1
ATOM 2397 O O . CYS A 1 320 ? 19.875 12.007 -22.727 1.00 95.25 320 CYS A O 1
ATOM 2399 N N . GLU A 1 321 ? 21.777 10.865 -23.060 1.00 95.56 321 GLU A N 1
ATOM 2400 C CA . GLU A 1 321 ? 21.276 9.541 -22.720 1.00 95.56 321 GLU A CA 1
ATOM 2401 C C . GLU A 1 321 ? 22.129 8.933 -21.611 1.00 95.56 321 GLU A C 1
ATOM 2403 O O . GLU A 1 321 ? 23.297 9.294 -21.409 1.00 95.56 321 GLU A O 1
ATOM 2408 N N . TYR A 1 322 ? 21.560 7.958 -20.914 1.00 96.38 322 TYR A N 1
ATOM 2409 C CA . TYR A 1 322 ? 22.308 7.090 -20.022 1.00 96.38 322 TYR A CA 1
ATOM 2410 C C . TYR A 1 322 ? 21.834 5.655 -20.168 1.00 96.38 322 TYR A C 1
ATOM 2412 O O . TYR A 1 322 ? 20.639 5.405 -20.158 1.00 96.38 322 TYR A O 1
ATOM 2420 N N . ARG A 1 323 ? 22.773 4.712 -20.201 1.00 96.44 323 ARG A N 1
ATOM 2421 C CA . ARG A 1 323 ? 22.524 3.279 -20.033 1.00 96.44 323 ARG A CA 1
ATOM 2422 C C . ARG A 1 323 ? 23.389 2.793 -18.888 1.00 96.44 323 ARG A C 1
ATOM 2424 O O . ARG A 1 323 ? 24.592 3.074 -18.869 1.00 96.44 323 ARG A O 1
ATOM 2431 N N . MET A 1 324 ? 22.794 2.048 -17.966 1.00 96.56 324 MET A N 1
ATOM 2432 C CA . MET A 1 324 ? 23.528 1.417 -16.881 1.00 96.56 324 MET A C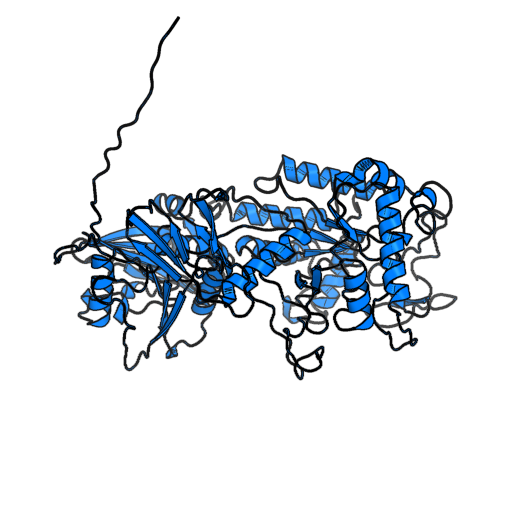A 1
ATOM 2433 C C . MET A 1 324 ? 24.651 0.510 -17.407 1.00 96.56 324 MET A C 1
ATOM 2435 O O . MET A 1 324 ? 24.588 -0.075 -18.490 1.00 96.56 324 MET A O 1
ATOM 2439 N N . THR A 1 325 ? 25.708 0.408 -16.617 1.00 95.81 325 THR A N 1
ATOM 2440 C CA . THR A 1 325 ? 26.912 -0.370 -16.912 1.00 95.81 325 THR A CA 1
ATOM 2441 C C . THR A 1 325 ? 26.995 -1.603 -16.014 1.00 95.81 325 THR A C 1
ATOM 2443 O O . THR A 1 325 ? 26.260 -1.708 -15.031 1.00 95.81 325 THR A O 1
ATOM 2446 N N . GLY A 1 326 ? 27.940 -2.510 -16.287 1.00 96.44 326 GLY A N 1
ATOM 2447 C CA . GLY A 1 326 ? 28.235 -3.613 -15.361 1.00 96.44 326 GLY A CA 1
ATOM 2448 C C . GLY A 1 326 ? 28.571 -3.124 -13.943 1.00 96.44 326 GLY A C 1
ATOM 2449 O O . GLY A 1 326 ? 28.077 -3.667 -12.965 1.00 96.44 326 GLY A O 1
ATOM 2450 N N . ALA A 1 327 ? 29.292 -2.004 -13.818 1.00 97.00 327 ALA A N 1
ATOM 2451 C CA . ALA A 1 327 ? 29.605 -1.416 -12.514 1.00 97.00 327 ALA A CA 1
ATOM 2452 C C . ALA A 1 327 ? 28.363 -0.884 -11.770 1.00 97.00 327 ALA A C 1
ATOM 2454 O O . ALA A 1 327 ? 28.317 -0.927 -10.541 1.00 97.00 327 ALA A O 1
ATOM 2455 N N . ASP A 1 328 ? 27.353 -0.382 -12.488 1.00 98.44 328 ASP A N 1
ATOM 2456 C CA . ASP A 1 328 ? 26.079 0.017 -11.874 1.00 98.44 328 ASP A CA 1
ATOM 2457 C C . ASP A 1 328 ? 25.297 -1.210 -11.391 1.00 98.44 328 ASP A C 1
ATOM 2459 O O . ASP A 1 328 ? 24.746 -1.192 -10.290 1.00 98.44 328 ASP A O 1
ATOM 2463 N N . PHE A 1 329 ? 25.297 -2.291 -12.182 1.00 98.38 329 PHE A N 1
ATOM 2464 C CA . PHE A 1 329 ? 24.698 -3.573 -11.811 1.00 98.38 329 PHE A CA 1
ATOM 2465 C C . PHE A 1 329 ? 25.342 -4.133 -10.533 1.00 98.38 329 PHE A C 1
ATOM 2467 O O . PHE A 1 329 ? 24.637 -4.398 -9.557 1.00 98.38 329 PHE A O 1
ATOM 2474 N N . ASP A 1 330 ? 26.675 -4.201 -10.488 1.00 98.06 330 ASP A N 1
ATOM 2475 C CA . ASP A 1 330 ? 27.448 -4.640 -9.319 1.00 98.06 330 ASP A CA 1
ATOM 2476 C C . ASP A 1 330 ? 27.167 -3.799 -8.076 1.00 98.06 330 ASP A C 1
ATOM 2478 O O . ASP A 1 330 ? 26.954 -4.327 -6.981 1.00 98.06 330 ASP A O 1
ATOM 2482 N N . ASN A 1 331 ? 27.119 -2.476 -8.235 1.00 98.25 331 ASN A N 1
ATOM 2483 C CA . ASN A 1 331 ? 26.792 -1.569 -7.141 1.00 98.25 331 ASN A CA 1
ATOM 2484 C C . ASN A 1 331 ? 25.370 -1.802 -6.614 1.00 98.25 331 ASN A C 1
ATOM 2486 O O . ASN A 1 331 ? 25.148 -1.777 -5.400 1.00 98.25 331 ASN A O 1
ATOM 2490 N N . MET A 1 332 ? 24.409 -2.056 -7.504 1.00 98.06 332 MET A N 1
ATOM 2491 C CA . MET A 1 332 ? 23.025 -2.330 -7.127 1.00 98.06 332 MET A CA 1
ATOM 2492 C C . MET A 1 332 ? 22.886 -3.675 -6.399 1.00 98.06 332 MET A C 1
ATOM 2494 O O . MET A 1 332 ? 22.165 -3.755 -5.400 1.00 98.06 332 MET A O 1
ATOM 2498 N N . MET A 1 333 ? 23.613 -4.707 -6.839 1.00 97.81 333 MET A N 1
ATOM 2499 C CA . MET A 1 333 ? 23.699 -5.989 -6.128 1.00 97.81 333 MET A CA 1
ATOM 2500 C C . MET A 1 333 ? 24.278 -5.802 -4.727 1.00 97.81 333 MET A C 1
ATOM 2502 O O . MET A 1 333 ? 23.649 -6.181 -3.740 1.00 97.81 333 MET A O 1
ATOM 2506 N N . ALA A 1 334 ? 25.425 -5.124 -4.620 1.00 98.12 334 ALA A N 1
ATOM 2507 C CA . ALA A 1 334 ? 26.068 -4.860 -3.339 1.00 98.12 334 ALA A CA 1
ATOM 2508 C C . ALA A 1 334 ? 25.163 -4.050 -2.397 1.00 98.12 334 ALA A C 1
ATOM 2510 O O . ALA A 1 334 ? 25.119 -4.308 -1.191 1.00 98.12 334 ALA A O 1
ATOM 2511 N N . TRP A 1 335 ? 24.412 -3.072 -2.913 1.00 98.31 335 TRP A N 1
ATOM 2512 C CA . TRP A 1 335 ? 23.404 -2.362 -2.124 1.00 98.31 335 TRP A CA 1
ATOM 2513 C C . TRP A 1 335 ? 22.309 -3.310 -1.622 1.00 98.31 335 TRP A C 1
ATOM 2515 O O . TRP A 1 335 ? 21.971 -3.259 -0.437 1.00 98.31 335 TRP A O 1
ATOM 2525 N N . GLN A 1 336 ? 21.780 -4.186 -2.481 1.00 98.19 336 GLN A N 1
ATOM 2526 C CA . GLN A 1 336 ? 20.698 -5.108 -2.122 1.00 98.19 336 GLN A CA 1
ATOM 252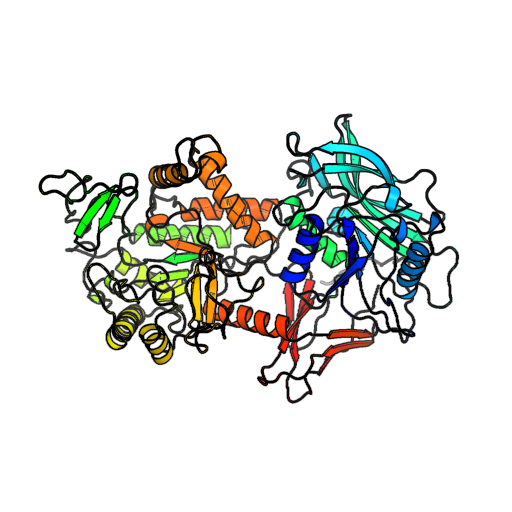7 C C . GLN A 1 336 ? 21.152 -6.077 -1.030 1.00 98.19 336 GLN A C 1
ATOM 2529 O O . GLN A 1 336 ? 20.455 -6.226 -0.026 1.00 98.19 336 GLN A O 1
ATOM 2534 N N . ASP A 1 337 ? 22.350 -6.645 -1.166 1.00 97.94 337 ASP A N 1
ATOM 2535 C CA . ASP A 1 337 ? 22.957 -7.525 -0.167 1.00 97.94 337 ASP A CA 1
ATOM 2536 C C . ASP A 1 337 ? 23.137 -6.819 1.176 1.00 97.94 337 ASP A C 1
ATOM 2538 O O . ASP A 1 337 ? 22.762 -7.345 2.229 1.00 97.94 337 ASP A O 1
ATOM 2542 N N . ASN A 1 338 ? 23.650 -5.585 1.151 1.00 98.00 338 ASN A N 1
ATOM 2543 C CA . ASN A 1 338 ? 23.814 -4.774 2.354 1.00 98.00 338 ASN A CA 1
ATOM 2544 C C . ASN A 1 338 ? 22.469 -4.467 3.023 1.00 98.00 338 ASN A C 1
ATOM 2546 O O . ASN A 1 338 ? 22.362 -4.516 4.252 1.00 98.00 338 ASN A O 1
ATOM 2550 N N . VAL A 1 339 ? 21.423 -4.185 2.245 1.00 97.62 339 VAL A N 1
ATOM 2551 C CA . VAL A 1 339 ? 20.071 -3.983 2.774 1.00 97.62 339 VAL A CA 1
ATOM 2552 C C . VAL A 1 339 ? 19.516 -5.277 3.361 1.00 97.62 339 VAL A C 1
ATOM 2554 O O . VAL A 1 339 ? 19.019 -5.262 4.488 1.00 97.62 339 VAL A O 1
ATOM 2557 N N . ASN A 1 340 ? 19.624 -6.399 2.651 1.00 97.62 340 ASN A N 1
ATOM 2558 C CA . ASN A 1 340 ? 19.110 -7.685 3.109 1.00 97.62 340 ASN A CA 1
ATOM 25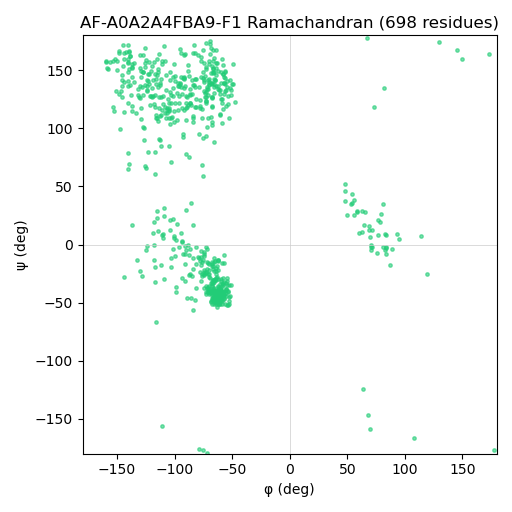59 C C . ASN A 1 340 ? 19.815 -8.164 4.389 1.00 97.62 340 ASN A C 1
ATOM 2561 O O . ASN A 1 340 ? 19.154 -8.681 5.292 1.00 97.62 340 ASN A O 1
ATOM 2565 N N . ALA A 1 341 ? 21.130 -7.956 4.497 1.00 97.06 341 ALA A N 1
ATOM 2566 C CA . ALA A 1 341 ? 21.923 -8.356 5.656 1.00 97.06 341 ALA A CA 1
ATOM 2567 C C . ALA A 1 341 ? 21.829 -7.367 6.832 1.00 97.06 341 ALA A C 1
ATOM 2569 O O . ALA A 1 341 ? 21.841 -7.779 7.994 1.00 97.06 341 ALA A O 1
ATOM 2570 N N . GLY A 1 342 ? 21.766 -6.063 6.545 1.00 94.94 342 GLY A N 1
ATOM 2571 C CA . GLY A 1 342 ? 21.925 -4.994 7.535 1.00 94.94 342 GLY A CA 1
ATOM 2572 C C . GLY A 1 342 ? 20.632 -4.311 7.981 1.00 94.94 342 GLY A C 1
ATOM 2573 O O . GLY A 1 342 ? 20.610 -3.688 9.045 1.00 94.94 342 GLY A O 1
ATOM 2574 N N . THR A 1 343 ? 19.544 -4.421 7.214 1.00 94.19 343 THR A N 1
ATOM 2575 C CA . THR A 1 343 ? 18.286 -3.724 7.513 1.00 94.19 343 THR A CA 1
ATOM 2576 C C . THR A 1 343 ? 17.243 -4.675 8.082 1.00 94.19 343 THR A C 1
ATOM 2578 O O . THR A 1 343 ? 16.752 -5.588 7.415 1.00 94.19 343 THR A O 1
ATOM 2581 N N . ALA A 1 344 ? 16.835 -4.413 9.326 1.00 86.31 344 ALA A N 1
ATOM 2582 C CA . ALA A 1 344 ? 15.727 -5.123 9.952 1.00 86.31 344 ALA A CA 1
ATOM 2583 C C . ALA A 1 344 ? 14.494 -5.105 9.033 1.00 86.31 344 ALA A C 1
ATOM 2585 O O . ALA A 1 344 ? 14.113 -4.052 8.525 1.00 86.31 344 ALA A O 1
ATOM 2586 N N . ASN A 1 345 ? 13.860 -6.271 8.866 1.00 91.62 345 ASN A N 1
ATOM 2587 C CA . ASN A 1 345 ? 12.642 -6.499 8.072 1.00 91.62 345 ASN A CA 1
ATOM 2588 C C . ASN A 1 345 ? 12.793 -6.525 6.552 1.00 91.62 345 ASN A C 1
ATOM 2590 O O . ASN A 1 345 ? 11.823 -6.886 5.893 1.00 91.62 345 ASN A O 1
ATOM 2594 N N . ALA A 1 346 ? 13.960 -6.199 5.998 1.00 96.31 346 ALA A N 1
ATOM 2595 C CA . ALA A 1 346 ? 14.168 -6.127 4.551 1.00 96.31 346 ALA A CA 1
ATOM 2596 C C . ALA A 1 346 ? 14.952 -7.322 3.981 1.00 96.31 346 ALA A C 1
ATOM 2598 O O . ALA A 1 346 ? 15.353 -7.285 2.826 1.00 96.31 346 ALA A O 1
ATOM 2599 N N . GLY A 1 347 ? 15.148 -8.397 4.754 1.00 95.69 347 GLY A N 1
ATOM 2600 C CA . GLY A 1 347 ? 15.928 -9.572 4.332 1.00 95.69 347 GLY A CA 1
ATOM 2601 C C . GLY A 1 347 ? 15.371 -10.338 3.125 1.00 95.69 347 GLY A C 1
ATOM 2602 O O . GLY A 1 347 ? 16.065 -11.179 2.573 1.00 95.69 347 GLY A O 1
ATOM 2603 N N . ALA A 1 348 ? 14.127 -10.065 2.723 1.00 94.38 348 ALA A N 1
ATOM 2604 C CA . ALA A 1 348 ? 13.494 -10.643 1.538 1.00 94.38 348 ALA A CA 1
ATOM 2605 C C . ALA A 1 348 ? 13.293 -9.622 0.401 1.00 94.38 348 ALA A C 1
ATOM 2607 O O . ALA A 1 348 ? 12.625 -9.942 -0.581 1.00 94.38 348 ALA A O 1
ATOM 2608 N N . LEU A 1 349 ? 13.789 -8.386 0.546 1.00 97.25 349 LEU A N 1
ATOM 2609 C CA . LEU A 1 349 ? 13.676 -7.366 -0.495 1.00 97.25 349 LEU A CA 1
ATOM 2610 C C . LEU A 1 349 ? 14.526 -7.774 -1.698 1.00 97.25 349 LEU A C 1
ATOM 2612 O O . LEU A 1 349 ? 15.715 -8.021 -1.536 1.00 97.25 349 LEU A O 1
ATOM 2616 N N . LYS A 1 350 ? 13.927 -7.810 -2.888 1.00 97.62 350 LYS A N 1
ATOM 2617 C CA . LYS A 1 350 ? 14.644 -8.117 -4.126 1.00 97.62 350 LYS A CA 1
ATOM 2618 C C . LYS A 1 350 ? 14.043 -7.328 -5.279 1.00 97.62 350 LYS A C 1
ATOM 2620 O O . LYS A 1 350 ? 12.823 -7.396 -5.467 1.00 97.62 350 LYS A O 1
ATOM 2625 N N . LEU A 1 351 ? 14.880 -6.593 -6.010 1.00 98.62 351 LEU A N 1
ATOM 2626 C CA . LEU A 1 351 ? 14.437 -5.793 -7.150 1.00 98.62 351 LEU A CA 1
ATOM 2627 C C . LEU A 1 351 ? 13.946 -6.690 -8.290 1.00 98.62 351 LEU A C 1
ATOM 2629 O O . LEU A 1 351 ? 14.443 -7.804 -8.498 1.00 98.62 351 LEU A O 1
ATOM 2633 N N . THR A 1 352 ? 12.963 -6.176 -9.020 1.00 98.81 352 THR A N 1
ATOM 2634 C CA . THR A 1 352 ? 12.468 -6.765 -10.259 1.00 98.81 352 THR A CA 1
ATOM 2635 C C . THR A 1 352 ? 12.985 -5.943 -11.431 1.00 98.81 352 THR A C 1
ATOM 2637 O O . THR A 1 352 ? 12.720 -4.752 -11.501 1.00 98.81 352 THR A O 1
ATOM 2640 N N . PHE A 1 353 ? 13.711 -6.572 -12.344 1.00 98.81 353 PHE A N 1
ATOM 2641 C CA . PHE A 1 353 ? 14.255 -5.981 -13.559 1.00 98.81 353 PHE A CA 1
ATOM 2642 C C . PHE A 1 353 ? 13.368 -6.358 -14.747 1.00 98.81 353 PHE A C 1
ATOM 2644 O O . PHE A 1 353 ? 13.226 -7.538 -15.089 1.00 98.81 353 PHE A O 1
ATOM 2651 N N . ALA A 1 354 ? 12.729 -5.355 -15.347 1.00 98.75 354 ALA A N 1
ATOM 2652 C CA . ALA A 1 354 ? 12.029 -5.487 -16.612 1.00 98.75 354 ALA A CA 1
ATOM 2653 C C . ALA A 1 354 ? 13.013 -5.123 -17.732 1.00 98.75 354 ALA A C 1
ATOM 2655 O O . ALA A 1 354 ? 13.525 -4.009 -17.765 1.00 98.75 354 ALA A O 1
ATOM 2656 N N . PHE A 1 355 ? 13.337 -6.092 -18.593 1.00 98.75 355 PHE A N 1
ATOM 2657 C CA . PHE A 1 355 ? 14.479 -5.974 -19.508 1.00 98.75 355 PHE A CA 1
ATOM 2658 C C . PHE A 1 355 ? 14.093 -5.926 -20.986 1.00 98.75 355 PHE A C 1
ATOM 2660 O O . PHE A 1 355 ? 13.119 -6.573 -21.405 1.00 98.75 355 PHE A O 1
ATOM 2667 N N . ASN A 1 356 ? 14.953 -5.248 -21.750 1.00 98.62 356 ASN A N 1
ATOM 2668 C CA . ASN A 1 356 ? 14.917 -5.070 -23.195 1.00 98.62 356 ASN A CA 1
ATOM 2669 C C . ASN A 1 356 ? 16.117 -5.753 -23.851 1.00 98.62 356 ASN A C 1
ATOM 2671 O O . ASN A 1 356 ? 17.261 -5.308 -23.775 1.00 98.62 356 ASN A O 1
ATOM 2675 N N . GLY A 1 357 ? 15.838 -6.877 -24.497 1.00 97.56 357 GLY A N 1
ATOM 2676 C CA . GLY A 1 357 ? 16.813 -7.814 -25.034 1.00 97.56 357 GLY A CA 1
ATOM 2677 C C . GLY A 1 357 ? 17.663 -7.237 -26.160 1.00 97.56 357 GLY A C 1
ATOM 2678 O O . GLY A 1 357 ? 18.820 -7.621 -26.297 1.00 97.56 357 GLY A O 1
ATOM 2679 N N . ALA A 1 358 ? 17.123 -6.294 -26.938 1.00 96.56 358 ALA A N 1
ATOM 2680 C CA . ALA A 1 358 ? 17.843 -5.642 -28.031 1.00 96.56 358 ALA A CA 1
ATOM 2681 C C . ALA A 1 358 ? 19.118 -4.944 -27.547 1.00 96.56 358 ALA A C 1
ATOM 2683 O O . ALA A 1 358 ? 20.088 -4.840 -28.297 1.00 96.56 358 ALA A O 1
ATOM 2684 N N . GLY A 1 359 ? 19.102 -4.511 -26.287 1.00 94.25 359 GLY A N 1
ATOM 2685 C CA . GLY A 1 359 ? 20.166 -3.782 -25.632 1.00 94.25 359 GLY A CA 1
ATOM 2686 C C . GLY A 1 359 ? 21.376 -4.607 -25.187 1.00 94.25 359 GLY A C 1
ATOM 2687 O O . GLY A 1 359 ? 22.339 -4.027 -24.696 1.00 94.25 359 GLY A O 1
ATOM 2688 N N . PHE A 1 360 ? 21.348 -5.936 -25.310 1.00 94.94 360 PHE A N 1
ATOM 2689 C CA . PHE A 1 360 ? 22.449 -6.816 -24.894 1.00 94.94 360 PHE A CA 1
ATOM 2690 C C . PHE A 1 360 ? 23.392 -7.178 -26.055 1.00 94.94 360 PHE A C 1
ATOM 2692 O O . PHE A 1 360 ? 23.092 -6.929 -27.225 1.00 94.94 360 PHE A O 1
ATOM 2699 N N . ASP A 1 361 ? 24.547 -7.775 -25.740 1.00 92.31 361 ASP A N 1
ATOM 2700 C CA . ASP A 1 361 ? 25.513 -8.232 -26.744 1.00 92.31 361 ASP A CA 1
ATOM 2701 C C . ASP A 1 361 ? 24.858 -9.237 -27.708 1.00 92.31 361 ASP A C 1
ATOM 2703 O O . ASP A 1 361 ? 23.997 -10.050 -27.355 1.00 92.31 361 ASP A O 1
ATOM 2707 N N . THR A 1 362 ? 25.304 -9.206 -28.959 1.00 91.81 362 THR A N 1
ATOM 2708 C CA . THR A 1 362 ? 24.930 -10.183 -29.988 1.00 91.81 362 THR A CA 1
ATOM 2709 C C . THR A 1 362 ? 25.190 -11.634 -29.576 1.00 91.81 362 THR A C 1
ATOM 2711 O O . THR A 1 362 ? 24.445 -12.523 -29.994 1.00 91.81 362 THR A O 1
ATOM 2714 N N . ALA A 1 363 ? 26.213 -11.886 -28.751 1.00 90.25 363 ALA A N 1
ATOM 2715 C CA . ALA A 1 363 ? 26.507 -13.208 -28.200 1.00 90.25 363 ALA A CA 1
ATOM 2716 C C . ALA A 1 363 ? 25.366 -13.742 -27.316 1.00 90.25 363 ALA A C 1
ATOM 2718 O O . ALA A 1 363 ? 25.133 -14.951 -27.294 1.00 90.25 363 ALA A O 1
ATOM 2719 N N . ASP A 1 364 ? 24.622 -12.838 -26.677 1.00 91.75 364 ASP A N 1
ATOM 2720 C CA . ASP A 1 364 ? 23.486 -13.137 -25.807 1.00 91.75 364 ASP A CA 1
ATOM 2721 C C . ASP A 1 364 ? 22.132 -12.932 -26.519 1.00 91.75 364 ASP A C 1
ATOM 2723 O O . ASP A 1 364 ? 21.067 -13.099 -25.928 1.00 91.75 364 ASP A O 1
ATOM 2727 N N . GLY A 1 365 ? 22.145 -12.639 -27.825 1.00 89.12 365 GLY A N 1
ATOM 2728 C CA . GLY A 1 365 ? 20.949 -12.504 -28.666 1.00 89.12 365 GLY A CA 1
ATOM 2729 C C . GLY A 1 365 ? 20.389 -11.082 -28.798 1.00 89.12 365 GLY A C 1
ATOM 2730 O O . GLY A 1 365 ? 19.297 -10.912 -29.355 1.00 89.12 365 GLY A O 1
ATOM 2731 N N . GLY A 1 366 ? 21.099 -10.062 -28.310 1.00 92.06 366 GLY A N 1
ATOM 2732 C CA . GLY A 1 366 ? 20.751 -8.666 -28.579 1.00 92.06 366 GLY A CA 1
ATOM 2733 C C . GLY A 1 366 ? 21.194 -8.188 -29.968 1.00 92.06 366 GLY A C 1
ATOM 2734 O O . GLY A 1 366 ? 21.669 -8.972 -30.796 1.00 92.06 366 GLY A O 1
ATOM 2735 N N . LEU A 1 367 ? 20.988 -6.899 -30.262 1.00 87.94 367 LEU A N 1
ATOM 2736 C CA . LEU A 1 367 ? 21.244 -6.325 -31.592 1.00 87.94 367 LEU A CA 1
ATOM 2737 C C . LEU A 1 367 ? 22.660 -5.762 -31.760 1.00 87.94 367 LEU A C 1
ATOM 2739 O O . LEU A 1 367 ? 23.091 -5.539 -32.895 1.00 87.94 367 LEU A O 1
ATOM 2743 N N . GLY A 1 368 ? 23.390 -5.521 -30.672 1.00 79.19 368 GLY A N 1
ATOM 2744 C CA . GLY A 1 368 ? 24.702 -4.893 -30.751 1.00 79.19 368 GLY A CA 1
ATOM 2745 C C . GLY A 1 368 ? 25.302 -4.562 -29.394 1.00 79.19 368 GLY A C 1
ATOM 2746 O O . GLY A 1 368 ? 24.622 -4.525 -28.376 1.00 79.19 368 GLY A O 1
ATOM 2747 N N . ASN A 1 369 ? 26.605 -4.299 -29.396 1.00 79.19 369 ASN A N 1
ATOM 2748 C CA . ASN A 1 369 ? 27.345 -4.028 -28.173 1.00 79.19 369 ASN A CA 1
ATOM 2749 C C . ASN A 1 369 ? 27.180 -2.558 -27.769 1.00 79.19 369 ASN A C 1
ATOM 2751 O O . ASN A 1 369 ? 27.212 -1.661 -28.616 1.00 79.19 369 ASN A O 1
ATOM 2755 N N . TYR A 1 370 ? 27.076 -2.321 -26.461 1.00 82.25 370 TYR A N 1
ATOM 2756 C CA . TYR A 1 370 ? 27.158 -0.999 -25.841 1.00 82.25 370 TYR A CA 1
ATOM 2757 C C . TYR A 1 370 ? 28.432 -0.969 -24.985 1.00 82.25 370 TYR A C 1
ATOM 2759 O O . TYR A 1 370 ? 28.398 -1.381 -23.825 1.00 82.25 370 TYR A O 1
ATOM 2767 N N . PRO A 1 371 ? 29.589 -0.544 -25.531 1.00 83.00 371 PRO A N 1
ATOM 2768 C CA . PRO A 1 371 ? 29.780 0.233 -26.765 1.00 83.00 371 PRO A CA 1
ATOM 2769 C C . PRO A 1 371 ? 29.822 -0.530 -28.095 1.00 83.00 371 PRO A C 1
ATOM 2771 O O . PRO A 1 371 ? 30.137 -1.717 -28.093 1.00 83.00 371 PRO A O 1
ATOM 2774 N N . PRO A 1 372 ? 29.681 0.176 -29.246 1.00 82.19 372 PRO A N 1
ATOM 2775 C CA . PRO A 1 372 ? 29.677 -0.418 -30.592 1.00 82.19 372 PRO A CA 1
ATOM 2776 C C . PRO A 1 372 ? 30.927 -1.233 -30.950 1.00 82.19 372 PRO A C 1
ATOM 2778 O O . PRO A 1 372 ? 30.938 -1.980 -31.926 1.00 82.19 372 PRO A O 1
ATOM 2781 N N . SER A 1 373 ? 32.008 -1.066 -30.188 1.00 80.00 373 SER A N 1
ATOM 2782 C CA . SER A 1 373 ? 33.212 -1.886 -30.261 1.00 80.00 373 SER A CA 1
ATOM 2783 C C . SER A 1 373 ? 33.749 -2.145 -28.859 1.00 80.00 373 SER A C 1
ATOM 2785 O O . SER A 1 373 ? 33.875 -1.204 -28.078 1.00 80.00 373 SER A O 1
ATOM 2787 N N . GLY A 1 374 ? 34.156 -3.380 -28.577 1.00 84.81 374 GLY A N 1
ATOM 2788 C CA . GLY A 1 374 ? 34.622 -3.797 -27.255 1.00 84.81 374 GLY A CA 1
ATOM 2789 C C . GLY A 1 374 ? 33.609 -4.703 -26.560 1.00 84.81 374 GLY A C 1
ATOM 2790 O O . GLY A 1 374 ? 32.703 -5.239 -27.198 1.00 84.81 374 GLY A O 1
ATOM 2791 N N . THR A 1 375 ? 33.810 -4.902 -25.262 1.00 88.38 375 THR A N 1
ATOM 2792 C CA . THR A 1 375 ? 32.954 -5.740 -24.417 1.00 88.38 375 THR A CA 1
ATOM 2793 C C . THR A 1 375 ? 31.841 -4.893 -23.811 1.00 88.38 375 THR A C 1
ATOM 2795 O O . THR A 1 375 ? 32.139 -3.882 -23.172 1.00 88.38 375 THR A O 1
ATOM 2798 N N . ASP A 1 376 ? 30.584 -5.316 -23.966 1.00 93.38 376 ASP A N 1
ATOM 2799 C CA . ASP A 1 376 ? 29.489 -4.767 -23.162 1.00 93.38 376 ASP A CA 1
ATOM 2800 C C . ASP A 1 376 ? 29.631 -5.274 -21.721 1.00 93.38 376 ASP A C 1
ATOM 2802 O O . ASP A 1 376 ? 29.453 -6.460 -21.418 1.00 93.38 376 ASP A O 1
ATOM 2806 N N . SER A 1 377 ? 30.003 -4.359 -20.827 1.00 94.88 377 SER A N 1
ATOM 2807 C CA . SER A 1 377 ? 30.204 -4.678 -19.415 1.00 94.88 377 SER A CA 1
ATOM 2808 C C . SER A 1 377 ? 28.901 -5.066 -18.727 1.00 94.88 377 SER A C 1
ATOM 2810 O O . SER A 1 377 ? 28.938 -5.893 -17.824 1.00 94.88 377 SER A O 1
ATOM 2812 N N . LEU A 1 378 ? 27.754 -4.529 -19.165 1.00 96.50 378 LEU A N 1
ATOM 2813 C CA . LEU A 1 378 ? 26.466 -4.904 -18.588 1.00 96.50 378 LEU A CA 1
ATOM 2814 C C . LEU A 1 378 ? 26.124 -6.350 -18.938 1.00 96.50 378 LEU A C 1
ATOM 2816 O O . LEU A 1 378 ? 25.824 -7.122 -18.037 1.00 96.50 378 LEU A O 1
ATOM 2820 N N . SER A 1 379 ? 26.224 -6.731 -20.217 1.00 96.56 379 SER A N 1
ATOM 2821 C CA . SER A 1 379 ? 26.006 -8.122 -20.647 1.00 96.56 379 SER A CA 1
ATOM 2822 C C . SER A 1 379 ? 26.920 -9.093 -19.892 1.00 96.56 379 SER A C 1
ATOM 2824 O O . SER A 1 379 ? 26.469 -10.132 -19.420 1.00 96.56 379 SER A O 1
ATOM 2826 N N . THR A 1 380 ? 28.188 -8.717 -19.690 1.00 96.12 380 THR A N 1
ATOM 2827 C CA . THR A 1 380 ? 29.151 -9.536 -18.934 1.00 96.12 380 THR A CA 1
ATOM 2828 C C . THR A 1 380 ? 28.709 -9.755 -17.485 1.00 96.12 380 THR A C 1
ATOM 2830 O O . THR A 1 380 ? 28.674 -10.901 -17.033 1.00 96.12 380 THR A O 1
ATOM 2833 N N . GLU A 1 381 ? 28.349 -8.687 -16.767 1.00 97.81 381 GLU A N 1
ATOM 2834 C CA . GLU A 1 381 ? 27.943 -8.800 -15.360 1.00 97.81 381 GLU A CA 1
ATOM 2835 C C . GLU A 1 381 ? 26.575 -9.464 -15.193 1.00 97.81 381 GLU A C 1
ATOM 2837 O O . GLU A 1 381 ? 26.392 -10.278 -14.288 1.00 97.81 381 GLU A O 1
ATOM 2842 N N . VAL A 1 382 ? 25.632 -9.202 -16.101 1.00 97.81 382 VAL A N 1
ATOM 2843 C CA . VAL A 1 382 ? 24.329 -9.878 -16.119 1.00 97.81 382 VAL A CA 1
ATOM 2844 C C . VAL A 1 382 ? 24.510 -11.377 -16.346 1.00 97.81 382 VAL A C 1
ATOM 2846 O O . VAL A 1 382 ? 23.960 -12.163 -15.582 1.00 97.81 382 VAL A O 1
ATOM 2849 N N . ASN A 1 383 ? 25.332 -11.797 -17.310 1.00 97.00 383 ASN A N 1
ATOM 2850 C CA . ASN A 1 383 ? 25.609 -13.218 -17.535 1.00 97.00 383 ASN A CA 1
ATOM 2851 C C . ASN A 1 383 ? 26.214 -13.910 -16.305 1.00 97.00 383 ASN A C 1
ATOM 2853 O O . ASN A 1 383 ? 25.939 -15.078 -16.043 1.00 97.00 383 ASN A O 1
ATOM 2857 N N . ALA A 1 384 ? 27.051 -13.199 -15.549 1.00 97.75 384 ALA A N 1
ATOM 2858 C CA . ALA A 1 384 ? 27.685 -13.750 -14.360 1.00 97.75 384 ALA A CA 1
ATOM 2859 C C . ALA A 1 384 ? 26.742 -13.813 -13.147 1.00 97.75 384 ALA A C 1
ATOM 2861 O O . ALA A 1 384 ? 26.895 -14.713 -12.320 1.00 97.75 384 ALA A O 1
ATOM 2862 N N . ASN A 1 385 ? 25.795 -12.877 -13.032 1.00 98.12 385 ASN A N 1
ATOM 2863 C CA . ASN A 1 385 ? 25.107 -12.593 -11.772 1.00 98.12 385 ASN A CA 1
ATOM 2864 C C . ASN A 1 385 ? 23.580 -12.398 -11.900 1.00 98.12 385 ASN A C 1
ATOM 2866 O O . ASN A 1 385 ? 22.942 -11.869 -10.988 1.00 98.12 385 ASN A O 1
ATOM 2870 N N . GLU A 1 386 ? 22.951 -12.822 -13.000 1.00 97.19 386 GLU A N 1
ATOM 2871 C CA . GLU A 1 386 ? 21.507 -12.638 -13.237 1.00 97.19 386 GLU A CA 1
ATOM 2872 C C . GLU A 1 386 ? 20.623 -13.101 -12.067 1.00 97.19 386 GLU A C 1
ATOM 2874 O O . GLU A 1 386 ? 19.623 -12.455 -11.742 1.00 97.19 386 GLU A O 1
ATOM 2879 N N . PHE A 1 387 ? 21.022 -14.168 -11.368 1.00 96.69 387 PHE A N 1
ATOM 2880 C CA . PHE A 1 387 ? 20.262 -14.758 -10.268 1.00 96.69 387 PHE A CA 1
ATOM 2881 C C . PHE A 1 387 ? 20.068 -13.781 -9.090 1.00 96.69 387 PHE A C 1
ATOM 2883 O O . PHE A 1 387 ? 19.232 -14.017 -8.199 1.00 96.69 387 PHE A O 1
ATOM 2890 N N . GLU A 1 388 ? 20.789 -12.661 -9.053 1.00 97.12 388 GLU A N 1
ATOM 2891 C CA . GLU A 1 388 ? 20.649 -11.643 -8.015 1.00 97.12 388 GLU A CA 1
ATOM 2892 C C . GLU A 1 388 ? 19.403 -10.764 -8.139 1.00 97.12 388 GLU A C 1
ATOM 2894 O O . GLU A 1 388 ? 18.955 -10.196 -7.134 1.00 97.12 388 GLU A O 1
ATOM 2899 N N . PHE A 1 389 ? 18.703 -10.794 -9.272 1.00 98.44 389 PHE A N 1
ATOM 2900 C CA . PHE A 1 389 ? 17.454 -10.052 -9.465 1.00 98.44 389 PHE A CA 1
ATOM 2901 C C . PHE A 1 389 ? 16.303 -10.954 -9.912 1.00 98.44 389 PHE A C 1
ATOM 2903 O O . PHE A 1 389 ? 16.467 -12.151 -10.141 1.00 98.44 389 PHE A O 1
ATOM 2910 N N . LYS A 1 390 ? 15.079 -10.422 -9.891 1.00 98.62 390 LYS A N 1
ATOM 2911 C CA . LYS A 1 390 ? 13.928 -11.066 -10.540 1.00 98.62 390 LYS A CA 1
ATOM 2912 C C . LYS A 1 390 ? 13.833 -10.505 -11.952 1.00 98.62 390 LYS A C 1
ATOM 2914 O O . LYS A 1 390 ? 14.004 -9.303 -12.105 1.00 98.62 390 LYS A O 1
ATOM 2919 N N . TRP A 1 391 ? 13.482 -11.319 -12.941 1.00 98.69 391 TRP A N 1
ATOM 2920 C CA . TRP A 1 391 ? 13.437 -10.872 -14.334 1.00 98.69 391 TRP A CA 1
ATOM 2921 C C . TRP A 1 391 ? 12.042 -11.010 -14.930 1.00 98.69 391 TRP A C 1
ATOM 2923 O O . TRP A 1 391 ? 11.381 -12.045 -14.799 1.00 98.69 391 TRP A O 1
ATOM 2933 N N . ILE A 1 392 ? 11.600 -9.970 -15.629 1.00 98.62 392 ILE A N 1
ATOM 2934 C CA . ILE A 1 392 ? 10.354 -9.955 -16.399 1.00 98.62 392 ILE A CA 1
ATOM 2935 C C . ILE A 1 392 ? 10.601 -9.288 -17.750 1.00 98.62 392 ILE A C 1
ATOM 2937 O O . ILE A 1 392 ? 11.542 -8.519 -17.908 1.00 98.62 392 ILE A O 1
ATOM 2941 N N . THR A 1 393 ? 9.792 -9.603 -18.759 1.00 98.50 393 THR A N 1
ATOM 2942 C CA . THR A 1 393 ? 9.980 -8.974 -20.073 1.00 98.50 393 THR A CA 1
ATOM 2943 C C . THR A 1 393 ? 9.497 -7.528 -20.050 1.00 98.50 393 THR A C 1
ATOM 2945 O O . THR A 1 393 ? 8.436 -7.242 -19.485 1.00 98.50 393 THR A O 1
ATOM 2948 N N . HIS A 1 394 ? 10.261 -6.654 -20.704 1.00 98.69 394 HIS A N 1
ATOM 2949 C CA . HIS A 1 394 ? 9.846 -5.311 -21.081 1.00 98.69 394 HIS A CA 1
ATOM 2950 C C . HIS A 1 394 ? 9.795 -5.137 -22.607 1.00 98.69 394 HIS A C 1
ATOM 2952 O O . HIS A 1 394 ? 9.941 -4.033 -23.111 1.00 98.69 394 HIS A O 1
ATOM 2958 N N . THR A 1 395 ? 9.533 -6.233 -23.341 1.00 98.56 395 THR A N 1
ATOM 2959 C CA . THR A 1 395 ? 9.689 -6.386 -24.810 1.00 98.56 395 THR A CA 1
ATOM 2960 C C . THR A 1 395 ? 11.145 -6.343 -25.271 1.00 98.56 395 THR A C 1
ATOM 2962 O O . THR A 1 395 ? 12.032 -6.275 -24.434 1.00 98.56 395 THR A O 1
ATOM 2965 N N . TYR A 1 396 ? 11.421 -6.518 -26.564 1.00 98.56 396 TYR A N 1
ATOM 2966 C CA . TYR A 1 396 ? 12.784 -6.672 -27.068 1.00 98.56 396 TYR A CA 1
ATOM 2967 C C . TYR A 1 396 ? 13.454 -5.322 -27.298 1.00 98.56 396 TYR A C 1
ATOM 2969 O O . TYR A 1 396 ? 14.500 -5.075 -26.704 1.00 98.56 396 TYR A O 1
ATOM 2977 N N . ASP A 1 397 ? 12.849 -4.455 -28.107 1.00 95.75 397 ASP A N 1
ATOM 2978 C CA . ASP A 1 397 ? 13.410 -3.156 -28.505 1.00 95.75 397 ASP A CA 1
ATOM 2979 C C . ASP A 1 397 ? 12.614 -1.952 -27.977 1.00 95.75 397 ASP A C 1
ATOM 2981 O O . ASP A 1 397 ? 12.866 -0.820 -28.382 1.00 95.75 397 ASP A O 1
ATOM 2985 N N . HIS A 1 398 ? 11.686 -2.199 -27.044 1.00 96.31 398 HIS A N 1
ATOM 2986 C CA . HIS A 1 398 ? 10.825 -1.182 -26.432 1.00 96.31 398 HIS A CA 1
ATOM 2987 C C . HIS A 1 398 ? 9.842 -0.533 -27.432 1.00 96.31 398 HIS A C 1
ATOM 2989 O O . HIS A 1 398 ? 9.375 0.592 -27.251 1.00 96.31 398 HIS A O 1
ATOM 2995 N N . ALA A 1 399 ? 9.448 -1.252 -28.490 1.00 94.06 399 ALA A N 1
ATOM 2996 C CA . ALA A 1 399 ? 8.382 -0.795 -29.375 1.00 94.06 399 ALA A CA 1
ATOM 2997 C C . ALA A 1 399 ? 7.043 -0.611 -28.632 1.00 94.06 399 ALA A C 1
ATOM 2999 O O . ALA A 1 399 ? 6.530 -1.527 -27.981 1.00 94.06 399 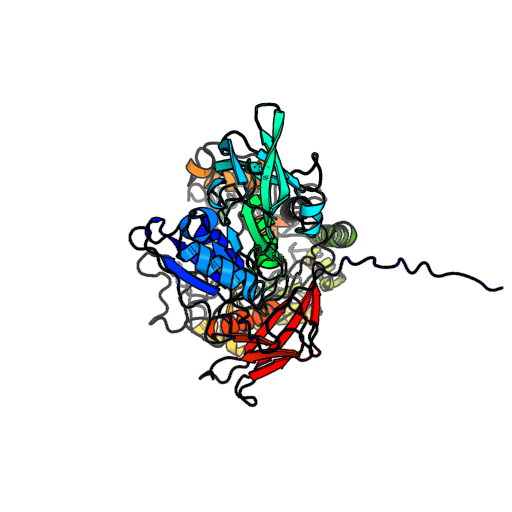ALA A O 1
ATOM 3000 N N . LEU A 1 400 ? 6.409 0.555 -28.813 1.00 95.12 400 LEU A N 1
ATOM 3001 C CA . LEU A 1 400 ? 5.062 0.811 -28.299 1.00 95.12 400 LEU A CA 1
ATOM 3002 C C . LEU A 1 400 ? 4.063 -0.226 -28.825 1.00 95.12 400 LEU A C 1
ATOM 3004 O O . LEU A 1 400 ? 3.933 -0.464 -30.028 1.00 95.12 400 LEU A O 1
ATOM 3008 N N . LEU A 1 401 ? 3.294 -0.810 -27.908 1.00 95.94 401 LEU A N 1
ATOM 3009 C CA . LEU A 1 401 ? 2.366 -1.901 -28.188 1.00 95.94 401 LEU A CA 1
ATOM 3010 C C . LEU A 1 401 ? 0.962 -1.413 -28.564 1.00 95.94 401 LEU A C 1
ATOM 3012 O O . LEU A 1 401 ? -0.036 -2.109 -28.350 1.00 95.94 401 LEU A O 1
ATOM 3016 N N . GLU A 1 402 ? 0.873 -0.234 -29.169 1.00 94.00 402 GLU A N 1
ATOM 3017 C CA . GLU A 1 402 ? -0.363 0.349 -29.678 1.00 94.00 402 GLU A CA 1
ATOM 3018 C C . GLU A 1 402 ? -0.131 1.216 -30.923 1.00 94.00 402 GLU A C 1
ATOM 3020 O O . GLU A 1 402 ? 1.006 1.565 -31.239 1.00 94.00 402 GLU A O 1
ATOM 3025 N N . PRO A 1 403 ? -1.192 1.556 -31.679 1.00 91.56 403 PRO A N 1
ATOM 3026 C CA . PRO A 1 403 ? -1.058 2.452 -32.814 1.00 91.56 403 PRO A CA 1
ATOM 3027 C C . PRO A 1 403 ? -0.666 3.869 -32.384 1.00 91.56 403 PRO A C 1
ATOM 3029 O O . PRO A 1 403 ? -1.344 4.489 -31.564 1.00 91.56 403 PRO A O 1
ATOM 3032 N N . ILE A 1 404 ? 0.362 4.415 -33.022 1.00 86.19 404 ILE A N 1
ATOM 3033 C CA . ILE A 1 404 ? 0.784 5.809 -32.865 1.00 86.19 404 ILE A CA 1
ATOM 3034 C C . ILE A 1 404 ? 0.225 6.596 -34.047 1.00 86.19 404 ILE A C 1
ATOM 3036 O O . ILE A 1 404 ? 0.184 6.086 -35.165 1.00 86.19 404 ILE A O 1
ATOM 3040 N N . GLN A 1 405 ? -0.238 7.828 -33.823 1.00 81.12 405 GLN A N 1
ATOM 3041 C CA . GLN A 1 405 ? -0.850 8.634 -34.888 1.00 81.12 405 GLN A CA 1
ATOM 3042 C C . GLN A 1 405 ? 0.158 9.443 -35.713 1.00 81.12 405 GLN A C 1
ATOM 3044 O O . GLN A 1 405 ? -0.140 9.786 -36.857 1.00 81.12 405 GLN A O 1
ATOM 3049 N N . ASN A 1 406 ? 1.320 9.782 -35.151 1.00 75.00 406 ASN A N 1
ATOM 3050 C CA . ASN A 1 406 ? 2.247 10.726 -35.768 1.00 75.00 406 ASN A CA 1
ATOM 3051 C C . ASN A 1 406 ? 3.724 10.389 -35.461 1.00 75.00 406 ASN A C 1
ATOM 3053 O O . ASN A 1 406 ? 4.192 10.777 -34.394 1.00 75.00 406 ASN A O 1
ATOM 3057 N N . PRO A 1 407 ? 4.457 9.729 -36.381 1.00 75.25 407 PRO A N 1
ATOM 3058 C CA . PRO A 1 407 ? 3.970 9.181 -37.649 1.00 75.25 407 PRO A CA 1
ATOM 3059 C C . PRO A 1 407 ? 3.003 8.001 -37.427 1.00 75.25 407 PRO A C 1
ATOM 3061 O O . PRO A 1 407 ? 3.074 7.338 -36.392 1.00 75.25 407 PRO A O 1
ATOM 3064 N N . PRO A 1 408 ? 2.077 7.728 -38.367 1.00 81.75 408 PRO A N 1
ATOM 3065 C CA . PRO A 1 408 ? 1.136 6.628 -38.227 1.00 81.75 408 PRO A CA 1
ATOM 3066 C C . PRO A 1 408 ? 1.867 5.284 -38.298 1.00 81.75 408 PRO A C 1
ATOM 3068 O O . PRO A 1 408 ? 2.255 4.834 -39.376 1.00 81.75 408 PRO A O 1
ATOM 3071 N N . ILE A 1 409 ? 2.025 4.631 -37.149 1.00 83.75 409 ILE A N 1
ATOM 3072 C CA . ILE A 1 409 ? 2.588 3.283 -37.027 1.00 83.75 409 ILE A CA 1
ATOM 3073 C C . ILE A 1 409 ? 1.507 2.400 -36.422 1.00 83.75 409 ILE A C 1
ATOM 3075 O O . ILE A 1 409 ? 0.912 2.736 -35.403 1.00 83.75 409 ILE A O 1
ATOM 3079 N N . THR A 1 410 ? 1.215 1.272 -37.065 1.00 88.94 410 THR A N 1
ATOM 3080 C CA . THR A 1 410 ? 0.287 0.270 -36.530 1.00 88.94 410 THR A CA 1
ATOM 3081 C C . THR A 1 410 ? 1.070 -0.976 -36.180 1.00 88.94 410 THR A C 1
ATOM 3083 O O . THR A 1 410 ? 1.536 -1.679 -37.077 1.00 88.94 410 THR A O 1
ATOM 3086 N N . ILE A 1 411 ? 1.184 -1.269 -34.887 1.00 93.88 411 ILE A N 1
ATOM 3087 C CA . ILE A 1 411 ? 1.763 -2.533 -34.453 1.00 93.88 411 ILE A CA 1
ATOM 3088 C C . ILE A 1 411 ? 0.802 -3.694 -34.743 1.00 93.88 411 ILE A C 1
ATOM 3090 O O . ILE A 1 411 ? -0.416 -3.613 -34.530 1.00 93.88 411 ILE A O 1
ATOM 3094 N N . THR A 1 412 ? 1.350 -4.784 -35.273 1.00 96.19 412 THR A N 1
ATOM 3095 C CA . THR A 1 412 ? 0.614 -6.009 -35.610 1.00 96.19 412 THR A CA 1
ATOM 3096 C C . THR A 1 412 ? 0.801 -7.088 -34.537 1.00 96.19 412 THR A C 1
ATOM 3098 O O . THR A 1 412 ? 1.847 -7.127 -33.890 1.00 96.19 412 THR A O 1
ATOM 3101 N N . PRO A 1 413 ? -0.134 -8.050 -34.388 1.00 97.25 413 PRO A N 1
ATOM 3102 C CA . PRO A 1 413 ? 0.048 -9.195 -33.488 1.00 97.25 413 PRO A CA 1
ATOM 3103 C C . PRO A 1 413 ? 1.350 -9.976 -33.716 1.00 97.25 413 PRO A C 1
ATOM 3105 O O . PRO A 1 413 ? 1.949 -10.474 -32.766 1.00 97.25 413 PRO A O 1
ATOM 3108 N N . SER A 1 414 ? 1.798 -10.076 -34.974 1.00 97.88 414 SER A N 1
ATOM 3109 C CA . SER A 1 414 ? 3.060 -10.735 -35.327 1.00 97.88 414 SER A CA 1
ATOM 3110 C C . SER A 1 414 ? 4.269 -9.968 -34.797 1.00 97.88 414 SER A C 1
ATOM 3112 O O . SER A 1 414 ? 5.205 -10.599 -34.318 1.00 97.88 414 SER A O 1
ATOM 3114 N N . GLN A 1 415 ? 4.256 -8.633 -34.864 1.00 97.62 415 GLN A N 1
ATOM 3115 C CA . GLN A 1 415 ? 5.323 -7.800 -34.301 1.00 97.62 415 GLN A CA 1
ATOM 3116 C C . GLN A 1 415 ? 5.347 -7.907 -32.778 1.00 97.62 415 GLN A C 1
ATOM 3118 O O . GLN A 1 415 ? 6.397 -8.206 -32.232 1.00 97.62 415 GLN A O 1
ATOM 3123 N N . VAL A 1 416 ? 4.190 -7.820 -32.107 1.00 98.25 416 VAL A N 1
ATOM 3124 C CA . VAL A 1 416 ? 4.105 -8.047 -30.649 1.00 98.25 416 VAL A CA 1
ATOM 3125 C C . VAL A 1 416 ? 4.646 -9.430 -30.273 1.00 98.25 416 VAL A C 1
ATOM 3127 O O . VAL A 1 416 ? 5.394 -9.576 -29.317 1.00 98.25 416 VAL A O 1
ATOM 3130 N N . THR A 1 417 ? 4.299 -10.468 -31.036 1.00 98.38 417 THR A N 1
ATOM 3131 C CA . THR A 1 417 ? 4.813 -11.823 -30.783 1.00 98.38 417 THR A CA 1
ATOM 3132 C C . THR A 1 417 ? 6.326 -11.904 -31.003 1.00 98.38 417 THR A C 1
ATOM 3134 O O . THR A 1 417 ? 7.006 -12.584 -30.241 1.00 98.38 417 THR A O 1
ATOM 3137 N N . THR A 1 418 ? 6.852 -11.205 -32.012 1.00 98.31 418 THR A N 1
ATOM 3138 C CA . THR A 1 418 ? 8.292 -11.148 -32.313 1.00 98.31 418 THR A CA 1
ATOM 3139 C C . THR A 1 418 ? 9.056 -10.460 -31.186 1.00 98.31 418 THR A C 1
ATOM 3141 O O . THR A 1 418 ? 10.041 -11.016 -30.713 1.00 98.31 418 THR A O 1
ATOM 3144 N N . GLU A 1 419 ? 8.544 -9.333 -30.685 1.00 98.38 419 GLU A N 1
ATOM 3145 C CA . GLU A 1 419 ? 9.081 -8.640 -29.510 1.00 98.38 419 GLU A CA 1
ATOM 3146 C C . GLU A 1 419 ? 9.222 -9.588 -28.313 1.00 98.38 419 GLU A C 1
ATOM 3148 O O . GLU A 1 419 ? 10.280 -9.703 -27.699 1.00 98.38 419 GLU A O 1
ATOM 3153 N N . LEU A 1 420 ? 8.176 -10.358 -28.010 1.00 98.62 420 LEU A N 1
ATOM 3154 C CA . LEU A 1 420 ? 8.202 -11.297 -26.888 1.00 98.62 420 LEU A CA 1
ATOM 3155 C C . LEU A 1 420 ? 9.141 -12.487 -27.120 1.00 98.62 420 LEU A C 1
ATOM 3157 O O . LEU A 1 420 ? 9.841 -12.912 -26.198 1.00 98.62 420 LEU A O 1
ATOM 3161 N N . GLN A 1 421 ? 9.146 -13.045 -28.333 1.00 98.56 421 GLN A N 1
ATOM 3162 C CA . GLN A 1 421 ? 9.978 -14.193 -28.695 1.00 98.56 421 GLN A CA 1
ATOM 3163 C C . GLN A 1 421 ? 11.463 -13.843 -28.658 1.00 98.56 421 GLN A C 1
ATOM 3165 O O . GLN A 1 421 ? 12.237 -14.596 -28.065 1.00 98.56 421 GLN A O 1
ATOM 3170 N N . ASN A 1 422 ? 11.845 -12.704 -29.236 1.00 98.31 422 ASN A N 1
ATOM 3171 C CA . ASN A 1 422 ? 13.224 -12.231 -29.238 1.00 98.31 422 ASN A CA 1
ATOM 3172 C C . ASN A 1 422 ? 13.690 -11.925 -27.811 1.00 98.31 422 ASN A C 1
ATOM 3174 O O . ASN A 1 422 ? 14.755 -12.385 -27.406 1.00 98.31 422 ASN A O 1
ATOM 3178 N N . ASN A 1 423 ? 12.860 -11.257 -27.000 1.00 98.56 423 ASN A N 1
ATOM 3179 C CA . ASN A 1 423 ? 13.226 -10.968 -25.614 1.00 98.56 423 ASN A CA 1
ATOM 3180 C C . ASN A 1 423 ? 13.406 -12.236 -24.771 1.00 98.56 423 ASN A C 1
ATOM 3182 O O . ASN A 1 423 ? 14.331 -12.349 -23.971 1.00 98.56 423 ASN A O 1
ATOM 3186 N N . ASN A 1 424 ? 12.530 -13.223 -24.956 1.00 98.62 424 ASN A N 1
ATOM 3187 C CA . ASN A 1 424 ? 12.662 -14.513 -24.288 1.00 98.62 424 ASN A CA 1
ATOM 3188 C C . ASN A 1 424 ? 13.873 -15.309 -24.790 1.00 98.62 424 ASN A C 1
ATOM 3190 O O . ASN A 1 424 ? 14.457 -16.047 -24.003 1.00 98.62 424 ASN A O 1
ATOM 3194 N N . ALA A 1 425 ? 14.251 -15.185 -26.066 1.00 98.31 425 ALA A N 1
ATOM 3195 C CA . ALA A 1 425 ? 15.470 -15.805 -26.578 1.00 98.31 425 ALA A CA 1
ATOM 3196 C C . ALA A 1 425 ? 16.709 -15.253 -25.857 1.00 98.31 425 ALA A C 1
ATOM 3198 O O . ALA A 1 425 ? 17.543 -16.045 -25.436 1.00 98.31 425 ALA A O 1
ATOM 3199 N N . VAL A 1 426 ? 16.769 -13.940 -25.604 1.00 98.31 426 VAL A N 1
ATOM 3200 C CA . VAL A 1 426 ? 17.848 -13.325 -24.809 1.00 98.31 426 VAL A CA 1
ATOM 3201 C C . VAL A 1 426 ? 17.890 -13.879 -23.383 1.00 98.31 426 VAL A C 1
ATOM 3203 O O . VAL A 1 426 ? 18.933 -14.350 -22.936 1.00 98.31 426 VAL A O 1
ATOM 3206 N N . ALA A 1 427 ? 16.748 -13.938 -22.686 1.00 98.19 427 ALA A N 1
ATOM 3207 C CA . ALA A 1 427 ? 16.697 -14.555 -21.353 1.00 98.19 427 ALA A CA 1
ATOM 3208 C C . ALA A 1 427 ? 17.140 -16.030 -21.356 1.00 98.19 427 ALA A C 1
ATOM 3210 O O . ALA A 1 427 ? 17.734 -16.498 -20.387 1.00 98.19 427 ALA A O 1
ATOM 3211 N N . GLN A 1 428 ? 16.860 -16.777 -22.431 1.00 97.75 428 GLN A N 1
ATOM 3212 C CA . GLN A 1 428 ? 17.315 -18.162 -22.587 1.00 97.75 428 GLN A CA 1
ATOM 3213 C C . GLN A 1 428 ? 18.816 -18.267 -22.869 1.00 97.75 428 GLN A C 1
ATOM 3215 O O . GLN A 1 428 ? 19.429 -19.216 -22.387 1.00 97.75 428 GLN A O 1
ATOM 3220 N N . SER A 1 429 ? 19.394 -17.322 -23.616 1.00 96.94 429 SER A N 1
ATOM 3221 C CA . SER A 1 429 ? 20.835 -17.258 -23.881 1.00 96.94 429 SER A CA 1
ATOM 3222 C C . SER A 1 429 ? 21.630 -17.021 -22.598 1.00 96.94 429 SER A C 1
ATOM 3224 O O . SER A 1 429 ? 22.561 -17.775 -22.330 1.00 96.94 429 SER A O 1
ATOM 3226 N N . PHE A 1 430 ? 21.209 -16.054 -21.774 1.00 96.81 430 PHE A N 1
ATOM 3227 C CA . PHE A 1 430 ? 21.796 -15.827 -20.446 1.00 96.81 430 PHE A CA 1
ATOM 3228 C C . PHE A 1 430 ? 21.479 -16.954 -19.452 1.00 96.81 430 PHE A C 1
ATOM 3230 O O . PHE A 1 430 ? 22.242 -17.205 -18.526 1.00 96.81 430 PHE A O 1
ATOM 3237 N N . GLY A 1 431 ? 20.342 -17.634 -19.626 1.00 96.38 431 GLY A N 1
ATOM 3238 C CA . GLY A 1 431 ? 19.889 -18.686 -18.720 1.00 96.38 431 GLY A CA 1
ATOM 3239 C C . GLY A 1 431 ? 19.202 -18.169 -17.455 1.00 96.38 431 GLY A C 1
ATOM 3240 O O . GLY A 1 431 ? 19.333 -18.806 -16.417 1.00 96.38 431 GLY A O 1
ATOM 3241 N N . PHE A 1 432 ? 18.449 -17.063 -17.541 1.00 97.62 432 PHE A N 1
ATOM 3242 C CA . PHE A 1 432 ? 17.848 -16.398 -16.379 1.00 97.62 432 PHE A CA 1
ATOM 3243 C C . PHE A 1 432 ? 17.024 -17.338 -15.476 1.00 97.62 432 PHE A C 1
ATOM 3245 O O . PHE A 1 432 ? 15.904 -17.732 -15.822 1.00 97.62 432 PHE A O 1
ATOM 3252 N N . GLU A 1 433 ? 17.529 -17.644 -14.278 1.00 96.81 433 GLU A N 1
ATOM 3253 C CA . GLU A 1 433 ? 16.911 -18.550 -13.305 1.00 96.81 433 GLU A CA 1
ATOM 3254 C C . GLU A 1 433 ? 15.605 -17.987 -12.730 1.00 96.81 433 GLU A C 1
ATOM 3256 O O . GLU A 1 433 ? 14.683 -18.734 -12.388 1.00 96.81 433 GLU A O 1
ATOM 3261 N N . LYS A 1 434 ? 15.520 -16.657 -12.609 1.00 97.00 434 LYS A N 1
ATOM 3262 C CA . LYS A 1 434 ? 14.392 -15.939 -11.984 1.00 97.00 434 LYS A CA 1
ATOM 3263 C C . LYS A 1 434 ? 13.538 -15.179 -12.994 1.00 97.00 434 LYS A C 1
ATOM 3265 O O . LYS A 1 434 ? 12.863 -14.214 -12.628 1.00 97.00 434 LYS A O 1
ATOM 3270 N N . TYR A 1 435 ? 13.551 -15.622 -14.251 1.00 98.06 435 TYR A N 1
ATOM 3271 C CA . TYR A 1 435 ? 12.719 -15.071 -15.313 1.00 98.06 435 TYR A CA 1
ATOM 3272 C C . TYR A 1 435 ? 11.324 -15.697 -15.349 1.00 98.06 435 TYR A C 1
ATOM 3274 O O . TYR A 1 435 ? 11.163 -16.918 -15.409 1.00 98.06 435 TYR A O 1
ATOM 3282 N N . ASN A 1 436 ? 10.293 -14.849 -15.372 1.00 96.50 436 ASN A N 1
ATOM 3283 C CA . ASN A 1 436 ? 8.919 -15.286 -15.590 1.00 96.50 436 ASN A CA 1
ATOM 3284 C C . ASN A 1 436 ? 8.339 -14.708 -16.888 1.00 96.50 436 ASN A C 1
ATOM 3286 O O . ASN A 1 436 ? 7.982 -13.536 -16.965 1.00 96.50 436 ASN A O 1
ATOM 3290 N N . LYS A 1 437 ? 8.158 -15.574 -17.891 1.00 96.44 437 LYS A N 1
ATOM 3291 C CA . LYS A 1 437 ? 7.594 -15.204 -19.198 1.00 96.44 437 LYS A CA 1
ATOM 3292 C C . LYS A 1 437 ? 6.079 -14.963 -19.218 1.00 96.44 437 LYS A C 1
ATOM 3294 O O . LYS A 1 437 ? 5.553 -14.551 -20.246 1.00 96.44 437 LYS A O 1
ATOM 3299 N N . THR A 1 438 ? 5.349 -15.282 -18.144 1.00 98.06 438 THR A N 1
ATOM 3300 C CA . THR A 1 438 ? 3.879 -15.129 -18.103 1.00 98.06 438 THR A CA 1
ATOM 3301 C C . THR A 1 438 ? 3.439 -13.744 -17.637 1.00 98.06 438 THR A C 1
ATOM 3303 O O . THR A 1 438 ? 2.236 -13.490 -17.533 1.00 98.06 438 THR A O 1
ATOM 3306 N N . VAL A 1 439 ? 4.392 -12.867 -17.318 1.00 98.62 439 VAL A N 1
ATOM 3307 C CA . VAL A 1 439 ? 4.139 -11.517 -16.820 1.00 98.62 439 VAL A CA 1
ATOM 3308 C C . VAL A 1 439 ? 4.939 -10.486 -17.608 1.00 98.62 439 VAL A C 1
ATOM 3310 O O . VAL A 1 439 ? 5.998 -10.807 -18.143 1.00 98.62 439 VAL A O 1
ATOM 3313 N N . ILE A 1 440 ? 4.428 -9.259 -17.688 1.00 98.69 440 ILE A N 1
ATOM 3314 C CA . ILE A 1 440 ? 5.030 -8.190 -18.491 1.00 98.69 440 ILE A CA 1
ATOM 3315 C C . ILE A 1 440 ? 4.845 -6.821 -17.836 1.00 98.69 440 ILE A C 1
ATOM 3317 O O . ILE A 1 440 ? 3.798 -6.532 -17.247 1.00 98.69 440 ILE A O 1
ATOM 3321 N N . VAL A 1 441 ? 5.848 -5.965 -18.013 1.00 98.75 441 VAL A N 1
ATOM 3322 C CA . VAL A 1 441 ? 5.657 -4.513 -18.046 1.00 98.75 441 VAL A CA 1
ATOM 3323 C C . VAL A 1 441 ? 5.650 -4.127 -19.517 1.00 98.75 441 VAL A C 1
ATOM 3325 O O . VAL A 1 441 ? 6.583 -4.460 -20.239 1.00 98.75 441 VAL A O 1
ATOM 3328 N N . THR A 1 442 ? 4.583 -3.512 -20.013 1.00 98.38 442 THR A N 1
ATOM 3329 C CA . THR A 1 442 ? 4.530 -3.085 -21.419 1.00 98.38 442 THR A CA 1
ATOM 3330 C C . THR A 1 442 ? 5.275 -1.754 -21.582 1.00 98.38 442 THR A C 1
ATOM 3332 O O . THR A 1 442 ? 5.128 -0.916 -20.689 1.00 98.38 442 THR A O 1
ATOM 3335 N N . PRO A 1 443 ? 6.004 -1.526 -22.691 1.00 97.25 443 PRO A N 1
ATOM 3336 C CA . PRO A 1 443 ? 6.675 -0.258 -22.999 1.00 97.25 443 PRO A CA 1
ATOM 3337 C C . PRO A 1 443 ? 5.743 0.929 -22.797 1.00 97.25 443 PRO A C 1
ATOM 3339 O O . PRO A 1 443 ? 4.637 0.928 -23.344 1.00 97.25 443 PRO A O 1
ATOM 3342 N N . GLU A 1 444 ? 6.129 1.878 -21.947 1.00 94.56 444 GLU A N 1
ATOM 3343 C CA . GLU A 1 444 ? 5.320 3.050 -21.560 1.00 94.56 444 GLU A CA 1
ATOM 3344 C C . GLU A 1 444 ? 3.873 2.744 -21.107 1.00 94.56 444 GLU A C 1
ATOM 3346 O O . GLU A 1 444 ? 2.971 3.577 -21.217 1.00 94.56 444 GLU A O 1
ATOM 3351 N N . ILE A 1 445 ? 3.602 1.536 -20.596 1.00 96.31 445 ILE A N 1
ATOM 3352 C CA . ILE A 1 445 ? 2.240 1.090 -20.239 1.00 96.31 445 ILE A CA 1
ATOM 3353 C C . ILE A 1 445 ? 1.280 1.125 -21.459 1.00 96.31 445 ILE A C 1
ATOM 3355 O O . ILE A 1 445 ? 0.064 1.282 -21.333 1.00 96.31 445 ILE A O 1
ATOM 3359 N N . SER A 1 446 ? 1.825 0.956 -22.666 1.00 95.56 446 SER A N 1
ATOM 3360 C CA . SER A 1 446 ? 1.073 0.955 -23.926 1.00 95.56 446 SER A CA 1
ATOM 3361 C C . SER A 1 446 ? 0.312 -0.351 -24.180 1.00 95.56 446 SER A C 1
ATOM 3363 O O . SER A 1 446 ? 0.581 -1.408 -23.605 1.00 95.56 446 SER A O 1
ATOM 3365 N N . GLY A 1 447 ? -0.684 -0.300 -25.070 1.00 94.62 447 GLY A N 1
ATOM 3366 C CA . GLY A 1 447 ? -1.367 -1.500 -25.568 1.00 94.62 447 GLY A CA 1
ATOM 3367 C C . GLY A 1 447 ? -2.454 -2.075 -24.656 1.00 94.62 447 GLY A C 1
ATOM 3368 O O . GLY A 1 447 ? -3.159 -3.000 -25.068 1.00 94.62 447 GLY A O 1
ATOM 3369 N N . LEU A 1 448 ? -2.687 -1.490 -23.473 1.00 94.31 448 LEU A N 1
ATOM 3370 C CA . LEU A 1 448 ? -3.708 -1.948 -22.510 1.00 94.31 448 LEU A CA 1
ATOM 3371 C C . LEU A 1 448 ? -5.152 -1.887 -23.035 1.00 94.31 448 LEU A C 1
ATOM 3373 O O . LEU A 1 448 ? -6.056 -2.493 -22.458 1.00 94.31 448 LEU A O 1
ATOM 3377 N N . TYR A 1 449 ? -5.372 -1.178 -24.140 1.00 92.31 449 TYR A N 1
ATOM 3378 C CA . TYR A 1 449 ? -6.675 -0.996 -24.783 1.00 92.31 449 TYR A CA 1
ATOM 3379 C C . TYR A 1 449 ? -6.729 -1.565 -26.202 1.00 92.31 449 TYR A C 1
ATOM 3381 O O . TYR A 1 449 ? -7.762 -1.484 -26.870 1.00 92.31 449 TYR A O 1
ATOM 3389 N N . TYR A 1 450 ? -5.628 -2.140 -26.687 1.00 93.81 450 TYR A N 1
ATOM 3390 C CA . TYR A 1 450 ? -5.493 -2.531 -28.081 1.00 93.81 450 TYR A CA 1
ATOM 3391 C C . TYR A 1 450 ? -5.645 -4.047 -28.232 1.00 93.81 450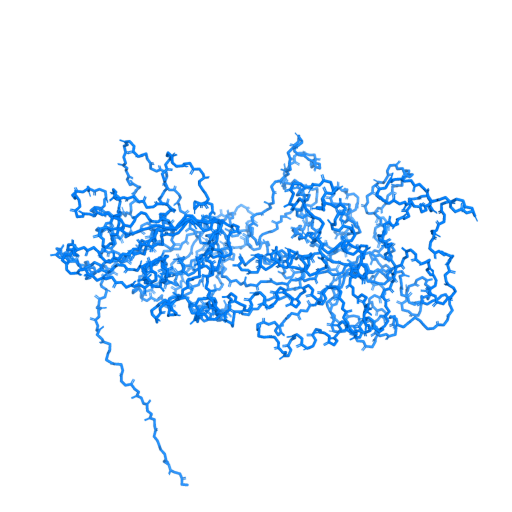 TYR A C 1
ATOM 3393 O O . TYR A 1 450 ? -4.749 -4.830 -27.918 1.00 93.81 450 TYR A O 1
ATOM 3401 N N . ALA A 1 451 ? -6.814 -4.475 -28.722 1.00 94.75 451 ALA A N 1
ATOM 3402 C CA . ALA A 1 451 ? -7.182 -5.890 -28.823 1.00 94.75 451 ALA A CA 1
ATOM 3403 C C . ALA A 1 451 ? -6.159 -6.769 -29.581 1.00 94.75 451 ALA A C 1
ATOM 3405 O O . ALA A 1 451 ? -5.897 -7.876 -29.108 1.00 94.75 451 ALA A O 1
ATOM 3406 N N . PRO A 1 452 ? -5.544 -6.323 -30.700 1.00 96.19 452 PRO A N 1
ATOM 3407 C CA . PRO A 1 452 ? -4.500 -7.094 -31.377 1.00 96.19 452 PRO A CA 1
ATOM 3408 C C . PRO A 1 452 ? -3.283 -7.382 -30.484 1.00 96.19 452 PRO A C 1
ATOM 3410 O O . PRO A 1 452 ? -2.818 -8.521 -30.456 1.00 96.19 452 PRO A O 1
ATOM 3413 N N . THR A 1 453 ? -2.822 -6.395 -29.707 1.00 97.19 453 THR A N 1
ATOM 3414 C CA . THR A 1 453 ? -1.746 -6.577 -28.718 1.00 97.19 453 THR A CA 1
ATOM 3415 C C . THR A 1 453 ? -2.168 -7.548 -27.632 1.00 97.19 453 THR A C 1
ATOM 3417 O O . THR A 1 453 ? -1.509 -8.561 -27.430 1.00 97.19 453 THR A O 1
ATOM 3420 N N . LEU A 1 454 ? -3.303 -7.305 -26.974 1.00 97.62 454 LEU A N 1
ATOM 3421 C CA . LEU A 1 454 ? -3.774 -8.150 -25.872 1.00 97.62 454 LEU A CA 1
ATOM 3422 C C . LEU A 1 454 ? -4.019 -9.604 -26.309 1.00 97.62 454 LEU A C 1
ATOM 3424 O O . LEU A 1 454 ? -3.801 -10.532 -25.531 1.00 97.62 454 LEU A O 1
ATOM 3428 N N . GLY A 1 455 ? -4.461 -9.822 -27.549 1.00 98.06 455 GLY A N 1
ATOM 3429 C CA . GLY A 1 455 ? -4.585 -11.155 -28.136 1.00 98.06 455 GLY A CA 1
ATOM 3430 C C . GLY A 1 455 ? -3.230 -11.838 -28.349 1.00 98.06 455 GLY A C 1
ATOM 3431 O O . GLY A 1 455 ? -3.095 -13.029 -28.057 1.00 98.06 455 GLY A O 1
ATOM 3432 N N . ALA A 1 456 ? -2.218 -11.097 -28.809 1.00 98.38 456 ALA A N 1
ATOM 3433 C CA . ALA A 1 456 ? -0.855 -11.602 -28.978 1.00 98.38 456 ALA A CA 1
ATOM 3434 C C . ALA A 1 456 ? -0.181 -11.916 -27.631 1.00 98.38 456 ALA A C 1
ATOM 3436 O O . ALA A 1 456 ? 0.347 -13.016 -27.473 1.00 98.38 456 ALA A O 1
ATOM 3437 N N . LEU A 1 457 ? -0.284 -11.015 -26.641 1.00 98.50 457 LEU A N 1
ATOM 3438 C CA . LEU A 1 457 ? 0.216 -11.236 -25.276 1.00 98.50 457 LEU A CA 1
ATOM 3439 C C . LEU A 1 457 ? -0.357 -12.538 -24.695 1.00 98.50 457 LEU A C 1
ATOM 3441 O O . LEU A 1 457 ? 0.388 -13.421 -24.266 1.00 98.50 457 LEU A O 1
ATOM 3445 N N . GLN A 1 458 ? -1.685 -12.695 -24.751 1.00 98.25 458 GLN A N 1
ATOM 3446 C CA . GLN A 1 458 ? -2.348 -13.903 -24.264 1.00 98.25 458 GLN A CA 1
ATOM 3447 C C . GLN A 1 458 ? -1.872 -15.157 -25.011 1.00 98.25 458 GLN A C 1
ATOM 3449 O O . GLN A 1 458 ? -1.588 -16.173 -24.379 1.00 98.25 458 GLN A O 1
ATOM 3454 N N . SER A 1 459 ? -1.788 -15.099 -26.344 1.00 98.25 459 SER A N 1
ATOM 3455 C CA . SER A 1 459 ? -1.381 -16.244 -27.173 1.00 98.25 459 SER A CA 1
ATOM 3456 C C . SER A 1 459 ? 0.059 -16.684 -26.896 1.00 98.25 459 SER A C 1
ATOM 3458 O O . SER A 1 459 ? 0.361 -17.872 -26.988 1.00 98.25 459 SER A O 1
ATOM 3460 N N . TYR A 1 460 ? 0.932 -15.748 -26.517 1.00 98.44 460 TYR A N 1
ATOM 3461 C CA . TYR A 1 460 ? 2.301 -16.031 -26.087 1.00 98.44 460 TYR A CA 1
ATOM 3462 C C . TYR A 1 460 ? 2.376 -16.680 -24.690 1.00 98.44 460 TYR A C 1
ATOM 3464 O O . TYR A 1 460 ? 3.324 -17.404 -24.381 1.00 98.44 460 TYR A O 1
ATOM 3472 N N . GLY A 1 461 ? 1.354 -16.466 -23.855 1.00 98.12 461 GLY A N 1
ATOM 3473 C CA . GLY A 1 461 ? 1.243 -17.017 -22.502 1.00 98.12 461 GLY A CA 1
ATOM 3474 C C . GLY A 1 461 ? 1.286 -15.975 -21.382 1.00 98.12 461 GLY A C 1
ATOM 3475 O O . GLY A 1 461 ? 1.311 -16.358 -20.211 1.00 98.12 461 GLY A O 1
ATOM 3476 N N . ILE A 1 462 ? 1.274 -14.680 -21.711 1.00 98.62 462 ILE A N 1
ATOM 3477 C CA . ILE A 1 462 ? 1.152 -13.610 -20.719 1.00 98.62 462 ILE A CA 1
ATOM 3478 C C . ILE A 1 462 ? -0.276 -13.577 -20.179 1.00 98.62 462 ILE A C 1
ATOM 3480 O O . ILE A 1 462 ? -1.249 -13.569 -20.933 1.00 98.62 462 ILE A O 1
ATOM 3484 N N . ASN A 1 463 ? -0.399 -13.539 -18.855 1.00 97.69 463 ASN A N 1
ATOM 3485 C CA . ASN A 1 463 ? -1.685 -13.521 -18.160 1.00 97.69 463 ASN A CA 1
ATOM 3486 C C . ASN A 1 463 ? -1.775 -12.456 -17.057 1.00 97.69 463 ASN A C 1
ATOM 3488 O O . ASN A 1 463 ? -2.881 -12.156 -16.608 1.00 97.69 463 ASN A O 1
ATOM 3492 N N . VAL A 1 464 ? -0.652 -11.857 -16.653 1.00 98.56 464 VAL A N 1
ATOM 3493 C CA . VAL A 1 464 ? -0.608 -10.730 -15.714 1.00 98.56 464 VAL A CA 1
ATOM 3494 C C . VAL A 1 464 ? 0.257 -9.623 -16.303 1.00 98.56 464 VAL A C 1
ATOM 3496 O O . VAL A 1 464 ? 1.333 -9.887 -16.833 1.00 98.56 464 VAL A O 1
ATOM 3499 N N . LEU A 1 465 ? -0.196 -8.381 -16.193 1.00 98.12 465 LEU A N 1
ATOM 3500 C CA . LEU A 1 465 ? 0.594 -7.201 -16.528 1.00 98.12 465 LEU A CA 1
ATOM 3501 C C . LEU A 1 465 ? 0.366 -6.096 -15.504 1.00 98.12 465 LEU A C 1
ATOM 3503 O O . LEU A 1 465 ? -0.579 -6.161 -14.710 1.00 98.12 465 LEU A O 1
ATOM 3507 N N . VAL A 1 466 ? 1.219 -5.078 -15.524 1.00 98.12 466 VAL A N 1
ATOM 3508 C CA . VAL A 1 466 ? 1.016 -3.876 -14.710 1.00 98.12 466 VAL A CA 1
ATOM 3509 C C . VAL A 1 466 ? 0.250 -2.791 -15.464 1.00 98.12 466 VAL A C 1
ATOM 3511 O O . VAL A 1 466 ? 0.429 -2.608 -16.663 1.00 98.12 466 VAL A O 1
ATOM 3514 N N . SER A 1 467 ? -0.595 -2.049 -14.750 1.00 96.25 467 SER A N 1
ATOM 3515 C CA . SER A 1 467 ? -1.222 -0.811 -15.232 1.00 96.25 467 SER A CA 1
ATOM 3516 C C . SER A 1 467 ? -0.705 0.390 -14.437 1.00 96.25 467 SER A C 1
ATOM 3518 O O . SER A 1 467 ? -0.205 0.227 -13.329 1.00 96.25 467 SER A O 1
ATOM 3520 N N . ASP A 1 468 ? -0.895 1.611 -14.929 1.00 95.69 468 ASP A N 1
ATOM 3521 C CA . ASP A 1 468 ? -0.506 2.831 -14.212 1.00 95.69 468 ASP A CA 1
ATOM 3522 C C . ASP A 1 468 ? -1.619 3.281 -13.251 1.00 95.69 468 ASP A C 1
ATOM 3524 O O . ASP A 1 468 ? -2.748 3.566 -13.657 1.00 95.69 468 ASP A O 1
ATOM 3528 N N . SER A 1 469 ? -1.317 3.346 -11.954 1.00 95.31 469 SER A N 1
ATOM 3529 C CA . SER A 1 469 ? -2.296 3.778 -10.950 1.00 95.31 469 SER A CA 1
ATOM 3530 C C . SER A 1 469 ? -2.651 5.271 -11.007 1.00 95.31 469 SER A C 1
ATOM 3532 O O . SER A 1 469 ? -3.695 5.652 -10.475 1.00 95.31 469 SER A O 1
ATOM 3534 N N . SER A 1 470 ? -1.847 6.106 -11.674 1.00 93.12 470 SER A N 1
ATOM 3535 C CA . SER A 1 470 ? -2.183 7.512 -11.949 1.00 93.12 470 SER A CA 1
ATOM 3536 C C . SER A 1 470 ? -3.112 7.683 -13.155 1.00 93.12 470 SER A C 1
ATOM 3538 O O . SER A 1 470 ? -3.784 8.708 -13.280 1.00 93.12 470 SER A O 1
ATOM 3540 N N . LYS A 1 471 ? -3.227 6.646 -13.995 1.00 91.19 471 LYS A N 1
ATOM 3541 C CA . LYS A 1 471 ? -4.143 6.576 -15.141 1.00 91.19 471 LYS A CA 1
ATOM 3542 C C . LYS A 1 471 ? -5.029 5.328 -15.038 1.00 91.19 471 LYS A C 1
ATOM 3544 O O . LYS A 1 471 ? -4.908 4.420 -15.864 1.00 91.19 471 LYS A O 1
ATOM 3549 N N . PRO A 1 472 ? -5.925 5.241 -14.032 1.00 90.12 472 PRO A N 1
ATOM 3550 C CA . PRO A 1 472 ? -6.739 4.049 -13.843 1.00 90.12 472 PRO A CA 1
ATOM 3551 C C . PRO A 1 472 ? -7.548 3.719 -15.100 1.00 90.12 472 PRO A C 1
ATOM 3553 O O . PRO A 1 472 ? -8.123 4.598 -15.744 1.00 90.12 472 PRO A O 1
ATOM 3556 N N . THR A 1 473 ? -7.607 2.434 -15.432 1.00 89.31 473 THR A N 1
ATOM 3557 C CA . THR A 1 473 ? -8.268 1.930 -16.640 1.00 89.31 473 THR A CA 1
ATOM 3558 C C . THR A 1 473 ? -9.730 1.502 -16.326 1.00 89.31 473 THR A C 1
ATOM 3560 O O . THR A 1 473 ? -10.079 1.320 -15.151 1.00 89.31 473 THR A O 1
ATOM 3563 N N . PRO A 1 474 ? -10.626 1.287 -17.311 1.00 90.88 474 PRO A N 1
ATOM 3564 C CA . PRO A 1 474 ? -12.025 0.882 -17.096 1.00 90.88 474 PRO A CA 1
ATOM 3565 C C . PRO A 1 474 ? -12.189 -0.492 -16.440 1.00 90.88 474 PRO A C 1
ATOM 3567 O O . PRO A 1 474 ? -11.412 -1.406 -16.733 1.00 90.88 474 PRO A O 1
ATOM 3570 N N . PRO A 1 475 ? -13.211 -0.714 -15.597 1.00 90.19 475 PRO A N 1
ATOM 3571 C CA . PRO A 1 475 ? -13.515 -2.049 -15.093 1.00 90.19 475 PRO A CA 1
ATOM 3572 C C . PRO A 1 475 ? -14.004 -2.985 -16.211 1.00 90.19 475 PRO A C 1
ATOM 3574 O O . PRO A 1 475 ? -14.515 -2.546 -17.247 1.00 90.19 475 PRO A O 1
ATOM 3577 N N . VAL A 1 476 ? -13.882 -4.296 -15.985 1.00 89.00 476 VAL A N 1
ATOM 3578 C CA . VAL A 1 476 ? -14.428 -5.317 -16.891 1.00 89.00 476 VAL A CA 1
ATOM 3579 C C . VAL A 1 476 ? -15.931 -5.121 -17.106 1.00 89.00 476 VAL A C 1
ATOM 3581 O O . VAL A 1 476 ? -16.655 -4.743 -16.188 1.00 89.00 476 VAL A O 1
ATOM 3584 N N . GLY A 1 477 ? -16.398 -5.385 -18.328 1.00 85.88 477 GLY A N 1
ATOM 3585 C CA . GLY A 1 477 ? -17.802 -5.201 -18.707 1.00 85.88 477 GLY A CA 1
ATOM 3586 C C . GLY A 1 477 ? -18.168 -3.766 -19.105 1.00 85.88 477 GLY A C 1
ATOM 3587 O O . GLY A 1 477 ? -19.299 -3.532 -19.527 1.00 85.88 477 GLY A O 1
ATOM 3588 N N . THR A 1 478 ? -17.230 -2.814 -19.032 1.00 89.75 478 THR A N 1
ATOM 3589 C CA . THR A 1 478 ? -17.441 -1.457 -19.556 1.00 89.75 478 THR A CA 1
ATOM 3590 C C . THR A 1 478 ? -17.542 -1.492 -21.080 1.00 89.75 478 THR A C 1
ATOM 3592 O O . THR A 1 478 ? -16.597 -1.886 -21.764 1.00 89.75 478 THR A O 1
ATOM 3595 N N . ALA A 1 479 ? -18.680 -1.057 -21.625 1.00 87.62 479 ALA A N 1
ATOM 3596 C CA . ALA A 1 479 ? -18.912 -1.034 -23.066 1.00 87.62 479 ALA A CA 1
ATOM 3597 C C . ALA A 1 479 ? -17.865 -0.168 -23.784 1.00 87.62 479 ALA A C 1
ATOM 3599 O O . ALA A 1 479 ? -17.679 1.000 -23.449 1.00 87.62 479 ALA A O 1
ATOM 3600 N N . GLY A 1 480 ? -17.179 -0.749 -24.771 1.00 86.44 480 GLY A N 1
ATOM 3601 C CA . GLY A 1 480 ? -16.193 -0.047 -25.597 1.00 86.44 480 GLY A CA 1
ATOM 3602 C C . GLY A 1 480 ? -14.872 0.308 -24.905 1.00 86.44 480 GLY A C 1
ATOM 3603 O O . GLY A 1 480 ? -14.002 0.839 -25.584 1.00 86.44 480 GLY A O 1
ATOM 3604 N N . CYS A 1 481 ? -14.695 0.008 -23.610 1.00 90.94 481 CYS A N 1
ATOM 3605 C CA . CYS A 1 481 ? -13.437 0.237 -22.886 1.00 90.94 481 CYS A CA 1
ATOM 3606 C C . CYS A 1 481 ? -12.812 1.635 -23.079 1.00 90.94 481 CYS A C 1
ATOM 3608 O O . CYS A 1 481 ? -11.636 1.735 -23.429 1.00 90.94 481 CYS A O 1
ATOM 3610 N N . PRO A 1 482 ? -13.559 2.734 -22.875 1.00 89.75 482 PRO A N 1
ATOM 3611 C CA . PRO A 1 482 ? -13.031 4.060 -23.161 1.00 89.75 482 PRO A CA 1
ATOM 3612 C C . PRO A 1 482 ? -11.915 4.429 -22.176 1.00 89.75 482 PRO A C 1
ATOM 3614 O O . PRO A 1 482 ? -12.030 4.208 -20.974 1.00 89.75 482 PRO A O 1
ATOM 3617 N N . THR A 1 483 ? -10.847 5.051 -22.667 1.00 82.50 483 THR A N 1
ATOM 3618 C CA . THR A 1 483 ? -9.658 5.400 -21.865 1.00 82.50 483 THR A CA 1
ATOM 3619 C C . THR A 1 483 ? -9.925 6.431 -20.761 1.00 82.50 483 THR A C 1
ATOM 3621 O O . THR A 1 483 ? -9.119 6.575 -19.849 1.00 82.50 483 THR A O 1
ATOM 3624 N N . ASN A 1 484 ? -11.069 7.123 -20.794 1.00 82.25 484 ASN A N 1
ATOM 3625 C CA . ASN A 1 484 ? -11.550 7.992 -19.719 1.00 82.25 484 ASN A CA 1
ATOM 3626 C C . ASN A 1 484 ? -13.063 7.820 -19.496 1.00 82.25 484 ASN A C 1
ATOM 3628 O O . ASN A 1 484 ? -13.773 7.312 -20.365 1.00 82.25 484 ASN A O 1
ATOM 3632 N N . ASN A 1 485 ? -13.558 8.261 -18.337 1.00 85.94 485 ASN A N 1
ATOM 3633 C CA . ASN A 1 485 ? -14.977 8.224 -17.986 1.00 85.94 485 ASN A CA 1
ATOM 3634 C C . ASN A 1 485 ? -15.606 9.621 -18.121 1.00 85.94 485 ASN A C 1
ATOM 3636 O O . ASN A 1 485 ? -15.893 10.279 -17.121 1.00 85.94 485 ASN A O 1
ATOM 3640 N N . ASN A 1 486 ? -15.780 10.104 -19.358 1.00 85.00 486 ASN A N 1
ATOM 3641 C CA . ASN A 1 486 ? -16.332 11.438 -19.651 1.00 85.00 486 ASN A CA 1
ATOM 3642 C C . ASN A 1 486 ? -15.578 12.573 -18.927 1.00 85.00 486 ASN A C 1
ATOM 3644 O O . ASN A 1 486 ? -16.185 13.471 -18.345 1.00 85.00 486 ASN A O 1
ATOM 3648 N N . GLY A 1 487 ? -14.244 12.504 -18.927 1.00 83.94 487 GLY A N 1
ATOM 3649 C CA . GLY A 1 487 ? -13.382 13.465 -18.226 1.00 83.94 487 GLY A CA 1
ATOM 3650 C C . GLY A 1 487 ? -13.171 13.188 -16.732 1.00 83.94 487 GLY A C 1
ATOM 3651 O O . GLY A 1 487 ? -12.385 13.888 -16.102 1.00 83.94 487 GLY A O 1
ATOM 3652 N N . VAL A 1 488 ? -13.810 12.160 -16.164 1.00 87.31 488 VAL A N 1
ATOM 3653 C CA . VAL A 1 488 ? -13.518 11.662 -14.811 1.00 87.31 488 VAL A CA 1
ATOM 3654 C C . VAL A 1 488 ? -12.536 10.492 -14.907 1.00 87.31 488 VAL A C 1
ATOM 3656 O O . VAL A 1 488 ? -12.660 9.634 -15.784 1.00 87.31 488 VAL A O 1
ATOM 3659 N N . ALA A 1 489 ? -11.547 10.447 -14.014 1.00 87.56 489 ALA A N 1
ATOM 3660 C CA . ALA A 1 489 ? -10.652 9.299 -13.909 1.00 87.56 489 ALA A CA 1
ATOM 3661 C C . ALA A 1 489 ? -11.428 8.058 -13.441 1.00 87.56 489 ALA A C 1
ATOM 3663 O O . ALA A 1 489 ? -12.319 8.149 -12.591 1.00 87.56 489 ALA A O 1
ATOM 3664 N N . TRP A 1 490 ? -11.091 6.884 -13.976 1.00 92.06 490 TRP A N 1
ATOM 3665 C CA . TRP A 1 490 ? -11.631 5.635 -13.447 1.00 92.06 490 TRP A CA 1
ATOM 3666 C C . TRP A 1 490 ? -11.164 5.415 -12.005 1.00 92.06 490 TRP A C 1
ATOM 3668 O O . TRP A 1 490 ? -10.136 5.934 -11.573 1.00 92.06 490 TRP A O 1
ATOM 3678 N N . SER A 1 491 ? -11.917 4.638 -11.232 1.00 91.69 491 SER A N 1
ATOM 3679 C CA . SER A 1 491 ? -11.472 4.244 -9.896 1.00 91.69 491 SER A CA 1
ATOM 3680 C C . SER A 1 491 ? -10.431 3.132 -9.986 1.00 91.69 491 SER A C 1
ATOM 3682 O O . SER A 1 491 ? -10.540 2.228 -10.817 1.00 91.69 491 SER A O 1
ATOM 3684 N N . LEU A 1 492 ? -9.451 3.157 -9.082 1.00 93.31 492 LEU A N 1
ATOM 3685 C CA . LEU A 1 492 ? -8.580 2.006 -8.869 1.00 93.31 492 LEU A CA 1
ATOM 3686 C C . LEU A 1 492 ? -9.398 0.803 -8.369 1.00 93.31 492 LEU A C 1
ATOM 3688 O O . LEU A 1 492 ? -10.384 0.990 -7.649 1.00 93.31 492 LEU A O 1
ATOM 3692 N N . PRO A 1 493 ? -8.989 -0.438 -8.698 1.00 94.19 493 PRO A N 1
ATOM 3693 C CA . PRO A 1 493 ? -9.543 -1.611 -8.038 1.00 94.19 493 PRO A CA 1
ATOM 3694 C C . PRO A 1 493 ? -9.294 -1.541 -6.518 1.00 94.19 493 PRO A C 1
ATOM 3696 O O . PRO A 1 493 ? -8.397 -0.809 -6.078 1.00 94.19 493 PRO A O 1
ATOM 3699 N N . PRO A 1 494 ? -10.066 -2.298 -5.710 1.00 94.00 494 PRO A N 1
ATOM 3700 C CA . PRO A 1 494 ? -9.917 -2.315 -4.257 1.00 94.00 494 PRO A CA 1
ATOM 3701 C C . PRO A 1 494 ? -8.466 -2.516 -3.803 1.00 94.00 494 PRO A C 1
ATOM 3703 O O . PRO A 1 494 ? -7.656 -3.106 -4.520 1.00 94.00 494 PRO A O 1
ATOM 3706 N N . PHE A 1 495 ? -8.134 -2.057 -2.594 1.00 93.69 495 PHE A N 1
ATOM 3707 C CA . PHE A 1 495 ? -6.804 -2.266 -2.016 1.00 93.69 495 PHE A CA 1
ATOM 3708 C C . PHE A 1 495 ? -6.382 -3.736 -2.085 1.00 93.69 495 PHE A C 1
ATOM 3710 O O . PHE A 1 495 ? -7.187 -4.637 -1.830 1.00 93.69 495 PHE A O 1
ATOM 3717 N N . ASN A 1 496 ? -5.112 -3.963 -2.433 1.00 95.62 496 ASN A N 1
ATOM 3718 C CA . ASN A 1 496 ? -4.516 -5.290 -2.605 1.00 95.62 496 ASN A CA 1
ATOM 3719 C C . ASN A 1 496 ? -5.172 -6.171 -3.677 1.00 95.62 496 ASN A C 1
ATOM 3721 O O . ASN A 1 496 ? -4.853 -7.353 -3.755 1.00 95.62 496 ASN A O 1
ATOM 3725 N N . ALA A 1 497 ? -6.069 -5.622 -4.498 1.00 96.12 497 ALA A N 1
ATOM 3726 C CA . ALA A 1 497 ? -6.667 -6.296 -5.638 1.00 96.12 497 ALA A CA 1
ATOM 3727 C C . ALA A 1 497 ? -6.183 -5.683 -6.958 1.00 96.12 497 ALA A C 1
ATOM 3729 O O . ALA A 1 497 ? -5.752 -4.532 -7.034 1.00 96.12 497 ALA A O 1
ATOM 3730 N N . GLY A 1 498 ? -6.298 -6.483 -8.009 1.00 95.75 498 GLY A N 1
ATOM 3731 C CA . GLY A 1 498 ? -6.174 -6.052 -9.392 1.00 95.75 498 GLY A CA 1
ATOM 3732 C C . GLY A 1 498 ? -7.531 -6.149 -10.068 1.00 95.75 498 GLY A C 1
ATOM 3733 O O . GLY A 1 498 ? -8.579 -6.155 -9.411 1.00 95.75 498 GLY A O 1
ATOM 3734 N N . LYS A 1 499 ? -7.522 -6.276 -11.386 1.00 95.56 499 LYS A N 1
ATOM 3735 C CA . LYS A 1 499 ? -8.746 -6.479 -12.159 1.00 95.56 499 LYS A CA 1
ATOM 3736 C C . LYS A 1 499 ? -8.465 -7.203 -13.460 1.00 95.56 499 LYS A C 1
ATOM 3738 O O . LYS A 1 499 ? -7.361 -7.163 -13.977 1.00 95.56 499 LYS A O 1
ATOM 3743 N N . TYR A 1 500 ? -9.488 -7.830 -14.020 1.00 96.12 500 TYR A N 1
ATOM 3744 C CA . TYR A 1 500 ? -9.407 -8.324 -15.389 1.00 96.12 500 TYR A CA 1
ATOM 3745 C C . TYR A 1 500 ? -9.388 -7.149 -16.371 1.00 96.12 500 TYR A C 1
ATOM 3747 O O . TYR A 1 500 ? -10.121 -6.174 -16.173 1.00 96.12 500 TYR A O 1
ATOM 3755 N N . ASN A 1 501 ? -8.567 -7.254 -17.416 1.00 95.75 501 ASN A N 1
ATOM 3756 C CA . ASN A 1 501 ? -8.518 -6.266 -18.485 1.00 95.75 501 ASN A CA 1
ATOM 3757 C C . ASN A 1 501 ? -9.874 -6.206 -19.196 1.00 95.75 501 ASN A C 1
ATOM 3759 O O . ASN A 1 501 ? -10.515 -7.228 -19.458 1.00 95.75 501 ASN A O 1
ATOM 3763 N N . CYS A 1 502 ? -10.340 -4.990 -19.474 1.00 94.81 502 CYS A N 1
ATOM 3764 C CA . CYS A 1 502 ? -11.701 -4.791 -19.954 1.00 94.81 502 CYS A CA 1
ATOM 3765 C C . CYS A 1 502 ? -11.898 -5.253 -21.414 1.00 94.81 502 CYS A C 1
ATOM 3767 O O . CYS A 1 502 ? -13.022 -5.595 -21.784 1.00 94.81 502 CYS A O 1
ATOM 3769 N N . VAL A 1 503 ? -10.824 -5.303 -22.214 1.00 94.94 503 VAL A N 1
ATOM 3770 C CA . VAL A 1 503 ? -10.826 -5.744 -23.618 1.00 94.94 503 VAL A CA 1
ATOM 3771 C C . VAL A 1 503 ? -10.589 -7.255 -23.717 1.00 94.94 503 VAL A C 1
ATOM 3773 O O . VAL A 1 503 ? -11.322 -7.941 -24.427 1.00 94.94 503 VAL A O 1
ATOM 3776 N N . ASN A 1 504 ? -9.609 -7.796 -22.985 1.00 95.56 504 ASN A N 1
ATOM 3777 C CA . ASN A 1 504 ? -9.308 -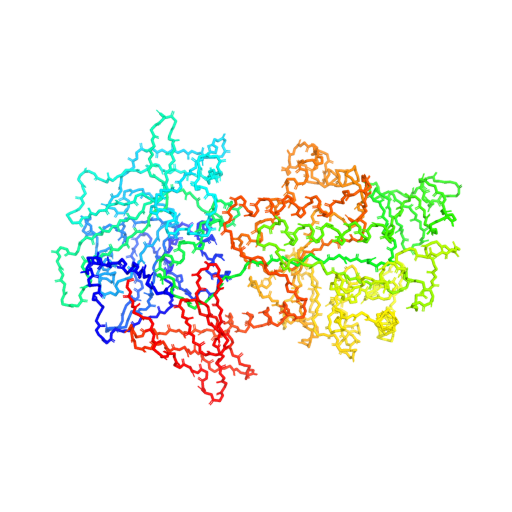9.229 -22.921 1.00 95.56 504 ASN A CA 1
ATOM 3778 C C . ASN A 1 504 ? -9.253 -9.732 -21.471 1.00 95.56 504 ASN A C 1
ATOM 3780 O O . ASN A 1 504 ? -8.234 -9.632 -20.794 1.00 95.56 504 ASN A O 1
ATOM 3784 N N . GLN A 1 505 ? -10.329 -10.377 -21.021 1.00 94.88 505 GLN A N 1
ATOM 3785 C CA . GLN A 1 505 ? -10.489 -10.808 -19.626 1.00 94.88 505 GLN A CA 1
ATOM 3786 C C . GLN A 1 505 ? -9.589 -11.985 -19.212 1.00 94.88 505 GLN A C 1
ATOM 3788 O O . GLN A 1 505 ? -9.589 -12.374 -18.047 1.00 94.88 505 GLN A O 1
ATOM 3793 N N . ASN A 1 506 ? -8.819 -12.560 -20.139 1.00 95.94 506 ASN A N 1
ATOM 3794 C CA . ASN A 1 506 ? -7.791 -13.548 -19.805 1.00 95.94 506 ASN A CA 1
ATOM 3795 C C . ASN A 1 506 ? -6.498 -12.905 -19.282 1.00 95.94 506 ASN A C 1
ATOM 3797 O O . ASN A 1 506 ? -5.635 -13.615 -18.768 1.00 95.94 506 ASN A O 1
ATOM 3801 N N . ILE A 1 507 ? -6.372 -11.581 -19.403 1.00 97.44 507 ILE A N 1
ATOM 3802 C CA . ILE A 1 507 ? -5.275 -10.790 -18.853 1.00 97.44 507 ILE A CA 1
ATOM 3803 C C . ILE A 1 507 ? -5.750 -10.113 -17.567 1.00 97.44 507 ILE A C 1
ATOM 3805 O O . ILE A 1 507 ? -6.848 -9.553 -17.502 1.00 97.44 507 ILE A O 1
ATOM 3809 N N . PHE A 1 508 ? -4.913 -10.168 -16.536 1.00 97.88 508 PHE A N 1
ATOM 3810 C CA . PHE A 1 508 ? -5.140 -9.528 -15.249 1.00 97.88 508 PHE A CA 1
ATOM 3811 C C . PHE A 1 508 ? -4.179 -8.351 -15.055 1.00 97.88 508 PHE A C 1
ATOM 3813 O O . PHE A 1 508 ? -2.968 -8.493 -15.190 1.00 97.88 508 PHE A O 1
ATOM 3820 N N . GLU A 1 509 ? -4.726 -7.189 -14.728 1.00 97.75 509 GLU A N 1
ATOM 3821 C CA . GLU A 1 509 ? -3.994 -5.949 -14.497 1.00 97.75 509 GLU A CA 1
ATOM 3822 C C . GLU A 1 509 ? -3.741 -5.744 -13.003 1.00 97.75 509 GLU A C 1
ATOM 3824 O O . GLU A 1 509 ? -4.674 -5.752 -12.187 1.00 97.75 509 GLU A O 1
ATOM 3829 N N . ILE A 1 510 ? -2.478 -5.504 -12.659 1.00 97.94 510 ILE A N 1
ATOM 3830 C CA . ILE A 1 510 ? -2.043 -5.053 -11.338 1.00 97.94 510 ILE A CA 1
ATOM 3831 C C . ILE A 1 510 ? -1.689 -3.571 -11.428 1.00 97.94 510 ILE A C 1
ATOM 3833 O O . ILE A 1 510 ? -0.721 -3.226 -12.102 1.00 97.94 510 ILE A O 1
ATOM 3837 N N . PRO A 1 511 ? -2.417 -2.667 -10.752 1.00 97.12 511 PRO A N 1
ATOM 3838 C CA . PRO A 1 511 ? -2.005 -1.274 -10.725 1.00 97.12 511 PRO A CA 1
ATOM 3839 C C . PRO A 1 511 ? -0.637 -1.127 -10.052 1.00 97.12 511 PRO A C 1
ATOM 3841 O O . PRO A 1 511 ? -0.410 -1.685 -8.980 1.00 97.12 511 PRO A O 1
ATOM 3844 N N . ARG A 1 512 ? 0.248 -0.358 -10.677 1.00 98.12 512 ARG A N 1
ATOM 3845 C CA . ARG A 1 512 ? 1.603 -0.027 -10.236 1.00 98.12 512 ARG A CA 1
ATOM 3846 C C . ARG A 1 512 ? 1.665 1.461 -9.907 1.00 98.12 512 ARG A C 1
ATOM 3848 O O . ARG A 1 512 ? 1.056 2.285 -10.597 1.00 98.12 512 ARG A O 1
ATOM 3855 N N . TYR A 1 513 ? 2.343 1.812 -8.822 1.00 98.12 513 TYR A N 1
ATOM 3856 C CA . TYR A 1 513 ? 2.532 3.205 -8.434 1.00 98.12 513 TYR A CA 1
ATOM 3857 C C . TYR A 1 513 ? 3.622 3.847 -9.290 1.00 98.12 513 TYR A C 1
ATOM 3859 O O . TYR A 1 513 ? 4.768 3.391 -9.210 1.00 98.12 513 TYR A O 1
ATOM 3867 N N . PRO A 1 514 ? 3.315 4.902 -10.072 1.00 97.50 514 PRO A N 1
ATOM 3868 C CA . PRO A 1 514 ? 4.367 5.772 -10.553 1.00 97.50 514 PRO A CA 1
ATOM 3869 C C . PRO A 1 514 ? 4.988 6.468 -9.347 1.00 97.50 514 PRO A C 1
ATOM 3871 O O . PRO A 1 514 ? 4.298 6.825 -8.384 1.00 97.50 514 PRO A O 1
ATOM 3874 N N . THR A 1 515 ? 6.300 6.639 -9.386 1.00 97.56 515 THR A N 1
ATOM 3875 C CA . THR A 1 515 ? 7.015 7.363 -8.344 1.00 97.56 515 THR A CA 1
ATOM 3876 C C . THR A 1 515 ? 7.480 8.700 -8.897 1.00 97.56 515 THR A C 1
ATOM 3878 O O . THR A 1 515 ? 7.590 8.890 -10.105 1.00 97.56 515 THR A O 1
ATOM 3881 N N . ALA A 1 516 ? 7.727 9.655 -8.006 1.00 97.31 516 ALA A N 1
ATOM 3882 C CA . ALA A 1 516 ? 8.331 10.921 -8.394 1.00 97.31 516 ALA A CA 1
ATOM 3883 C C . ALA A 1 516 ? 9.865 10.829 -8.451 1.00 97.31 516 ALA A C 1
ATOM 3885 O O . ALA A 1 516 ? 10.501 11.872 -8.421 1.00 97.31 516 ALA A O 1
ATOM 3886 N N . LEU A 1 517 ? 10.446 9.618 -8.492 1.00 98.69 517 LEU A N 1
ATOM 3887 C CA . LEU A 1 517 ? 11.782 9.355 -9.027 1.00 98.69 517 LEU A CA 1
ATOM 3888 C C . LEU A 1 517 ? 11.578 8.986 -10.501 1.00 98.69 517 LEU A C 1
ATOM 3890 O O . LEU A 1 517 ? 11.173 7.870 -10.817 1.00 98.69 517 LEU A O 1
ATOM 3894 N N . PHE A 1 518 ? 11.716 9.990 -11.362 1.00 98.38 518 PHE A N 1
ATOM 3895 C CA . PHE A 1 518 ? 11.303 9.921 -12.762 1.00 98.38 518 PHE A CA 1
ATOM 3896 C C . PHE A 1 518 ? 12.180 8.964 -13.584 1.00 98.38 518 PHE A C 1
ATOM 3898 O O . PHE A 1 518 ? 13.252 8.551 -13.146 1.00 98.38 518 PHE A O 1
ATOM 3905 N N . TYR A 1 519 ? 11.702 8.581 -14.768 1.00 98.12 519 TYR A N 1
ATOM 3906 C CA . TYR A 1 519 ? 12.351 7.568 -15.607 1.00 98.12 519 TYR A CA 1
ATOM 3907 C C . TYR A 1 519 ? 13.679 8.020 -16.220 1.00 98.12 519 TYR A C 1
ATOM 3909 O O . TYR A 1 519 ? 14.567 7.219 -16.445 1.00 98.12 519 TYR A O 1
ATOM 3917 N N . ASN A 1 520 ? 13.816 9.320 -16.434 1.00 97.75 520 ASN A N 1
ATOM 3918 C CA . ASN A 1 520 ? 14.844 10.000 -17.214 1.00 97.75 520 ASN A CA 1
ATOM 3919 C C . ASN A 1 520 ? 15.815 10.790 -16.320 1.00 97.75 520 ASN A C 1
ATOM 3921 O O . ASN A 1 520 ? 16.313 11.853 -16.705 1.00 97.75 520 ASN A O 1
ATOM 3925 N N . VAL A 1 521 ? 16.066 10.313 -15.094 1.00 98.62 521 VAL A N 1
ATOM 3926 C CA . VAL A 1 521 ? 17.001 10.950 -14.154 1.00 98.62 521 VAL A CA 1
ATOM 3927 C C . VAL A 1 521 ? 17.986 9.941 -13.576 1.00 98.62 521 VAL A C 1
ATOM 3929 O O . VAL A 1 521 ? 17.623 8.928 -12.977 1.00 98.62 521 VAL A O 1
ATOM 3932 N N . SER A 1 522 ? 19.266 10.271 -13.712 1.00 98.19 522 SER A N 1
ATOM 3933 C CA . SER A 1 522 ? 20.412 9.448 -13.320 1.00 98.19 522 SER A CA 1
ATOM 3934 C C . SER A 1 522 ? 21.292 10.096 -12.245 1.00 98.19 522 SER A C 1
ATOM 3936 O O . SER A 1 522 ? 22.142 9.440 -11.642 1.00 98.19 522 SER A O 1
ATOM 3938 N N . GLN A 1 523 ? 21.105 11.393 -11.981 1.00 98.12 523 GLN A N 1
ATOM 3939 C CA . GLN A 1 523 ? 21.882 12.163 -11.010 1.00 98.12 523 GLN A CA 1
ATOM 3940 C C . GLN A 1 523 ? 21.004 13.054 -10.116 1.00 98.12 523 GLN A C 1
ATOM 3942 O O . GLN A 1 523 ? 19.925 13.489 -10.528 1.00 98.12 523 GLN A O 1
ATOM 3947 N N . PRO A 1 524 ? 21.486 13.432 -8.911 1.00 98.69 524 PRO A N 1
ATOM 3948 C CA . PRO A 1 524 ? 20.731 14.280 -7.986 1.00 98.69 524 PRO A CA 1
ATOM 3949 C C . PRO A 1 524 ? 20.264 15.611 -8.586 1.00 98.69 524 PRO A C 1
ATOM 3951 O O . PRO A 1 524 ? 19.157 16.063 -8.304 1.00 98.69 524 PRO A O 1
ATOM 3954 N N . SER A 1 525 ? 21.092 16.248 -9.419 1.00 98.31 525 SER A N 1
ATOM 3955 C CA . SER A 1 525 ? 20.749 17.518 -10.068 1.00 98.31 525 SER A CA 1
ATOM 3956 C C . SER A 1 525 ? 19.624 17.378 -11.090 1.00 98.31 525 SER A C 1
ATOM 3958 O O . SER A 1 525 ? 18.805 18.285 -11.200 1.00 98.31 525 SER A O 1
ATOM 3960 N N . GLU A 1 526 ? 19.579 16.259 -11.814 1.00 98.38 526 GLU A N 1
ATOM 3961 C CA . GLU A 1 526 ? 18.553 15.963 -12.821 1.00 98.38 526 GLU A CA 1
ATOM 3962 C C . GLU A 1 526 ? 17.205 15.750 -12.123 1.00 98.38 526 GLU A C 1
ATOM 3964 O O . GLU A 1 526 ? 16.228 16.429 -12.435 1.00 98.38 526 GLU A O 1
ATOM 3969 N N . TRP A 1 527 ? 17.192 14.925 -11.069 1.00 98.69 527 TRP A N 1
ATOM 3970 C CA . TRP A 1 527 ? 15.989 14.672 -10.279 1.00 98.69 527 TRP A CA 1
ATOM 3971 C C . TRP A 1 527 ? 15.441 15.941 -9.610 1.00 98.69 527 TRP A C 1
ATOM 3973 O O . TRP A 1 527 ? 14.241 16.206 -9.658 1.00 98.69 527 TRP A O 1
ATOM 3983 N N . VAL A 1 528 ? 16.312 16.775 -9.033 1.00 98.75 528 VAL A N 1
ATOM 3984 C CA . VAL A 1 528 ? 15.907 18.071 -8.460 1.00 98.75 528 VAL A CA 1
ATOM 3985 C C . VAL A 1 528 ? 15.323 18.998 -9.523 1.00 98.75 528 VAL A C 1
ATOM 3987 O O . VAL A 1 528 ? 14.315 19.660 -9.267 1.00 98.75 528 VAL A O 1
ATOM 3990 N N . ALA A 1 529 ? 15.944 19.069 -10.701 1.00 98.38 529 ALA A N 1
ATOM 3991 C CA . ALA A 1 529 ? 15.491 19.950 -11.768 1.00 98.38 529 ALA A CA 1
ATOM 3992 C C . ALA A 1 529 ? 14.104 19.546 -12.286 1.00 98.38 529 ALA A C 1
ATOM 3994 O O . ALA A 1 529 ? 13.244 20.413 -12.446 1.00 98.38 529 ALA A O 1
ATOM 3995 N N . GLU A 1 530 ? 13.858 18.253 -12.491 1.00 98.38 530 GLU A N 1
ATOM 3996 C CA . GLU A 1 530 ? 12.556 17.765 -12.951 1.00 98.38 530 GLU A CA 1
ATOM 3997 C C . GLU A 1 530 ? 11.486 17.829 -11.856 1.00 98.38 530 GLU A C 1
ATOM 3999 O O . GLU A 1 530 ? 10.366 18.284 -12.095 1.00 98.38 530 GLU A O 1
ATOM 4004 N N . TYR A 1 531 ? 11.829 17.483 -10.613 1.00 98.50 531 TYR A N 1
ATOM 4005 C CA . TYR A 1 531 ? 10.890 17.615 -9.501 1.00 98.50 531 TYR A CA 1
ATOM 4006 C C . TYR A 1 531 ? 10.442 19.069 -9.315 1.00 98.50 531 TYR A C 1
ATOM 4008 O O . TYR A 1 531 ? 9.263 19.323 -9.079 1.00 98.50 531 TYR A O 1
ATOM 4016 N N . ASN A 1 532 ? 11.351 20.039 -9.465 1.00 98.38 532 ASN A N 1
ATOM 4017 C CA . ASN A 1 532 ? 11.005 21.459 -9.385 1.00 98.38 532 ASN A CA 1
ATOM 4018 C C . ASN A 1 532 ? 10.295 21.985 -10.637 1.00 98.38 532 ASN A C 1
ATOM 4020 O O . ASN A 1 532 ? 9.505 22.921 -10.525 1.00 98.38 532 ASN A O 1
ATOM 4024 N N . TYR A 1 533 ? 10.493 21.365 -11.800 1.00 97.69 533 TYR A N 1
ATOM 4025 C CA . TYR A 1 533 ? 9.668 21.641 -12.975 1.00 97.69 533 TYR A CA 1
ATOM 4026 C C . TYR A 1 533 ? 8.195 21.287 -12.734 1.00 97.69 533 TYR A C 1
ATOM 4028 O O . TYR A 1 533 ? 7.309 22.032 -13.150 1.00 97.69 533 TYR A O 1
ATOM 4036 N N . PHE A 1 534 ? 7.911 20.221 -11.981 1.00 97.25 534 PHE A N 1
ATOM 4037 C CA . PHE A 1 534 ? 6.541 19.906 -11.577 1.00 97.25 534 PHE A CA 1
ATOM 4038 C C . PHE A 1 534 ? 6.071 20.690 -10.348 1.00 97.25 534 PHE A C 1
ATOM 4040 O O . PHE A 1 534 ? 4.979 21.244 -10.381 1.00 97.25 534 PHE A O 1
ATOM 4047 N N . TYR A 1 535 ? 6.862 20.755 -9.276 1.00 97.69 535 TYR A N 1
ATOM 4048 C CA . TYR A 1 535 ? 6.383 21.155 -7.943 1.00 97.69 535 TYR A CA 1
ATOM 4049 C C . TYR A 1 535 ? 7.132 22.340 -7.313 1.00 97.69 535 TYR A C 1
ATOM 4051 O O . TYR A 1 535 ? 6.828 22.729 -6.184 1.00 97.69 535 TYR A O 1
ATOM 4059 N N . GLY A 1 536 ? 8.144 22.880 -7.993 1.00 96.88 536 GLY A N 1
ATOM 4060 C CA . GLY A 1 536 ? 8.953 23.999 -7.507 1.00 96.88 536 GLY A CA 1
ATOM 4061 C C . GLY A 1 536 ? 8.192 25.323 -7.520 1.00 96.88 536 GLY A C 1
ATOM 4062 O O . GLY A 1 536 ? 7.038 25.397 -7.939 1.00 96.88 536 GLY A O 1
ATOM 4063 N N . ALA A 1 537 ? 8.850 26.406 -7.106 1.00 96.88 537 ALA A N 1
ATOM 4064 C CA . ALA A 1 537 ? 8.242 27.737 -6.990 1.00 96.88 537 ALA A CA 1
ATOM 4065 C C . ALA A 1 537 ? 7.598 28.224 -8.300 1.00 96.88 537 ALA A C 1
ATOM 4067 O O . ALA A 1 537 ? 6.598 28.939 -8.276 1.00 96.88 537 ALA A O 1
ATOM 4068 N N . ASN A 1 538 ? 8.186 27.827 -9.432 1.00 95.19 538 ASN A N 1
ATOM 4069 C CA . ASN A 1 538 ? 7.738 28.164 -10.783 1.00 95.19 538 ASN A CA 1
ATOM 4070 C C . ASN A 1 538 ? 7.336 26.918 -11.594 1.00 95.19 538 ASN A C 1
ATOM 4072 O O . ASN A 1 538 ? 7.344 26.967 -12.823 1.00 95.19 538 ASN A O 1
ATOM 4076 N N . GLY A 1 539 ? 7.059 25.799 -10.918 1.00 95.62 539 GLY A N 1
ATOM 4077 C CA . GLY A 1 539 ? 6.677 24.548 -11.565 1.00 95.62 539 GLY A CA 1
ATOM 4078 C C . GLY A 1 539 ? 5.240 24.552 -12.092 1.00 95.62 539 GLY A C 1
ATOM 4079 O O . GLY A 1 539 ? 4.524 25.548 -11.997 1.00 95.62 539 GLY A O 1
ATOM 4080 N N . ILE A 1 540 ? 4.807 23.412 -12.633 1.00 96.25 540 ILE A N 1
ATOM 4081 C CA . ILE A 1 540 ? 3.438 23.189 -13.129 1.00 96.25 540 ILE A CA 1
ATOM 4082 C C . ILE A 1 540 ? 2.394 23.307 -12.003 1.00 96.25 540 ILE A C 1
ATOM 4084 O O . ILE A 1 540 ? 1.338 23.908 -12.201 1.00 96.25 540 ILE A O 1
ATOM 4088 N N . ASP A 1 541 ? 2.692 22.767 -10.821 1.00 96.06 541 ASP A N 1
ATOM 4089 C CA . ASP A 1 541 ? 1.918 22.925 -9.588 1.00 96.06 541 ASP A CA 1
ATOM 4090 C C . ASP A 1 541 ? 2.759 23.653 -8.523 1.00 96.06 541 ASP A C 1
ATOM 4092 O O . ASP A 1 541 ? 3.292 23.035 -7.593 1.00 96.06 541 ASP A O 1
ATOM 4096 N N . PRO A 1 542 ? 2.870 24.991 -8.616 1.00 92.62 542 PRO A N 1
ATOM 4097 C CA . PRO A 1 542 ? 3.668 25.768 -7.675 1.00 92.62 542 PRO A CA 1
ATOM 4098 C C . PRO A 1 542 ? 3.024 25.831 -6.284 1.00 92.62 542 PRO A C 1
ATOM 4100 O O . PRO A 1 542 ? 3.685 26.178 -5.304 1.00 92.62 542 PRO A O 1
ATOM 4103 N N . THR A 1 543 ? 1.736 25.485 -6.162 1.00 95.56 543 THR A N 1
ATOM 4104 C CA . THR A 1 543 ? 1.011 25.508 -4.884 1.00 95.56 543 THR A CA 1
ATOM 4105 C C . THR A 1 543 ? 1.361 24.333 -3.983 1.00 95.56 543 THR A C 1
ATOM 4107 O O . THR A 1 543 ? 1.104 24.395 -2.780 1.00 95.56 543 THR A O 1
ATOM 4110 N N . ARG A 1 544 ? 1.998 23.293 -4.539 1.00 93.50 544 ARG A N 1
ATOM 4111 C CA . ARG A 1 544 ? 2.436 22.116 -3.792 1.00 93.50 544 ARG A CA 1
ATOM 4112 C C . ARG A 1 544 ? 3.397 22.476 -2.659 1.00 93.50 544 ARG A C 1
ATOM 4114 O O . ARG A 1 544 ? 3.189 22.023 -1.535 1.00 93.50 544 ARG A O 1
ATOM 4121 N N . TRP A 1 545 ? 4.418 23.289 -2.949 1.00 94.44 545 TRP A N 1
ATOM 4122 C CA . TRP A 1 545 ? 5.445 23.689 -1.975 1.00 94.44 545 TRP A CA 1
ATOM 4123 C C . TRP A 1 545 ? 5.675 25.201 -1.883 1.00 94.44 545 TRP A C 1
ATOM 4125 O O . TRP A 1 545 ? 6.122 25.682 -0.843 1.00 94.44 545 TRP A O 1
ATOM 4135 N N . GLY A 1 546 ? 5.419 25.957 -2.957 1.00 94.00 546 GLY A N 1
ATOM 4136 C CA . GLY A 1 546 ? 5.685 27.399 -3.040 1.00 94.00 546 GLY A CA 1
ATOM 4137 C C . GLY A 1 546 ? 7.167 27.796 -3.106 1.00 94.00 546 GLY A C 1
ATOM 4138 O O . GLY A 1 546 ? 7.466 28.984 -3.206 1.00 94.00 546 GLY A O 1
ATOM 4139 N N . VAL A 1 547 ? 8.094 26.834 -3.048 1.00 97.06 547 VAL A N 1
ATOM 4140 C CA . VAL A 1 547 ? 9.551 27.029 -3.135 1.00 97.06 547 VAL A CA 1
ATOM 4141 C C . VAL A 1 547 ? 10.200 25.860 -3.880 1.00 97.06 547 VAL A C 1
ATOM 4143 O O . VAL A 1 547 ? 9.682 24.742 -3.849 1.00 97.06 547 VAL A O 1
ATOM 4146 N N . ASP A 1 548 ? 11.350 26.095 -4.509 1.00 98.19 548 ASP A N 1
ATOM 4147 C CA . ASP A 1 548 ? 12.153 25.017 -5.091 1.00 98.19 548 ASP A CA 1
ATOM 4148 C C . ASP A 1 548 ? 12.723 24.117 -3.988 1.00 98.19 548 ASP A C 1
ATOM 4150 O O . ASP A 1 548 ? 13.178 24.583 -2.940 1.00 98.19 548 ASP A O 1
ATOM 4154 N N . GLN A 1 549 ? 12.683 22.812 -4.228 1.00 98.44 549 GLN A N 1
ATOM 4155 C CA . GLN A 1 549 ? 13.157 21.784 -3.315 1.00 98.44 549 GLN A CA 1
ATOM 4156 C C . GLN A 1 549 ? 14.620 21.433 -3.596 1.00 98.44 549 GLN A C 1
ATOM 4158 O O . GLN A 1 549 ? 15.062 21.371 -4.742 1.00 98.44 549 GLN A O 1
ATOM 4163 N N . THR A 1 550 ? 15.370 21.159 -2.534 1.00 98.69 550 THR A N 1
ATOM 4164 C CA . THR A 1 550 ? 16.717 20.574 -2.594 1.00 98.69 550 THR A CA 1
ATOM 4165 C C . THR A 1 550 ? 16.652 19.054 -2.748 1.00 98.69 550 THR A C 1
ATOM 4167 O O . THR A 1 550 ? 15.628 18.450 -2.442 1.00 98.69 550 THR A O 1
ATOM 4170 N N . TYR A 1 551 ? 17.761 18.405 -3.124 1.00 98.69 551 TYR A N 1
ATOM 4171 C CA . TYR A 1 551 ? 17.824 16.938 -3.236 1.00 98.69 551 TYR A CA 1
ATOM 4172 C C . TYR A 1 551 ? 17.347 16.219 -1.966 1.00 98.69 551 TYR A C 1
ATOM 4174 O O . TYR A 1 551 ? 16.519 15.319 -2.040 1.00 98.69 551 TYR A O 1
ATOM 4182 N N . ALA A 1 552 ? 17.795 16.671 -0.790 1.00 98.69 552 ALA A N 1
ATOM 4183 C CA . ALA A 1 552 ? 17.379 16.083 0.481 1.00 98.69 552 ALA A CA 1
ATOM 4184 C C . ALA A 1 552 ? 15.867 16.223 0.728 1.00 98.69 552 ALA A C 1
ATOM 4186 O O . ALA A 1 552 ? 15.255 15.308 1.267 1.00 98.69 552 ALA A O 1
ATOM 4187 N N . GLN A 1 553 ? 15.257 17.340 0.318 1.00 98.62 553 GLN A N 1
ATOM 4188 C CA . GLN A 1 553 ? 13.809 17.540 0.434 1.00 98.62 553 GLN A CA 1
ATOM 4189 C C . GLN A 1 553 ? 13.039 16.697 -0.581 1.00 98.62 553 GLN A C 1
ATOM 4191 O O . GLN A 1 553 ? 12.045 16.087 -0.213 1.00 98.62 553 GLN A O 1
ATOM 4196 N N . VAL A 1 554 ? 13.503 16.614 -1.833 1.00 98.75 554 VAL A N 1
ATOM 4197 C CA . VAL A 1 554 ? 12.916 15.722 -2.846 1.00 98.75 554 VAL A CA 1
ATOM 4198 C C . VAL A 1 554 ? 12.924 14.280 -2.335 1.00 98.75 554 VAL A C 1
ATOM 4200 O O . VAL A 1 554 ? 11.875 13.641 -2.274 1.00 98.75 554 VAL A O 1
ATOM 4203 N N . LEU A 1 555 ? 14.078 13.803 -1.867 1.00 98.69 555 LEU A N 1
ATOM 4204 C CA . LEU A 1 555 ? 14.231 12.482 -1.266 1.00 98.69 555 LEU A CA 1
ATOM 4205 C C . LEU A 1 555 ? 13.260 12.264 -0.094 1.00 98.69 555 LEU A C 1
ATOM 4207 O O . LEU A 1 555 ? 12.622 11.212 0.002 1.00 98.69 555 LEU A O 1
ATOM 4211 N N . ASP A 1 556 ? 13.118 13.254 0.789 1.00 98.56 556 ASP A N 1
ATOM 4212 C CA . ASP A 1 556 ? 12.216 13.195 1.940 1.00 98.56 556 ASP A CA 1
ATOM 4213 C C . ASP A 1 556 ? 10.740 13.104 1.510 1.00 98.56 556 ASP A C 1
ATOM 4215 O O . ASP A 1 556 ? 10.037 12.187 1.937 1.00 98.56 556 ASP A O 1
ATOM 4219 N N . HIS A 1 557 ? 10.295 13.958 0.584 1.00 97.88 557 HIS A N 1
ATOM 4220 C CA . HIS A 1 557 ? 8.914 13.986 0.083 1.00 97.88 557 HIS A CA 1
ATOM 4221 C C . HIS A 1 557 ? 8.520 12.699 -0.646 1.00 97.88 557 HIS A C 1
ATOM 4223 O O . HIS A 1 557 ? 7.432 12.152 -0.431 1.00 97.88 557 HIS A O 1
ATOM 4229 N N . VAL A 1 558 ? 9.402 12.192 -1.514 1.00 98.62 558 VAL A N 1
ATOM 4230 C CA . VAL A 1 558 ? 9.125 10.964 -2.268 1.00 98.62 558 VAL A CA 1
ATOM 4231 C C . VAL A 1 558 ? 9.137 9.759 -1.328 1.00 98.62 558 VAL A C 1
ATOM 4233 O O . VAL A 1 558 ? 8.215 8.943 -1.372 1.00 98.62 558 VAL A O 1
ATOM 4236 N N . SER A 1 559 ? 10.093 9.680 -0.396 1.00 98.75 559 SER A N 1
ATOM 4237 C CA . SER A 1 559 ? 10.114 8.593 0.592 1.00 98.75 559 SER A CA 1
ATOM 4238 C C . SER A 1 559 ? 8.935 8.629 1.575 1.00 98.75 559 SER A C 1
ATOM 4240 O O . SER A 1 559 ? 8.486 7.558 1.983 1.00 98.75 559 SER A O 1
ATOM 4242 N N . ASP A 1 560 ? 8.387 9.804 1.916 1.00 97.56 560 ASP A N 1
ATOM 4243 C CA . ASP A 1 560 ? 7.151 9.934 2.714 1.00 97.56 560 ASP A CA 1
ATOM 4244 C C . ASP A 1 560 ? 5.939 9.326 2.003 1.00 97.56 560 ASP A C 1
ATOM 4246 O O . ASP A 1 560 ? 5.118 8.636 2.615 1.00 97.56 560 ASP A O 1
ATOM 4250 N N . THR A 1 561 ? 5.857 9.523 0.688 1.00 97.25 561 THR A N 1
ATOM 4251 C CA . THR A 1 561 ? 4.801 8.913 -0.123 1.00 97.25 561 THR A CA 1
ATOM 4252 C C . THR A 1 561 ? 4.949 7.393 -0.132 1.00 97.25 561 THR A C 1
ATOM 4254 O O . THR A 1 561 ? 3.995 6.680 0.181 1.00 97.25 561 THR A O 1
ATOM 4257 N N . LEU A 1 562 ? 6.148 6.873 -0.406 1.00 98.38 562 LEU A N 1
ATOM 4258 C CA . LEU A 1 562 ? 6.355 5.428 -0.530 1.00 98.38 562 LEU A CA 1
ATOM 4259 C C . LEU A 1 562 ? 6.210 4.678 0.801 1.00 98.38 562 LEU A C 1
ATOM 4261 O O . LEU A 1 562 ? 5.622 3.596 0.836 1.00 98.38 562 LEU A O 1
ATOM 4265 N N . VAL A 1 563 ? 6.680 5.247 1.919 1.00 98.00 563 VAL A N 1
ATOM 4266 C CA . VAL A 1 563 ? 6.511 4.605 3.234 1.00 98.00 563 VAL A CA 1
ATOM 4267 C C . VAL A 1 563 ? 5.034 4.503 3.630 1.00 98.00 563 VAL A C 1
ATOM 4269 O O . VAL A 1 563 ? 4.653 3.552 4.315 1.00 98.00 563 VAL A O 1
ATOM 4272 N N . SER A 1 564 ? 4.178 5.420 3.161 1.00 97.06 564 SER A N 1
ATOM 4273 C CA . SER A 1 564 ? 2.735 5.358 3.420 1.00 97.06 564 SER A CA 1
ATOM 4274 C C . SER A 1 564 ? 2.099 4.075 2.864 1.00 97.06 564 SER A C 1
ATOM 4276 O O . SER A 1 564 ? 1.264 3.463 3.533 1.00 97.06 564 SER A O 1
ATOM 4278 N N . TYR A 1 565 ? 2.548 3.590 1.700 1.00 96.25 565 TYR A N 1
ATOM 4279 C CA . TYR A 1 565 ? 2.067 2.336 1.108 1.00 96.25 565 TYR A CA 1
ATOM 4280 C C . TYR A 1 565 ? 2.456 1.121 1.963 1.00 96.25 565 TYR A C 1
ATOM 4282 O O . TYR A 1 565 ? 1.626 0.245 2.215 1.00 96.25 565 TYR A O 1
ATOM 4290 N N . LEU A 1 566 ? 3.672 1.117 2.524 1.00 95.50 566 LEU A N 1
ATOM 4291 C CA . LEU A 1 566 ? 4.138 0.053 3.422 1.00 95.50 566 LEU A CA 1
ATOM 4292 C C . LEU A 1 566 ? 3.367 0.022 4.744 1.00 95.50 566 LEU A C 1
ATOM 4294 O O . LEU A 1 566 ? 2.939 -1.046 5.187 1.00 95.50 566 LEU A O 1
ATOM 4298 N N . LEU A 1 567 ? 3.170 1.186 5.374 1.00 95.81 567 LEU A N 1
ATOM 4299 C CA . LEU A 1 567 ? 2.431 1.301 6.642 1.00 95.81 567 LEU A CA 1
ATOM 4300 C C . LEU A 1 567 ? 0.954 0.943 6.508 1.00 95.81 567 LEU A C 1
ATOM 4302 O O . LEU A 1 567 ? 0.249 0.806 7.507 1.00 95.81 567 LEU A O 1
ATOM 4306 N N . THR A 1 568 ? 0.488 0.809 5.274 1.00 93.56 568 THR A N 1
ATOM 4307 C CA . THR A 1 568 ? -0.899 0.527 4.965 1.00 93.56 568 THR A CA 1
ATOM 4308 C C . THR A 1 568 ? -1.107 -0.779 4.218 1.00 93.56 568 THR A C 1
ATOM 4310 O O . THR A 1 568 ? -2.234 -1.092 3.836 1.00 93.56 568 THR A O 1
ATOM 4313 N N . PHE A 1 569 ? -0.054 -1.596 4.121 1.00 95.75 569 PHE A N 1
ATOM 4314 C CA . PHE A 1 569 ? -0.137 -2.967 3.623 1.00 95.75 569 PHE A CA 1
ATOM 4315 C C . PHE A 1 569 ? -0.587 -3.044 2.160 1.00 95.75 569 PHE A C 1
ATOM 4317 O O . PHE A 1 569 ? -1.233 -4.021 1.786 1.00 95.75 569 PHE A O 1
ATOM 4324 N N . ASP A 1 570 ? -0.296 -2.014 1.358 1.00 94.94 570 ASP A N 1
ATOM 4325 C CA . ASP A 1 570 ? -0.636 -1.998 -0.063 1.00 94.94 570 ASP A CA 1
ATOM 4326 C C . ASP A 1 570 ? 0.405 -2.787 -0.868 1.00 94.94 570 ASP A C 1
ATOM 4328 O O . ASP A 1 570 ? 1.603 -2.538 -0.763 1.00 94.94 570 ASP A O 1
ATOM 4332 N N . MET A 1 571 ? -0.051 -3.770 -1.640 1.00 96.06 571 MET A N 1
ATOM 4333 C CA . MET A 1 571 ? 0.792 -4.707 -2.388 1.00 96.06 571 MET A CA 1
ATOM 4334 C C . MET A 1 571 ? 1.177 -4.202 -3.783 1.00 96.06 571 MET A C 1
ATOM 4336 O O . MET A 1 571 ? 1.985 -4.839 -4.456 1.00 96.06 571 MET A O 1
ATOM 4340 N N . ARG A 1 572 ? 0.592 -3.094 -4.252 1.00 97.25 572 ARG A N 1
ATOM 4341 C CA . ARG A 1 572 ? 0.877 -2.573 -5.595 1.00 97.25 572 ARG A CA 1
ATOM 4342 C C . ARG A 1 572 ? 2.386 -2.316 -5.783 1.00 97.25 572 ARG A C 1
ATOM 4344 O O . ARG A 1 572 ? 2.989 -1.681 -4.914 1.00 97.25 572 ARG A O 1
ATOM 4351 N N . PRO A 1 573 ? 2.995 -2.780 -6.893 1.00 98.31 573 PRO A N 1
ATOM 4352 C CA . PRO A 1 573 ? 4.412 -2.549 -7.167 1.00 98.31 573 PRO A CA 1
ATOM 4353 C C . PRO A 1 573 ? 4.744 -1.064 -7.364 1.00 98.31 573 PRO A C 1
ATOM 4355 O O . PRO A 1 573 ? 3.849 -0.236 -7.559 1.00 98.31 573 PRO A O 1
ATOM 4358 N N . LEU A 1 574 ? 6.036 -0.741 -7.356 1.00 98.69 574 LEU A N 1
ATOM 4359 C CA . LEU A 1 574 ? 6.574 0.608 -7.555 1.00 98.69 574 LEU A CA 1
ATOM 4360 C C . LEU A 1 574 ? 7.339 0.681 -8.882 1.00 98.69 574 LEU A C 1
ATOM 4362 O O . LEU A 1 574 ? 8.092 -0.236 -9.188 1.00 98.69 574 LEU A O 1
ATOM 4366 N N . MET A 1 575 ? 7.146 1.757 -9.643 1.00 98.75 575 MET A N 1
ATOM 4367 C CA . MET A 1 575 ? 7.793 1.991 -10.940 1.00 98.75 575 MET A CA 1
ATOM 4368 C C . MET A 1 575 ? 9.080 2.816 -10.808 1.00 98.75 575 MET A C 1
ATOM 4370 O O . MET A 1 575 ? 9.051 3.905 -10.226 1.00 98.75 575 MET A O 1
ATOM 4374 N N . PHE A 1 576 ? 10.159 2.311 -11.403 1.00 98.88 576 PHE A N 1
ATOM 4375 C CA . PHE A 1 576 ? 11.489 2.915 -11.539 1.00 98.88 576 PHE A CA 1
ATOM 4376 C C . PHE A 1 576 ? 12.095 2.513 -12.892 1.00 98.88 576 PHE A C 1
ATOM 4378 O O . PHE A 1 576 ? 11.522 1.665 -13.570 1.00 98.88 576 PHE A O 1
ATOM 4385 N N . HIS A 1 577 ? 13.235 3.091 -13.274 1.00 98.88 577 HIS A N 1
ATOM 4386 C CA . HIS A 1 577 ? 13.895 2.819 -14.564 1.00 98.88 577 HIS A CA 1
ATOM 4387 C C . HIS A 1 577 ? 15.414 2.711 -14.392 1.00 98.88 577 HIS A C 1
ATOM 4389 O O . HIS A 1 577 ? 15.957 3.121 -13.357 1.00 98.88 577 HIS A O 1
ATOM 4395 N N . GLN A 1 578 ? 16.102 2.117 -15.369 1.00 98.62 578 GLN A N 1
ATOM 4396 C CA . GLN A 1 578 ? 17.525 1.781 -15.265 1.00 98.62 578 GLN A CA 1
ATOM 4397 C C . GLN A 1 578 ? 18.411 2.999 -14.977 1.00 98.62 578 GLN A C 1
ATOM 4399 O O . GLN A 1 578 ? 19.374 2.882 -14.213 1.00 98.62 578 GLN A O 1
ATOM 4404 N N . SER A 1 579 ? 18.059 4.189 -15.484 1.00 98.50 579 SER A N 1
ATOM 4405 C CA . SER A 1 579 ? 18.841 5.402 -15.228 1.00 98.50 579 SER A CA 1
ATOM 4406 C C . SER A 1 579 ? 18.940 5.731 -13.733 1.00 98.50 579 SER A C 1
ATOM 4408 O O . SER A 1 579 ? 19.979 6.207 -13.265 1.00 98.50 579 SER A O 1
ATOM 4410 N N . ASN A 1 580 ? 17.925 5.367 -12.939 1.00 98.81 580 ASN A N 1
ATOM 4411 C CA . ASN A 1 580 ? 17.900 5.570 -11.489 1.00 98.81 580 ASN A CA 1
ATOM 4412 C C . ASN A 1 580 ? 18.967 4.747 -10.740 1.00 98.81 580 ASN A C 1
ATOM 4414 O O . ASN A 1 580 ? 19.231 5.013 -9.558 1.00 98.81 580 ASN A O 1
ATOM 4418 N N . LEU A 1 581 ? 19.557 3.744 -11.403 1.00 98.75 581 LEU A N 1
ATOM 4419 C CA . LEU A 1 581 ? 20.574 2.843 -10.859 1.00 98.75 581 LEU A CA 1
ATOM 4420 C C . LEU A 1 581 ? 22.004 3.342 -11.075 1.00 98.75 581 LEU A C 1
ATOM 4422 O O . LEU A 1 581 ? 22.938 2.724 -10.569 1.00 98.75 581 LEU A O 1
ATOM 4426 N N . ARG A 1 582 ? 22.195 4.457 -11.790 1.00 98.38 582 ARG A N 1
ATOM 4427 C CA . ARG A 1 582 ? 23.519 5.046 -12.000 1.00 98.38 582 ARG A CA 1
ATOM 4428 C C . ARG A 1 582 ? 24.239 5.285 -10.676 1.00 98.38 582 ARG A C 1
ATOM 4430 O O . ARG A 1 582 ? 23.740 5.999 -9.804 1.00 98.38 582 ARG A O 1
ATOM 4437 N N . ALA A 1 583 ? 25.466 4.787 -10.572 1.00 97.19 583 ALA A N 1
ATOM 4438 C CA . ALA A 1 583 ? 26.366 5.037 -9.458 1.00 97.19 583 ALA A CA 1
ATOM 4439 C C . ALA A 1 583 ? 26.985 6.447 -9.540 1.00 97.19 583 ALA A C 1
ATOM 4441 O O . ALA A 1 583 ? 28.182 6.615 -9.780 1.00 97.19 583 ALA A O 1
ATOM 4442 N N . TYR A 1 584 ? 26.177 7.495 -9.350 1.00 96.50 584 TYR A N 1
ATOM 4443 C CA . TYR A 1 584 ? 26.571 8.893 -9.591 1.00 96.50 584 TYR A CA 1
ATOM 4444 C C . TYR A 1 584 ? 27.721 9.395 -8.696 1.00 96.50 584 TYR A C 1
ATOM 4446 O O . TYR A 1 584 ? 28.355 10.400 -9.014 1.00 96.50 584 TYR A O 1
ATOM 4454 N N . SER A 1 585 ? 28.006 8.719 -7.577 1.00 94.19 585 SER A N 1
ATOM 4455 C CA . SER A 1 585 ? 29.151 8.994 -6.688 1.00 94.19 585 SER A CA 1
ATOM 4456 C C . SER A 1 585 ? 30.230 7.900 -6.729 1.00 94.19 585 SER A C 1
ATOM 4458 O O . SER A 1 585 ? 31.142 7.893 -5.901 1.00 94.19 585 SER A O 1
ATOM 4460 N N . GLY A 1 586 ? 30.111 6.951 -7.661 1.00 92.50 586 GLY A N 1
ATOM 4461 C CA . GLY A 1 586 ? 30.881 5.708 -7.710 1.00 92.50 586 GLY A CA 1
ATOM 4462 C C . GLY A 1 586 ? 30.269 4.560 -6.899 1.00 92.50 586 GLY A C 1
ATOM 4463 O O . GLY A 1 586 ? 30.614 3.413 -7.159 1.00 92.50 586 GLY A O 1
ATOM 4464 N N . THR A 1 587 ? 29.354 4.842 -5.960 1.00 93.56 587 THR A N 1
ATOM 4465 C CA . THR A 1 587 ? 28.651 3.813 -5.161 1.00 93.56 587 THR A CA 1
ATOM 4466 C C . THR A 1 587 ? 27.189 4.138 -4.836 1.00 93.56 587 THR A C 1
ATOM 4468 O O . THR A 1 587 ? 26.396 3.221 -4.641 1.00 93.56 587 THR A O 1
ATOM 4471 N N . SER A 1 588 ? 26.802 5.414 -4.747 1.00 96.94 588 SER A N 1
ATOM 4472 C CA . SER A 1 588 ? 25.415 5.821 -4.467 1.00 96.94 588 SER A CA 1
ATOM 4473 C C . SER A 1 588 ? 24.580 5.859 -5.742 1.00 96.94 588 SER A C 1
ATOM 4475 O O . SER A 1 588 ? 25.061 6.338 -6.768 1.00 96.94 588 SER A O 1
ATOM 4477 N N . THR A 1 589 ? 23.321 5.432 -5.642 1.00 98.69 589 THR A N 1
ATOM 4478 C CA . THR A 1 589 ? 22.318 5.469 -6.717 1.00 98.69 589 THR A CA 1
ATOM 4479 C C . THR A 1 589 ? 21.069 6.201 -6.229 1.00 98.69 589 THR A C 1
ATOM 4481 O O . THR A 1 589 ? 20.794 6.217 -5.025 1.00 98.69 589 THR A O 1
ATOM 4484 N N . LEU A 1 590 ? 20.301 6.824 -7.131 1.00 98.88 590 LEU A N 1
ATOM 4485 C CA . LEU A 1 590 ? 19.092 7.563 -6.734 1.00 98.88 590 LEU A CA 1
ATOM 4486 C C . LEU A 1 590 ? 18.050 6.621 -6.127 1.00 98.88 590 LEU A C 1
ATOM 4488 O O . LEU A 1 590 ? 17.451 6.931 -5.094 1.00 98.88 590 LEU A O 1
ATOM 4492 N N . LEU A 1 591 ? 17.876 5.441 -6.735 1.00 98.81 591 LEU A N 1
ATOM 4493 C CA . LEU A 1 591 ? 16.985 4.416 -6.200 1.00 98.81 591 LEU A CA 1
ATOM 4494 C C . LEU A 1 591 ? 17.464 3.910 -4.832 1.00 98.81 591 LEU A C 1
ATOM 4496 O O . LEU A 1 591 ? 16.656 3.759 -3.915 1.00 98.81 591 LEU A O 1
ATOM 4500 N N . GLY A 1 592 ? 18.769 3.679 -4.673 1.00 98.56 592 GLY A N 1
ATOM 4501 C CA . GLY A 1 592 ? 19.358 3.216 -3.419 1.00 98.56 592 GLY A CA 1
ATOM 4502 C C . GLY A 1 592 ? 19.165 4.220 -2.283 1.00 98.56 592 GLY A C 1
ATOM 4503 O O . GLY A 1 592 ? 18.742 3.835 -1.191 1.00 98.56 592 GLY A O 1
ATOM 4504 N N . ASP A 1 593 ? 19.399 5.508 -2.544 1.00 98.81 593 ASP A N 1
ATOM 4505 C CA . ASP A 1 593 ? 19.128 6.598 -1.602 1.00 98.81 593 ASP A CA 1
ATOM 4506 C C . ASP A 1 593 ? 17.648 6.636 -1.197 1.00 98.81 593 ASP A C 1
ATOM 4508 O O . ASP A 1 593 ? 17.322 6.689 -0.003 1.00 98.81 593 ASP A O 1
ATOM 4512 N N . LEU A 1 594 ? 16.741 6.561 -2.178 1.00 98.94 594 LEU A N 1
ATOM 4513 C CA . LEU A 1 594 ? 15.298 6.587 -1.948 1.00 98.94 594 LEU A CA 1
ATOM 4514 C C . LEU A 1 594 ? 14.828 5.409 -1.098 1.00 98.94 594 LEU A C 1
ATOM 4516 O O . LEU A 1 594 ? 14.154 5.607 -0.084 1.00 98.94 594 LEU A O 1
ATOM 4520 N N . LEU A 1 595 ? 15.199 4.185 -1.467 1.00 98.75 595 LEU A N 1
ATOM 4521 C CA . LEU A 1 595 ? 14.790 2.993 -0.731 1.00 98.75 595 LEU A CA 1
ATOM 4522 C C . LEU A 1 595 ? 15.429 2.944 0.667 1.00 98.75 595 LEU A C 1
ATOM 4524 O O . LEU A 1 595 ? 14.750 2.560 1.620 1.00 98.75 595 LEU A O 1
ATOM 4528 N N . ASN A 1 596 ? 16.661 3.435 0.844 1.00 98.56 596 ASN A N 1
ATOM 4529 C CA . ASN A 1 596 ? 17.264 3.613 2.170 1.00 98.56 596 ASN A CA 1
ATOM 4530 C C . ASN A 1 596 ? 16.448 4.574 3.051 1.00 98.56 596 ASN A C 1
ATOM 4532 O O . ASN A 1 596 ? 16.193 4.278 4.227 1.00 98.56 596 ASN A O 1
ATOM 4536 N N . ALA A 1 597 ? 15.995 5.704 2.498 1.00 98.75 597 ALA A N 1
ATOM 4537 C CA . ALA A 1 597 ? 15.139 6.650 3.213 1.00 98.75 597 ALA A CA 1
ATOM 4538 C C . ALA A 1 597 ? 13.783 6.022 3.580 1.00 98.75 597 ALA A C 1
ATOM 4540 O O . ALA A 1 597 ? 13.342 6.133 4.728 1.00 98.75 597 ALA A O 1
ATOM 4541 N N . VAL A 1 598 ? 13.156 5.285 2.654 1.00 98.62 598 VAL A N 1
ATOM 4542 C CA . VAL A 1 598 ? 11.895 4.562 2.902 1.00 98.62 598 VAL A CA 1
ATOM 4543 C C . VAL A 1 598 ? 12.058 3.523 4.010 1.00 98.62 598 VAL A C 1
ATOM 4545 O O . VAL A 1 598 ? 11.247 3.490 4.934 1.00 98.62 598 VAL A O 1
ATOM 4548 N N . LEU A 1 599 ? 13.108 2.702 3.970 1.00 98.31 599 LEU A N 1
ATOM 4549 C CA . LEU A 1 599 ? 13.367 1.663 4.973 1.00 98.31 599 LEU A CA 1
ATOM 4550 C C . LEU A 1 599 ? 13.705 2.254 6.347 1.00 98.31 599 LEU A C 1
ATOM 4552 O O . LEU A 1 599 ? 13.250 1.743 7.374 1.00 98.31 599 LEU A O 1
ATOM 4556 N N . THR A 1 600 ? 14.444 3.365 6.379 1.00 97.69 600 THR A N 1
ATOM 4557 C CA . THR A 1 600 ? 14.709 4.119 7.611 1.00 97.69 600 THR A CA 1
ATOM 4558 C C . THR A 1 600 ? 13.405 4.628 8.222 1.00 97.69 600 THR A C 1
ATOM 4560 O O . THR A 1 600 ? 13.157 4.427 9.415 1.00 97.69 600 THR A O 1
ATOM 4563 N N . LYS A 1 601 ? 12.524 5.226 7.410 1.00 97.88 601 LYS A N 1
ATOM 4564 C CA . LYS A 1 601 ? 11.201 5.682 7.856 1.00 97.88 601 LYS A CA 1
ATOM 4565 C C . LYS A 1 601 ? 10.322 4.511 8.289 1.00 97.88 601 LYS A C 1
ATOM 4567 O O . LYS A 1 601 ? 9.724 4.570 9.358 1.00 97.88 601 LYS A O 1
ATOM 4572 N N . TYR A 1 602 ? 10.291 3.413 7.542 1.00 97.81 602 TYR A N 1
ATOM 4573 C CA . TYR A 1 602 ? 9.532 2.224 7.919 1.00 97.81 602 TYR A CA 1
ATOM 4574 C C . TYR A 1 602 ? 9.959 1.700 9.297 1.00 97.81 602 TYR A C 1
ATOM 4576 O O . TYR A 1 602 ? 9.113 1.505 10.168 1.00 97.81 602 TYR A O 1
ATOM 4584 N N . ASN A 1 603 ? 11.267 1.584 9.544 1.00 97.12 603 ASN A N 1
ATOM 4585 C CA . ASN A 1 603 ? 11.809 1.141 10.831 1.00 97.12 603 ASN A CA 1
ATOM 4586 C C . ASN A 1 603 ? 11.667 2.186 11.955 1.00 97.12 603 ASN A C 1
ATOM 4588 O O . ASN A 1 603 ? 11.665 1.819 13.132 1.00 97.12 603 ASN A O 1
ATOM 4592 N N . LYS A 1 604 ? 11.488 3.478 11.642 1.00 96.88 604 LYS A N 1
ATOM 4593 C CA . LYS A 1 604 ? 11.068 4.494 12.625 1.00 96.88 604 LYS A CA 1
ATOM 4594 C C . LYS A 1 604 ? 9.672 4.180 13.166 1.00 96.88 604 LYS A C 1
ATOM 4596 O O . LYS A 1 604 ? 9.461 4.273 14.376 1.00 96.88 604 LYS A O 1
ATOM 4601 N N . TYR A 1 605 ? 8.741 3.788 12.295 1.00 97.56 605 TYR A N 1
ATOM 4602 C CA . TYR A 1 605 ? 7.347 3.530 12.664 1.00 97.56 605 TYR A CA 1
ATOM 4603 C C . TYR A 1 605 ? 7.108 2.115 13.184 1.00 97.56 605 TYR A C 1
ATOM 4605 O O . TYR A 1 605 ? 6.466 1.965 14.227 1.00 97.56 605 TYR A O 1
ATOM 4613 N N . TYR A 1 606 ? 7.635 1.087 12.519 1.00 96.00 606 TYR A N 1
ATOM 4614 C CA . TYR A 1 606 ? 7.404 -0.321 12.839 1.00 96.00 606 TYR A CA 1
ATOM 4615 C C . TYR A 1 606 ? 8.648 -1.022 13.377 1.00 96.00 606 TYR A C 1
ATOM 4617 O O . TYR A 1 606 ? 9.776 -0.796 12.953 1.00 96.00 606 TYR A O 1
ATOM 4625 N N . LYS A 1 607 ? 8.417 -1.911 14.341 1.00 90.75 607 LYS A N 1
ATOM 4626 C CA . LYS A 1 607 ? 9.425 -2.735 14.992 1.00 90.75 607 LYS A CA 1
ATOM 4627 C C . LYS A 1 607 ? 9.309 -4.156 14.468 1.00 90.75 607 LYS A C 1
ATOM 4629 O O . LYS A 1 607 ? 8.391 -4.882 14.837 1.00 90.75 607 LYS A O 1
ATOM 4634 N N . GLY A 1 608 ? 10.277 -4.574 13.664 1.00 85.12 608 GLY A N 1
ATOM 4635 C CA . GLY A 1 608 ? 10.412 -5.995 13.342 1.00 85.12 608 GLY A CA 1
ATOM 4636 C C . GLY A 1 608 ? 9.293 -6.585 12.462 1.00 85.12 608 GLY A C 1
ATOM 4637 O O . GLY A 1 608 ? 9.153 -7.804 12.444 1.00 85.12 608 GLY A O 1
ATOM 4638 N N . LEU A 1 609 ? 8.466 -5.768 11.786 1.00 94.19 609 LEU A N 1
ATOM 4639 C CA . LEU A 1 609 ? 7.405 -6.267 10.902 1.00 94.19 609 LEU A CA 1
ATOM 4640 C C . LEU A 1 609 ? 7.988 -6.574 9.506 1.00 94.19 609 LEU A C 1
ATOM 4642 O O . LEU A 1 609 ? 8.331 -5.619 8.807 1.00 94.19 609 LEU A O 1
ATOM 4646 N N . PRO A 1 610 ? 8.096 -7.847 9.071 1.00 95.50 610 PRO A N 1
ATOM 4647 C CA . PRO A 1 610 ? 8.839 -8.208 7.857 1.00 95.50 610 PRO A CA 1
ATOM 4648 C C . PRO A 1 610 ? 8.218 -7.656 6.569 1.00 95.50 610 PRO A C 1
ATOM 4650 O O . PRO A 1 610 ? 7.007 -7.746 6.390 1.00 95.50 610 PRO A O 1
ATOM 4653 N N . ILE A 1 611 ? 9.025 -7.149 5.642 1.00 97.69 611 ILE A N 1
ATOM 4654 C CA . ILE A 1 611 ? 8.582 -6.715 4.312 1.00 97.69 611 ILE A CA 1
ATOM 4655 C C . ILE A 1 611 ? 8.607 -7.918 3.364 1.00 97.69 611 ILE A C 1
ATOM 4657 O O . ILE A 1 611 ? 9.582 -8.669 3.327 1.00 97.69 611 ILE A O 1
ATOM 4661 N N . ARG A 1 612 ? 7.537 -8.106 2.588 1.00 97.31 612 ARG A N 1
ATOM 4662 C CA . ARG A 1 612 ? 7.468 -9.092 1.502 1.00 97.31 612 ARG A CA 1
ATOM 4663 C C . ARG A 1 612 ? 7.768 -8.435 0.166 1.00 97.31 612 ARG A C 1
ATOM 4665 O O . ARG A 1 612 ? 7.234 -7.372 -0.125 1.00 97.31 612 ARG A O 1
ATOM 4672 N N . SER A 1 613 ? 8.536 -9.116 -0.672 1.00 97.44 613 SER A N 1
ATOM 4673 C CA . SER A 1 613 ? 8.812 -8.684 -2.041 1.00 97.44 613 SER A CA 1
ATOM 4674 C C . SER A 1 613 ? 8.382 -9.781 -3.019 1.00 97.44 613 SER A C 1
ATOM 4676 O O . SER A 1 613 ? 9.216 -10.595 -3.419 1.00 97.44 613 SER A O 1
ATOM 4678 N N . PRO A 1 614 ? 7.078 -9.889 -3.341 1.00 97.06 614 PRO A N 1
ATOM 4679 C CA . PRO A 1 614 ? 6.569 -10.948 -4.214 1.00 97.06 614 PRO A CA 1
ATOM 4680 C C . PRO A 1 614 ? 7.103 -10.806 -5.647 1.00 97.06 614 PRO A C 1
ATOM 4682 O O . PRO A 1 614 ? 7.543 -9.730 -6.047 1.00 97.06 614 PRO A O 1
ATOM 4685 N N . TYR A 1 615 ? 7.056 -11.886 -6.428 1.00 98.06 615 TYR A N 1
ATOM 4686 C CA . TYR A 1 615 ? 7.137 -11.778 -7.887 1.00 98.06 615 TYR A CA 1
ATOM 4687 C C . TYR A 1 615 ? 5.818 -11.210 -8.426 1.00 98.06 615 TYR A C 1
ATOM 4689 O O . TYR A 1 615 ? 4.759 -11.445 -7.837 1.00 98.06 615 TYR A O 1
ATOM 4697 N N . LEU A 1 616 ? 5.843 -10.536 -9.581 1.00 98.31 616 LEU A N 1
ATOM 4698 C CA . LEU A 1 616 ? 4.625 -10.000 -10.207 1.00 98.31 616 LEU A CA 1
ATOM 4699 C C . LEU A 1 616 ? 3.565 -11.091 -10.470 1.00 98.31 616 LEU A C 1
ATOM 4701 O O . LEU A 1 616 ? 2.369 -10.838 -10.336 1.00 98.31 616 LEU A O 1
ATOM 4705 N N . SER A 1 617 ? 3.978 -12.329 -10.761 1.00 97.69 617 SER A N 1
ATOM 4706 C CA . SER A 1 617 ? 3.059 -13.471 -10.882 1.00 97.69 617 SER A CA 1
ATOM 4707 C C . SER A 1 617 ? 2.350 -13.810 -9.572 1.00 97.69 617 SER A C 1
ATOM 4709 O O . SER A 1 617 ? 1.143 -14.056 -9.568 1.00 97.69 617 SER A O 1
ATOM 4711 N N . ASP A 1 618 ? 3.076 -13.781 -8.454 1.00 97.69 618 ASP A N 1
ATOM 4712 C CA . ASP A 1 618 ? 2.526 -14.071 -7.128 1.00 97.69 618 ASP A CA 1
ATOM 4713 C C . ASP A 1 618 ? 1.614 -12.935 -6.670 1.00 97.69 618 ASP A C 1
ATOM 4715 O O . ASP A 1 618 ? 0.522 -13.182 -6.158 1.00 97.69 618 ASP A O 1
ATOM 4719 N N . ALA A 1 619 ? 2.018 -11.685 -6.925 1.00 97.81 619 ALA A N 1
ATOM 4720 C CA . ALA A 1 619 ? 1.166 -10.518 -6.734 1.00 97.81 619 ALA A CA 1
ATOM 4721 C C . ALA A 1 619 ? -0.125 -10.646 -7.560 1.00 97.81 619 ALA A C 1
ATOM 4723 O O . ALA A 1 619 ? -1.207 -10.387 -7.038 1.00 97.81 619 ALA A O 1
ATOM 4724 N N . GLY A 1 620 ? -0.035 -11.144 -8.799 1.00 97.94 620 GLY A N 1
ATOM 4725 C CA . GLY A 1 620 ? -1.168 -11.524 -9.646 1.00 97.94 620 GLY A CA 1
ATOM 4726 C C . GLY A 1 620 ? -2.143 -12.488 -8.968 1.00 97.94 620 GLY A C 1
ATOM 4727 O O . GLY A 1 620 ? -3.349 -12.227 -8.900 1.00 97.94 620 GLY A O 1
ATOM 4728 N N . VAL A 1 621 ? -1.623 -13.587 -8.417 1.00 97.31 621 VAL A N 1
ATOM 4729 C CA . VAL A 1 621 ? -2.417 -14.594 -7.694 1.00 97.31 621 VAL A CA 1
ATOM 4730 C C . VAL A 1 621 ? -3.075 -13.992 -6.454 1.00 97.31 621 VAL A C 1
ATOM 4732 O O . VAL A 1 621 ? -4.290 -14.119 -6.288 1.00 97.31 621 VAL A O 1
ATOM 4735 N N . LEU A 1 622 ? -2.301 -13.310 -5.609 1.00 97.25 622 LEU A N 1
ATOM 4736 C CA . LEU A 1 622 ? -2.782 -12.693 -4.371 1.00 97.25 622 LEU A CA 1
ATOM 4737 C C . LEU A 1 622 ? -3.863 -11.642 -4.655 1.00 97.25 622 LEU A C 1
ATOM 4739 O O . LEU A 1 622 ? -4.911 -11.625 -4.007 1.00 97.25 622 LEU A O 1
ATOM 4743 N N . ALA A 1 623 ? -3.659 -10.811 -5.673 1.00 97.94 623 ALA A N 1
ATOM 4744 C CA . ALA A 1 623 ? -4.582 -9.752 -6.049 1.00 97.94 623 ALA A CA 1
ATOM 4745 C C . ALA A 1 623 ? -5.883 -10.288 -6.661 1.00 97.94 623 ALA A C 1
ATOM 4747 O O . ALA A 1 623 ? -6.967 -9.757 -6.397 1.00 97.94 623 ALA A O 1
ATOM 4748 N N . LYS A 1 624 ? -5.808 -11.376 -7.434 1.00 97.25 624 LYS A N 1
ATOM 4749 C CA . LYS A 1 624 ? -6.990 -12.087 -7.933 1.00 97.25 624 LYS A CA 1
ATOM 4750 C C . LYS A 1 624 ? -7.758 -12.770 -6.801 1.00 97.25 624 LYS A C 1
ATOM 4752 O O . LYS A 1 624 ? -8.982 -12.656 -6.750 1.00 97.25 624 LYS A O 1
ATOM 4757 N N . GLN A 1 625 ? -7.066 -13.433 -5.872 1.00 97.31 625 GLN A N 1
ATOM 4758 C CA . GLN A 1 625 ? -7.689 -13.993 -4.668 1.00 97.31 625 GLN A CA 1
ATOM 4759 C C . GLN A 1 625 ? -8.396 -12.900 -3.868 1.00 97.31 625 GLN A C 1
ATOM 4761 O O . GLN A 1 625 ? -9.538 -13.088 -3.450 1.00 97.31 625 GLN A O 1
ATOM 4766 N N . ARG A 1 626 ? -7.767 -11.727 -3.733 1.00 97.50 626 ARG A N 1
ATOM 4767 C CA . ARG A 1 626 ? -8.361 -10.591 -3.037 1.00 97.50 626 ARG A CA 1
ATOM 4768 C C . ARG A 1 626 ? -9.614 -10.053 -3.726 1.00 97.50 626 ARG A C 1
ATOM 4770 O O . ARG A 1 626 ? -10.607 -9.786 -3.051 1.00 97.50 626 ARG A O 1
ATOM 4777 N N . LEU A 1 627 ? -9.600 -9.947 -5.054 1.00 96.62 627 LEU A N 1
ATOM 4778 C CA . LEU A 1 627 ? -10.769 -9.564 -5.851 1.00 96.62 627 LEU A CA 1
ATOM 4779 C C . LEU A 1 627 ? -11.942 -10.545 -5.657 1.00 96.62 627 LEU A C 1
ATOM 4781 O O . LEU A 1 627 ? -13.088 -10.130 -5.454 1.00 96.62 627 LEU A O 1
ATOM 4785 N N . VAL A 1 628 ? -11.662 -11.852 -5.693 1.00 96.81 628 VAL A N 1
ATOM 4786 C CA . VAL A 1 628 ? -12.676 -12.894 -5.468 1.00 96.81 628 VAL A CA 1
ATOM 4787 C C . VAL A 1 628 ? -13.205 -12.822 -4.039 1.00 96.81 628 VAL A C 1
ATOM 4789 O O . VAL A 1 628 ? -14.418 -12.782 -3.854 1.00 96.81 628 VAL A O 1
ATOM 4792 N N . PHE A 1 629 ? -12.334 -12.732 -3.034 1.00 97.25 629 PHE A N 1
ATOM 4793 C CA . PHE A 1 629 ? -12.719 -12.595 -1.629 1.00 97.25 629 PHE A CA 1
ATOM 4794 C C . PHE A 1 629 ? -13.655 -11.398 -1.399 1.00 97.25 629 PHE A C 1
ATOM 4796 O O . PHE A 1 629 ? -14.764 -11.580 -0.895 1.00 97.25 629 PHE A O 1
ATOM 4803 N N . ASN A 1 630 ? -13.264 -10.204 -1.861 1.00 95.50 630 ASN A N 1
ATOM 4804 C CA . ASN A 1 630 ? -14.044 -8.973 -1.690 1.00 95.50 630 ASN A CA 1
ATOM 4805 C C . ASN A 1 630 ? -15.448 -9.062 -2.321 1.00 95.50 630 ASN A C 1
ATOM 4807 O O . ASN A 1 630 ? -16.385 -8.452 -1.818 1.00 95.50 630 ASN A O 1
ATOM 4811 N N . SER A 1 631 ? -15.612 -9.827 -3.408 1.00 94.38 631 SER A N 1
ATOM 4812 C CA . SER A 1 631 ? -16.904 -10.009 -4.094 1.00 94.38 631 SER A CA 1
ATOM 4813 C C . SER A 1 631 ? -17.725 -11.203 -3.590 1.00 94.38 631 SER A C 1
ATOM 4815 O O . SER A 1 631 ? -18.815 -11.449 -4.102 1.00 94.38 631 SER A O 1
ATOM 4817 N N . SER A 1 632 ? -17.217 -11.974 -2.621 1.00 96.38 632 SER A N 1
ATOM 4818 C CA . SER A 1 632 ? -17.828 -13.243 -2.197 1.00 96.38 632 SER A CA 1
ATOM 4819 C C . SER A 1 632 ? -18.734 -13.143 -0.974 1.00 96.38 632 SER A C 1
ATOM 4821 O O . SER A 1 632 ? -19.295 -14.161 -0.591 1.00 96.38 632 SER A O 1
ATOM 4823 N N . ASN A 1 633 ? -18.894 -11.967 -0.352 1.00 95.19 633 ASN A N 1
ATOM 4824 C CA . ASN A 1 633 ? -19.733 -11.781 0.845 1.00 95.19 633 ASN A CA 1
ATOM 4825 C C . ASN A 1 633 ? -19.466 -12.837 1.936 1.00 95.19 633 ASN A C 1
ATOM 4827 O O . ASN A 1 633 ? -20.394 -13.450 2.466 1.00 95.19 633 ASN A O 1
ATOM 4831 N N . VAL A 1 634 ? -18.185 -13.083 2.222 1.00 97.50 634 VAL A N 1
ATOM 4832 C CA . VAL A 1 634 ? -17.762 -14.088 3.201 1.00 97.50 634 VAL A CA 1
ATOM 4833 C C . VAL A 1 634 ? -18.323 -13.751 4.578 1.00 97.50 634 VAL A C 1
ATOM 4835 O O . VAL A 1 634 ? -18.203 -12.624 5.059 1.00 97.50 634 VAL A O 1
ATOM 4838 N N . THR A 1 635 ? -18.887 -14.759 5.231 1.00 97.50 635 THR A N 1
ATOM 4839 C CA . THR A 1 635 ? -19.301 -14.723 6.628 1.00 97.50 635 THR A CA 1
ATOM 4840 C C . THR A 1 635 ? -18.466 -15.709 7.430 1.00 97.50 635 THR A C 1
ATOM 4842 O O . THR A 1 635 ? -18.075 -16.771 6.943 1.00 97.50 635 THR A O 1
ATOM 4845 N N . ALA A 1 636 ? -18.176 -15.358 8.677 1.00 98.25 636 ALA A N 1
ATOM 4846 C CA . ALA A 1 636 ? -17.581 -16.280 9.626 1.00 98.25 636 ALA A CA 1
ATOM 4847 C C . ALA A 1 636 ? -18.255 -16.107 10.981 1.00 98.25 636 ALA A C 1
ATOM 4849 O O . ALA A 1 636 ? -18.338 -14.987 11.481 1.00 98.25 636 ALA A O 1
ATOM 4850 N N . THR A 1 637 ? -18.714 -17.206 11.570 1.00 98.38 637 THR A N 1
ATOM 4851 C CA . THR A 1 637 ? -19.408 -17.202 12.860 1.00 98.38 637 THR A CA 1
ATOM 4852 C C . THR A 1 637 ? -18.647 -18.081 13.842 1.00 98.38 637 THR A C 1
ATOM 4854 O O . THR A 1 637 ? -18.450 -19.277 13.614 1.00 98.38 637 THR A O 1
ATOM 4857 N N . LEU A 1 638 ? -18.197 -17.475 14.936 1.00 97.88 638 LEU A N 1
ATOM 4858 C CA . LEU A 1 638 ? -17.504 -18.120 16.039 1.00 97.88 638 LEU A CA 1
ATOM 4859 C C . LEU A 1 638 ? -18.511 -18.669 17.046 1.00 97.88 638 LEU A C 1
ATOM 4861 O O . LEU A 1 638 ? -19.343 -17.934 17.568 1.00 97.88 638 LEU A O 1
ATOM 4865 N N . LYS A 1 639 ? -18.351 -19.942 17.394 1.00 96.31 639 LYS A N 1
ATOM 4866 C CA . LYS A 1 639 ? -18.815 -20.513 18.653 1.00 96.31 639 LYS A CA 1
ATOM 4867 C C . LYS A 1 639 ? -17.608 -20.599 19.598 1.00 96.31 639 LYS A C 1
ATOM 4869 O O . LYS A 1 639 ? -16.744 -21.456 19.364 1.00 96.31 639 LYS A O 1
ATOM 4874 N N . PRO A 1 640 ? -17.496 -19.716 20.609 1.00 92.81 640 PRO A N 1
ATOM 4875 C CA . PRO A 1 640 ? -16.288 -19.577 21.422 1.00 92.81 640 PRO A CA 1
ATOM 4876 C C . PRO A 1 640 ? -15.783 -20.907 21.991 1.00 92.81 640 PRO A C 1
ATOM 4878 O O . PRO A 1 640 ? -16.544 -21.667 22.583 1.00 92.81 640 PRO A O 1
ATOM 4881 N N . GLY A 1 641 ? -14.494 -21.204 21.796 1.00 90.94 641 GLY A N 1
ATOM 4882 C CA . GLY A 1 641 ? -13.861 -22.437 22.282 1.00 90.94 641 GLY A CA 1
ATOM 4883 C C . GLY A 1 641 ? -14.283 -23.729 21.569 1.00 90.94 641 GLY A C 1
ATOM 4884 O O . GLY A 1 641 ? -13.788 -24.798 21.920 1.00 90.94 641 GLY A O 1
ATOM 4885 N N . VAL A 1 642 ? -15.183 -23.658 20.581 1.00 93.81 642 VAL A N 1
ATOM 4886 C CA . VAL A 1 642 ? -15.721 -24.832 19.878 1.00 93.81 642 VAL A CA 1
ATOM 4887 C C . VAL A 1 642 ? -15.322 -24.812 18.407 1.00 93.81 642 VAL A C 1
ATOM 4889 O O . VAL A 1 642 ? -14.542 -25.661 17.980 1.00 93.81 642 VAL A O 1
ATOM 4892 N N . SER A 1 643 ? -15.822 -23.852 17.626 1.00 96.25 643 SER A N 1
ATOM 4893 C CA . SER A 1 643 ? -15.584 -23.815 16.178 1.00 96.25 643 SER A CA 1
ATOM 4894 C C . SER A 1 643 ? -15.806 -22.437 15.562 1.00 96.25 643 SER A C 1
ATOM 4896 O O . SER A 1 643 ? -16.580 -21.647 16.091 1.00 96.25 643 SER A O 1
ATOM 4898 N N . ILE A 1 644 ? -15.205 -22.177 14.401 1.00 98.00 644 ILE A N 1
ATOM 4899 C CA . ILE A 1 644 ? -15.597 -21.081 13.503 1.00 98.00 644 ILE A CA 1
ATOM 4900 C C . ILE A 1 644 ? -16.187 -21.711 12.245 1.00 98.00 644 ILE A C 1
ATOM 4902 O O . ILE A 1 644 ? -15.546 -22.560 11.630 1.00 98.00 644 ILE A O 1
ATOM 4906 N N . ILE A 1 645 ? -17.396 -21.316 11.857 1.00 98.12 645 ILE A N 1
ATOM 4907 C CA . ILE A 1 645 ? -17.980 -21.700 10.570 1.00 98.12 645 ILE A CA 1
ATOM 4908 C C . ILE A 1 645 ? -17.729 -20.565 9.593 1.00 98.12 645 ILE A C 1
ATOM 4910 O O . ILE A 1 645 ? -18.235 -19.467 9.799 1.00 98.12 645 ILE A O 1
ATOM 4914 N N . VAL A 1 646 ? -16.942 -20.829 8.553 1.00 98.31 646 VAL A N 1
ATOM 4915 C CA . VAL A 1 646 ? -16.655 -19.877 7.477 1.00 98.31 646 VAL A CA 1
ATOM 4916 C C . VAL A 1 646 ? -17.489 -20.266 6.267 1.00 98.31 646 VAL A C 1
ATOM 4918 O O . VAL A 1 646 ? -17.452 -21.424 5.847 1.00 98.31 646 VAL A O 1
ATOM 4921 N N . SER A 1 647 ? -18.227 -19.318 5.698 1.00 98.00 647 SER A N 1
ATOM 4922 C CA . SER A 1 647 ? -19.083 -19.566 4.541 1.00 98.00 647 SER A CA 1
ATOM 4923 C C . SER A 1 647 ? -19.123 -18.400 3.562 1.00 98.00 647 SER A C 1
ATOM 4925 O O . SER A 1 647 ? -18.831 -17.261 3.914 1.00 98.00 647 SER A O 1
ATOM 4927 N N . ALA A 1 648 ? -19.516 -18.684 2.327 1.00 97.38 648 ALA A N 1
ATOM 4928 C CA . ALA A 1 648 ? -19.867 -17.685 1.325 1.00 97.38 648 ALA A CA 1
ATOM 4929 C C . ALA A 1 648 ? -21.098 -18.163 0.537 1.00 97.38 648 ALA A C 1
ATOM 4931 O O . ALA A 1 648 ? -21.280 -19.374 0.378 1.00 97.38 648 ALA A O 1
ATOM 4932 N N . PRO A 1 649 ? -21.947 -17.259 0.015 1.00 96.31 649 PRO A N 1
ATOM 4933 C CA . PRO A 1 649 ? -22.971 -17.639 -0.949 1.00 96.31 649 PRO A CA 1
ATOM 4934 C C . PRO A 1 649 ? -22.357 -18.336 -2.178 1.00 96.31 649 PRO A C 1
ATOM 4936 O O . PRO A 1 649 ? -21.244 -17.986 -2.583 1.00 96.31 649 PRO A O 1
ATOM 4939 N N . PRO A 1 650 ? -23.070 -19.284 -2.817 1.00 93.56 650 PRO A N 1
ATOM 4940 C CA . PRO A 1 650 ? -22.604 -19.898 -4.054 1.00 93.56 650 PRO A CA 1
ATOM 4941 C C . PRO A 1 650 ? -22.294 -18.858 -5.132 1.00 93.56 650 PRO A C 1
ATOM 4943 O O . PRO A 1 650 ? -23.100 -17.964 -5.397 1.00 93.56 650 PRO A O 1
ATOM 4946 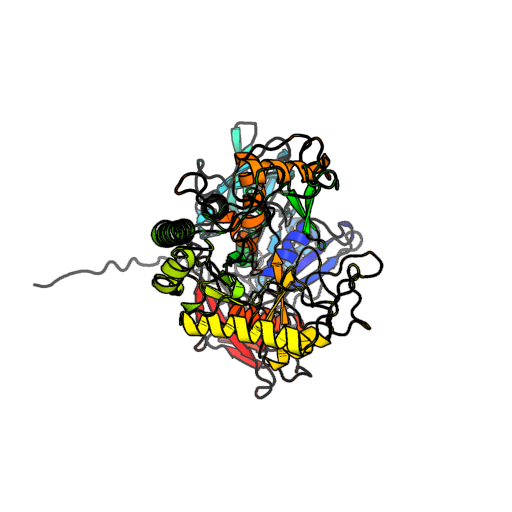N N . ARG A 1 651 ? -21.136 -18.998 -5.782 1.00 93.00 651 ARG A N 1
ATOM 4947 C CA . ARG A 1 651 ? -20.722 -18.116 -6.875 1.00 93.00 651 ARG A CA 1
ATOM 4948 C C . ARG A 1 651 ? -21.143 -18.678 -8.228 1.00 93.00 651 ARG A C 1
ATOM 4950 O O . ARG A 1 651 ? -21.056 -19.881 -8.462 1.00 93.00 651 ARG A O 1
ATOM 4957 N N . SER A 1 652 ? -21.539 -17.795 -9.140 1.00 92.00 652 SER A N 1
ATOM 4958 C CA . SER A 1 652 ? -21.916 -18.155 -10.513 1.00 92.00 652 SER A CA 1
ATOM 4959 C C . SER A 1 652 ? -20.731 -18.588 -11.381 1.00 92.00 652 SER A C 1
ATOM 4961 O O . SER A 1 652 ? -20.918 -19.346 -12.327 1.00 92.00 652 SER A O 1
ATOM 4963 N N . ASP A 1 653 ? -19.519 -18.133 -11.059 1.00 91.06 653 ASP A N 1
ATOM 4964 C CA . ASP A 1 653 ? -18.287 -18.458 -11.787 1.00 91.06 653 ASP A CA 1
ATOM 4965 C C . ASP A 1 653 ? -17.604 -19.752 -11.310 1.00 91.06 653 ASP A C 1
ATOM 4967 O O . ASP A 1 653 ? -16.587 -20.154 -11.876 1.00 91.06 653 ASP A O 1
ATOM 4971 N N . GLY A 1 654 ? -18.133 -20.396 -10.262 1.00 93.50 654 GLY A N 1
ATOM 4972 C CA . GLY A 1 654 ? -17.580 -21.622 -9.685 1.00 93.50 654 GLY A CA 1
ATOM 4973 C C . GLY A 1 654 ? -16.169 -21.478 -9.100 1.00 93.50 654 GLY A C 1
ATOM 4974 O O . GLY A 1 654 ? -15.546 -22.489 -8.775 1.00 93.50 654 GLY A O 1
ATOM 4975 N N . GLN A 1 655 ? -15.645 -20.255 -8.960 1.00 94.81 655 GLN A N 1
ATOM 4976 C CA . GLN A 1 655 ? -14.294 -20.033 -8.447 1.00 94.81 655 GLN A CA 1
ATOM 4977 C C . GLN A 1 655 ? -14.230 -20.372 -6.952 1.00 94.81 655 GLN A C 1
ATOM 4979 O O . GLN A 1 655 ? -15.184 -20.074 -6.224 1.00 94.81 655 GLN A O 1
ATOM 4984 N N . PRO A 1 656 ? -13.130 -20.971 -6.463 1.00 96.25 656 PRO A N 1
ATOM 4985 C CA . PRO A 1 656 ? -12.899 -21.122 -5.033 1.00 96.25 656 PRO A CA 1
ATOM 4986 C C . PRO A 1 656 ? -12.707 -19.751 -4.368 1.00 96.25 656 PRO A C 1
ATOM 4988 O O . PRO A 1 656 ? -12.165 -18.829 -4.978 1.00 96.25 656 PRO A O 1
ATOM 4991 N N . VAL A 1 657 ? -13.113 -19.621 -3.103 1.00 98.06 657 VAL A N 1
ATOM 4992 C CA . VAL A 1 657 ? -12.917 -18.388 -2.320 1.00 98.06 657 VAL A CA 1
ATOM 4993 C C . VAL A 1 657 ? -11.819 -18.614 -1.294 1.00 98.06 657 VAL A C 1
ATOM 4995 O O . VAL A 1 657 ? -11.959 -19.451 -0.404 1.00 98.06 657 VAL A O 1
ATOM 4998 N N . VAL A 1 658 ? -10.728 -17.862 -1.419 1.00 97.56 658 VAL A N 1
ATOM 4999 C CA . VAL A 1 658 ? -9.610 -17.890 -0.473 1.00 97.56 658 VAL A CA 1
ATOM 5000 C C . VAL A 1 658 ? -9.861 -16.846 0.613 1.00 97.56 658 VAL A C 1
ATOM 5002 O O . VAL A 1 658 ? -9.962 -15.656 0.326 1.00 97.56 658 VAL A O 1
ATOM 5005 N N . VAL A 1 659 ? -9.997 -17.301 1.856 1.00 98.06 659 VAL A N 1
ATOM 5006 C CA . VAL A 1 659 ? -10.375 -16.505 3.025 1.00 98.06 659 VAL A CA 1
ATOM 5007 C C . VAL A 1 659 ? -9.212 -16.478 4.018 1.00 98.06 659 VAL A C 1
ATOM 5009 O O . VAL A 1 659 ? -8.930 -17.503 4.647 1.00 98.06 659 VAL A O 1
ATOM 5012 N N . PRO A 1 660 ? -8.529 -15.335 4.189 1.00 97.38 660 PRO A N 1
ATOM 5013 C CA . PRO A 1 660 ? -7.546 -15.180 5.251 1.00 97.38 660 PRO A CA 1
ATOM 5014 C C . PRO A 1 660 ? -8.237 -15.007 6.610 1.00 97.38 660 PRO A C 1
ATOM 5016 O O . PRO A 1 660 ? -9.267 -14.338 6.708 1.00 97.38 660 PRO A O 1
ATOM 5019 N N . ILE A 1 661 ? -7.670 -15.595 7.662 1.00 97.81 661 ILE A N 1
ATOM 5020 C CA . ILE A 1 661 ? -8.138 -15.439 9.045 1.00 97.81 661 ILE A CA 1
ATOM 5021 C C . ILE A 1 661 ? -6.935 -15.242 9.965 1.00 97.81 661 ILE A C 1
ATOM 5023 O O . ILE A 1 661 ? -6.090 -16.131 10.090 1.00 97.81 661 ILE A O 1
ATOM 5027 N N . THR A 1 662 ? -6.883 -14.102 10.647 1.00 97.81 662 THR A N 1
ATOM 5028 C CA . THR A 1 662 ? -5.915 -13.807 11.708 1.00 97.81 662 THR A CA 1
ATOM 5029 C C . THR A 1 662 ? -6.437 -14.301 13.059 1.00 97.81 662 THR A C 1
ATOM 5031 O O . THR A 1 662 ? -7.636 -14.250 13.328 1.00 97.81 662 THR A O 1
ATOM 5034 N N . GLY A 1 663 ? -5.533 -14.777 13.918 1.00 95.56 663 GLY A N 1
ATOM 5035 C CA . GLY A 1 663 ? -5.820 -15.236 15.282 1.00 95.56 663 GLY A CA 1
ATOM 5036 C C . GLY A 1 663 ? -6.047 -16.742 15.421 1.00 95.56 663 GLY A C 1
ATOM 5037 O O . GLY A 1 663 ? -6.371 -17.211 16.510 1.00 95.56 663 GLY A O 1
ATOM 5038 N N . VAL A 1 664 ? -5.877 -17.509 14.340 1.00 93.94 664 VAL A N 1
ATOM 5039 C CA . VAL A 1 664 ? -6.098 -18.963 14.315 1.00 93.94 664 VAL A CA 1
ATOM 5040 C C . VAL A 1 664 ? -4.982 -19.661 13.547 1.00 93.94 664 VAL A C 1
ATOM 5042 O O . VAL A 1 664 ? -4.523 -19.162 12.520 1.00 93.94 664 VAL A O 1
ATOM 5045 N N . THR A 1 665 ? -4.605 -20.851 14.017 1.00 94.88 665 THR A N 1
ATOM 5046 C CA . THR A 1 665 ? -3.784 -21.821 13.281 1.00 94.88 665 THR A CA 1
ATOM 5047 C C . THR A 1 665 ? -4.663 -23.000 12.876 1.00 94.88 665 THR A C 1
ATOM 5049 O O . THR A 1 665 ? -5.141 -23.737 13.737 1.00 94.88 665 THR A O 1
ATOM 5052 N N . PHE A 1 666 ? -4.898 -23.174 11.578 1.00 94.38 666 PHE A N 1
ATOM 5053 C CA . PHE A 1 666 ? -5.745 -24.230 11.030 1.00 94.38 666 PHE A CA 1
ATOM 5054 C C . PHE A 1 666 ? -5.289 -24.647 9.628 1.00 94.38 666 PHE A C 1
ATOM 5056 O O . PHE A 1 666 ? -4.794 -23.833 8.850 1.00 94.38 666 PHE A O 1
ATOM 5063 N N . GLY A 1 667 ? -5.521 -25.916 9.283 1.00 91.69 667 GLY A N 1
ATOM 5064 C CA . GLY A 1 667 ? -5.172 -26.469 7.975 1.00 91.69 667 GLY A CA 1
ATOM 5065 C C . GLY A 1 667 ? -3.661 -26.595 7.768 1.00 91.69 667 GLY A C 1
ATOM 5066 O O . GLY A 1 667 ? -2.898 -26.661 8.726 1.00 91.69 667 GLY A O 1
ATOM 5067 N N . THR A 1 668 ? -3.234 -26.665 6.506 1.00 90.56 668 THR A N 1
ATOM 5068 C CA . THR A 1 668 ? -1.816 -26.801 6.118 1.00 90.56 668 THR A CA 1
ATOM 5069 C C . THR A 1 668 ? -1.193 -25.498 5.623 1.00 90.56 668 THR A C 1
ATOM 5071 O O . THR A 1 668 ? 0.019 -25.432 5.451 1.00 90.56 668 THR A O 1
ATOM 5074 N N . VAL A 1 669 ? -2.010 -24.471 5.365 1.00 93.19 669 VAL A N 1
ATOM 5075 C CA . VAL A 1 669 ? -1.566 -23.161 4.874 1.00 93.19 669 VAL A CA 1
ATOM 5076 C C . VAL A 1 669 ? -1.793 -22.136 5.976 1.00 93.19 669 VAL A C 1
ATOM 5078 O O . VAL A 1 669 ? -2.829 -21.471 6.042 1.00 93.19 669 VAL A O 1
ATOM 5081 N N . HIS A 1 670 ? -0.816 -22.048 6.871 1.00 94.56 670 HIS A N 1
ATOM 5082 C CA . HIS A 1 670 ? -0.808 -21.101 7.976 1.00 94.56 670 HIS A CA 1
ATOM 5083 C C . HIS A 1 670 ? 0.595 -20.541 8.203 1.00 94.56 670 HIS A C 1
ATOM 5085 O O . HIS A 1 670 ? 1.602 -21.179 7.893 1.00 94.56 670 HIS A O 1
ATOM 5091 N N . GLU A 1 671 ? 0.668 -19.370 8.814 1.00 96.00 671 GLU A N 1
ATOM 5092 C CA . GLU A 1 671 ? 1.919 -18.684 9.105 1.00 96.00 671 GLU A CA 1
ATOM 5093 C C . GLU A 1 671 ? 1.842 -17.860 10.386 1.00 96.00 671 GLU A C 1
ATOM 5095 O O . GLU A 1 671 ? 0.761 -17.591 10.905 1.00 96.00 671 GLU A O 1
ATOM 5100 N N . THR A 1 672 ? 3.003 -17.432 10.878 1.00 95.50 672 THR A N 1
ATOM 5101 C CA . THR A 1 672 ? 3.098 -16.423 11.934 1.00 95.50 672 THR A CA 1
ATOM 5102 C C . THR A 1 672 ? 3.731 -15.173 11.348 1.00 95.50 672 THR A C 1
ATOM 5104 O O . THR A 1 672 ? 4.891 -15.199 10.941 1.00 95.50 672 THR A O 1
ATOM 5107 N N . TYR A 1 673 ? 2.993 -14.066 11.341 1.00 95.06 673 TYR A N 1
ATOM 5108 C CA . TYR A 1 673 ? 3.462 -12.794 10.807 1.00 95.06 673 TYR A CA 1
ATOM 5109 C C . TYR A 1 673 ? 3.193 -11.657 11.794 1.00 95.06 673 TYR A C 1
ATOM 5111 O O . TYR A 1 673 ? 2.089 -11.508 12.315 1.00 95.06 673 TYR A O 1
ATOM 5119 N N . GLY A 1 674 ? 4.224 -10.862 12.103 1.00 91.69 674 GLY A N 1
ATOM 5120 C CA . GLY A 1 674 ? 4.114 -9.765 13.073 1.00 91.69 674 GLY A CA 1
ATOM 5121 C C . GLY A 1 674 ? 3.667 -10.209 14.473 1.00 91.69 674 GLY A C 1
ATOM 5122 O O . GLY A 1 674 ? 3.007 -9.439 15.167 1.00 91.69 674 GLY A O 1
ATOM 5123 N N . GLY A 1 675 ? 3.987 -11.450 14.862 1.00 91.12 675 GLY A N 1
ATOM 5124 C CA . GLY A 1 675 ? 3.601 -12.047 16.145 1.00 91.12 675 GLY A CA 1
ATOM 5125 C C . GLY A 1 675 ? 2.196 -12.656 16.187 1.00 91.12 675 GLY A C 1
ATOM 5126 O O . GLY A 1 675 ? 1.752 -13.036 17.266 1.00 91.12 675 GLY A O 1
ATOM 5127 N N . GLN A 1 676 ? 1.495 -12.760 15.053 1.00 93.12 676 GLN A N 1
ATOM 5128 C CA . GLN A 1 676 ? 0.137 -13.305 14.987 1.00 93.12 676 GLN A CA 1
ATOM 5129 C C . GLN A 1 676 ? 0.040 -14.478 14.026 1.00 93.12 676 GLN A C 1
ATOM 5131 O O . GLN A 1 676 ? 0.645 -14.461 12.956 1.00 93.12 676 GLN A O 1
ATOM 5136 N N . SER A 1 677 ? -0.740 -15.483 14.415 1.00 95.75 677 SER A N 1
ATOM 5137 C CA . SER A 1 677 ? -1.076 -16.612 13.554 1.00 95.75 677 SER A CA 1
ATOM 5138 C C . SER A 1 677 ? -2.090 -16.190 12.498 1.00 95.75 677 SER A C 1
ATOM 5140 O O . SER A 1 677 ? -3.110 -15.587 12.830 1.00 95.75 677 SER A O 1
ATOM 5142 N N . ASN A 1 678 ? -1.821 -16.541 11.248 1.00 96.81 678 ASN A N 1
ATOM 5143 C CA . ASN A 1 678 ? -2.708 -16.347 10.112 1.00 96.81 678 ASN A CA 1
ATOM 5144 C C . ASN A 1 678 ? -2.940 -17.701 9.443 1.00 96.81 678 ASN A C 1
ATOM 5146 O O . ASN A 1 678 ? -1.985 -18.424 9.170 1.00 96.81 678 ASN A O 1
ATOM 5150 N N . SER A 1 679 ? -4.191 -18.030 9.147 1.00 97.06 679 SER A N 1
ATOM 5151 C CA . SER A 1 679 ? -4.568 -19.212 8.370 1.00 97.06 679 SER A CA 1
ATOM 5152 C C . SER A 1 679 ? -5.253 -18.794 7.079 1.00 97.06 679 SER A C 1
ATOM 5154 O O . SER A 1 679 ? -5.974 -17.799 7.046 1.00 97.06 679 SER A O 1
ATOM 5156 N N . THR A 1 680 ? -5.055 -19.573 6.020 1.00 96.50 680 THR A N 1
ATOM 5157 C CA . THR A 1 680 ? -5.733 -19.374 4.737 1.00 96.50 680 THR A CA 1
ATOM 5158 C C . THR A 1 680 ? -6.712 -20.514 4.492 1.00 96.50 680 THR A C 1
ATOM 5160 O O . THR A 1 680 ? -6.318 -21.671 4.354 1.00 96.50 680 THR A O 1
ATOM 5163 N N . ILE A 1 681 ? -8.001 -20.189 4.431 1.00 96.19 681 ILE A N 1
ATOM 5164 C CA . ILE A 1 681 ? -9.089 -21.152 4.254 1.00 96.19 681 ILE A CA 1
ATOM 5165 C C . ILE A 1 681 ? -9.584 -21.086 2.817 1.00 96.19 681 ILE A C 1
ATOM 5167 O O . ILE A 1 681 ? -9.862 -20.007 2.311 1.00 96.19 681 ILE A O 1
ATOM 5171 N N . THR A 1 682 ? -9.731 -22.229 2.149 1.00 96.69 682 THR A N 1
ATOM 5172 C CA . THR A 1 682 ? -10.299 -22.267 0.794 1.00 96.69 682 THR A CA 1
ATOM 5173 C C . THR A 1 682 ? -11.707 -22.845 0.836 1.00 96.69 682 THR A C 1
ATOM 5175 O O . THR A 1 682 ? -11.895 -24.015 1.167 1.00 96.69 682 THR A O 1
ATOM 5178 N N . LEU A 1 683 ? -12.698 -22.028 0.485 1.00 97.25 683 LEU A N 1
ATOM 5179 C CA . LEU A 1 683 ? -14.087 -22.444 0.326 1.00 97.25 683 LEU A CA 1
ATOM 5180 C C . LEU A 1 683 ? -14.292 -22.952 -1.104 1.00 97.25 683 LEU A C 1
ATOM 5182 O O . LEU A 1 683 ? -14.052 -22.225 -2.071 1.00 97.25 683 LEU A O 1
ATOM 5186 N N . LEU A 1 684 ? -14.730 -24.203 -1.236 1.00 96.06 684 LEU A N 1
ATOM 5187 C CA . LEU A 1 684 ? -14.887 -24.881 -2.523 1.00 96.06 684 LEU A CA 1
ATOM 5188 C C . LEU A 1 684 ? -16.371 -25.032 -2.900 1.00 96.06 684 LEU A C 1
ATOM 5190 O O . LEU A 1 684 ? -17.182 -25.328 -2.016 1.00 96.06 684 LEU A O 1
ATOM 5194 N N . PRO A 1 685 ? -16.728 -24.965 -4.201 1.00 92.25 685 PRO A N 1
ATOM 5195 C CA . PRO A 1 685 ? -18.089 -25.255 -4.664 1.00 92.25 685 PRO A CA 1
ATOM 5196 C C . PRO A 1 685 ? -18.605 -26.620 -4.193 1.00 92.25 685 PRO A C 1
ATOM 5198 O O . PRO A 1 685 ? -19.749 -26.742 -3.764 1.00 92.25 685 PRO A O 1
ATOM 5201 N N . ALA A 1 686 ? -17.738 -27.639 -4.207 1.00 91.62 686 ALA A N 1
ATOM 5202 C CA . ALA A 1 686 ? -18.070 -29.008 -3.804 1.00 91.62 686 ALA A CA 1
ATOM 5203 C C . ALA A 1 686 ? -18.488 -29.138 -2.327 1.00 91.62 686 ALA A C 1
ATOM 5205 O O . ALA A 1 686 ? -19.176 -30.087 -1.968 1.00 91.62 686 ALA A O 1
ATOM 5206 N N . ALA A 1 687 ? -18.093 -28.182 -1.481 1.00 90.00 687 ALA A N 1
ATOM 5207 C CA . ALA A 1 687 ? -18.461 -28.115 -0.069 1.00 90.00 687 ALA A CA 1
ATOM 5208 C C . ALA A 1 687 ? -19.546 -27.054 0.195 1.00 90.00 687 ALA A C 1
ATOM 5210 O O . ALA A 1 687 ? -19.647 -26.544 1.309 1.00 90.00 687 ALA A O 1
ATOM 5211 N N . ALA A 1 688 ? -20.304 -26.660 -0.839 1.00 93.19 688 ALA A N 1
ATOM 5212 C CA . ALA A 1 688 ? -21.264 -25.556 -0.783 1.00 93.19 688 ALA A CA 1
ATOM 5213 C C . ALA A 1 688 ? -20.657 -24.286 -0.154 1.00 93.19 688 ALA A C 1
ATOM 5215 O O . ALA A 1 688 ? -21.307 -23.591 0.624 1.00 93.19 688 ALA A O 1
ATOM 5216 N N . TYR A 1 689 ? -19.378 -24.027 -0.456 1.00 95.88 689 TYR A N 1
ATOM 5217 C CA . TYR A 1 689 ? -18.620 -22.889 0.055 1.00 95.88 689 TYR A CA 1
ATOM 5218 C C . TYR A 1 689 ? -18.635 -22.742 1.583 1.00 95.88 689 TYR A C 1
ATOM 5220 O O . TYR A 1 689 ? -18.619 -21.624 2.085 1.00 95.88 689 TYR A O 1
ATOM 5228 N N . THR A 1 690 ? -18.649 -23.848 2.330 1.00 96.94 690 THR A N 1
ATOM 5229 C CA . THR A 1 690 ? -18.649 -23.834 3.800 1.00 96.94 690 THR A CA 1
ATOM 5230 C C . THR A 1 690 ? -17.498 -24.669 4.359 1.00 96.94 690 THR A C 1
ATOM 5232 O O . THR A 1 690 ? -17.231 -25.770 3.878 1.00 96.94 690 THR A O 1
ATOM 5235 N N . MET A 1 691 ? -16.817 -24.160 5.389 1.00 96.81 691 MET A N 1
ATOM 5236 C CA . MET A 1 691 ? -15.717 -24.846 6.071 1.00 96.81 691 MET A CA 1
ATOM 5237 C C . MET A 1 691 ? -15.778 -24.624 7.593 1.00 96.81 691 MET A C 1
ATOM 5239 O O . MET A 1 691 ? -15.708 -23.475 8.039 1.00 96.81 691 MET A O 1
ATOM 5243 N N . PRO A 1 692 ? -15.866 -25.694 8.409 1.00 96.56 692 PRO A N 1
ATOM 5244 C CA . PRO A 1 692 ? -15.687 -25.601 9.851 1.00 96.56 692 PRO A CA 1
ATOM 5245 C C . PRO A 1 692 ? -14.201 -25.600 10.237 1.00 96.56 692 PRO A C 1
ATOM 5247 O O . PRO A 1 692 ? -13.415 -26.424 9.775 1.00 96.56 692 PRO A O 1
ATOM 5250 N N . ILE A 1 693 ? -13.838 -24.713 11.155 1.00 95.75 693 ILE A N 1
ATOM 5251 C CA . ILE A 1 693 ? -12.535 -24.644 11.819 1.00 95.75 693 ILE A CA 1
ATOM 5252 C C . ILE A 1 693 ? -12.734 -25.100 13.260 1.00 95.75 693 ILE A C 1
ATOM 5254 O O . ILE A 1 693 ? -13.487 -24.461 13.993 1.00 95.75 693 ILE A O 1
ATOM 5258 N N . ALA A 1 694 ? -12.072 -26.180 13.675 1.00 93.31 694 ALA A N 1
ATOM 5259 C CA . ALA A 1 694 ? -12.162 -26.703 15.037 1.00 93.31 694 ALA A CA 1
ATOM 5260 C C . ALA A 1 694 ? -10.810 -27.279 15.518 1.00 93.31 694 ALA A C 1
ATOM 5262 O O . ALA A 1 694 ? -10.149 -27.969 14.738 1.00 93.31 694 ALA A O 1
ATOM 5263 N N . PRO A 1 695 ? -10.418 -27.053 16.789 1.00 89.00 695 PRO A N 1
ATOM 5264 C CA . PRO A 1 695 ? -11.090 -26.184 17.759 1.00 89.00 695 PRO A CA 1
ATOM 5265 C C . PRO A 1 695 ? -10.900 -24.696 17.423 1.00 89.00 695 PRO A C 1
ATOM 5267 O O . PRO A 1 695 ? -9.889 -24.305 16.842 1.00 89.00 695 PRO A O 1
ATOM 5270 N N . ALA A 1 696 ? -11.865 -23.859 17.804 1.00 89.38 696 ALA A N 1
ATOM 5271 C CA . ALA A 1 696 ? -11.701 -22.407 17.763 1.00 89.38 696 ALA A CA 1
ATOM 5272 C C . ALA A 1 696 ? -11.096 -21.865 19.069 1.00 89.38 696 ALA A C 1
ATOM 5274 O O . ALA A 1 696 ? -11.295 -22.471 20.127 1.00 89.38 696 ALA A O 1
ATOM 5275 N N . PRO A 1 697 ? -10.409 -20.707 19.036 1.00 88.62 697 PRO A N 1
ATOM 5276 C CA . PRO A 1 697 ? -9.983 -20.021 20.250 1.00 88.62 697 PRO A CA 1
ATOM 5277 C C . PRO A 1 697 ? -11.162 -19.679 21.171 1.00 88.62 697 PRO A C 1
ATOM 5279 O O . PRO A 1 697 ? -12.303 -19.499 20.731 1.00 88.62 697 PRO A O 1
ATOM 5282 N N . ALA A 1 698 ? -10.878 -19.551 22.466 1.00 86.12 698 ALA A N 1
ATOM 5283 C CA . ALA A 1 698 ? -11.811 -18.918 23.392 1.00 86.12 698 ALA A CA 1
ATOM 5284 C C . ALA A 1 698 ? -11.957 -17.421 23.057 1.00 86.12 698 ALA A C 1
ATOM 5286 O O . ALA A 1 698 ? -11.003 -16.786 22.609 1.00 86.12 698 ALA A O 1
ATOM 5287 N N . TRP A 1 699 ? -13.139 -16.854 23.308 1.00 86.31 699 TRP A N 1
ATOM 5288 C CA . TRP A 1 699 ? -13.397 -15.420 23.163 1.00 86.31 699 TRP A CA 1
ATOM 5289 C C . TRP A 1 699 ? -13.169 -14.724 24.510 1.00 86.31 699 TRP A C 1
ATOM 5291 O O . TRP A 1 699 ? -14.054 -14.723 25.366 1.00 86.31 699 TRP A O 1
ATOM 5301 N N . GLN A 1 700 ? -11.949 -14.222 24.726 1.00 70.56 700 GLN A N 1
ATOM 5302 C CA . GLN A 1 700 ? -11.491 -13.672 26.012 1.00 70.56 700 GLN A CA 1
ATOM 5303 C C . GLN A 1 700 ? -11.357 -12.160 26.019 1.00 70.56 700 GLN A C 1
ATOM 5305 O O . GLN A 1 700 ? -10.842 -11.588 25.038 1.00 70.56 700 GLN A O 1
#

Foldseek 3Di:
DDDDDDDPDDDPPPPLPFFAPLFAKEWLEEEEEEEVVVPPDQLVVLQVLLCLLFVFHYDYDHAYPVHGDDDDQDDDRYGDHQFYEYSEAALLQQPCVVVRPNVVVNQQSCFNHVFEYEYNAYPQCSNLFKHFDAKDQQAVPKWFKAFDPVLCVLQVFWLARPDSVLTLIDHRKIFTFIDTDVVHPPQKDKAAGMWTQDPVRDIGGQKMKMWHADPPDDPRTRRTGMYIHHHINAGLQTPSSLLCNVSRSCVSNVFWHFGHFAFAAEAEAEAQQHKDFAPQWDADPVRFIDGVLVRGTAPDVVTRDDPQDDQDLQFRDGPRIDHDALLLVVLVLVLLVCCLVPFFQSVAPAYEYAYAQLREDVLLLHVAARNNDDHRRSNVNCLVPVQRHAYEYQFHHLDALAFDVVVTDGDALVNLLVRLVSRVSSCVSSVRPRYDSQEYEYRVQHDLLPLRNVVSSVVSNHAEYEHEQVQDWDAAPPPSRDSDDVPHGDDADGFLAWGQRNNHRSHTYFYAYEFLQDANHQDLVSSQVVSCCDDALPHPNVVNPNHRDHSVRSLLVRLSVVLSCSSSRGHHYYYYYSSQSHPRVSNDGNVSSSVVSNSVVNVSTTDNFHYHHDDSVVSRVRNNLSVQQSPFPWMWMDSFQFKIKIFTADDPVQDKHKIKIKADDDDDAWDAGSNIIIHIDIQGVVNNRIDIDPPDHGDD

Secondary structure (DSSP, 8-state):
---------------------TT-EEES-EEEEEETTT-S-HHHHHHHHHHHHHT--EEEEEE-SSS------EETTEES-SEEEESS--HHHH-GGGT-HHHHHHHHHHHHHT-EEEESS--GGGGSSEEEEEEEE-SSS-EEEEE-HHHHHHSTTB-TTSSSSS-EEE-SSEEEEEEE-SSPPTTEEEEEEEEEE-TTS-EEEEEEEEEEE-SSPPTT--SEEEEEEE-B---TT-HHHHHHHHHHHHHHTTT-EE----EE--EEEEEETSPEE-TTEEE-TTS-EEETTTTEEP--SSTTS-TT-SPPTTTSS-TTEE---HHHHHHHHHHHHHHHHHSTT-TT---EEEE-GGGS-GGGT-S--SSSSS--HHHHHHHHHGGGSEEEE--SS---SS-EETTEE---HHHHHHHHHHHHHHHHHHT-TTEEEEEEPPGGGTTTT-HHHHHHHHHHT--EEEEETTSPPPPTT-TT--SSBTTBPPPPPSTT--EE-SS-TTSEEEEEEE-SS-TT--SHHHHHHHHHHHHSTTSSSTTTTSSPPPHHHHHHHHHHHHHHHHHTT----EEEEGGGG--TTSS--HHHHHHHHHHHHHHHHBSS-PEE---HHHHHHHHHHHHHHHTTT-EEEEETTTEEEEE-PPPTT---EEEEEET---SS-EEEETTEEEEEEEE-GGGTTEEEESSPPP--

pLDDT: mean 93.66, std 10.84, range [26.42, 98.94]

Radius of gyration: 28.57 Å; Cα contacts (8 Å, |Δi|>4): 1644; chains: 1; bounding box: 68×63×78 Å

Sequence (700 aa):
MARGLAAAGLCVAAQVVHAVPLDALIDLKVLVLASQQAGNTPELQATLTILDRLGVPYTIYYYDTTAPTLPTLETGDHAMYQGVIMPISDARYMNPFSGGALATTLARYQFKYNVRLASAYTWPGDTGCMQYVGYRDTTASPLNTTLTATGKTLFPYMNAGTTTTNPLTVQNAWTYFMSPASPLPAGTTTTTQIQGTASTGATYSVASTCLFGNTTPLAGDSTSREIMAVSFDNNPYLMHSMTLSYGLVNWVTRGLFVGVRHAYMDPQVDDIGIPDEIYPYAESLYGYWYNVTTGATTSTSPPGLCPLGDVSPTTGMTACEYRMTGADFDNMMAWQDNVNAGTANAGALKLTFAFNGAGFDTADGGLGNYPPSGTDSLSTEVNANEFEFKWITHTYDHALLEPIQNPPITITPSQVTTELQNNNAVAQSFGFEKYNKTVIVTPEISGLYYAPTLGALQSYGINVLVSDSSKPTPPVGTAGCPTNNNGVAWSLPPFNAGKYNCVNQNIFEIPRYPTALFYNVSQPSEWVAEYNYFYGANGIDPTRWGVDQTYAQVLDHVSDTLVSYLLTFDMRPLMFHQSNLRAYSGTSTLLGDLLNAVLTKYNKYYKGLPIRSPYLSDAGVLAKQRLVFNSSNVTATLKPGVSIIVSAPPRSDGQPVVVPITGVTFGTVHETYGGQSNSTITLLPAAAYTMPIAPAPAWQ

Organism: NCBI:txid265293

Nearest PDB structures (foldseek):
  6nwz-assembly1_A  TM=7.300E-01  e=1.389E-38  Aspergillus fumigatus Af293
  8ccy-assembly1_A  TM=7.267E-01  e=6.560E-15  Homo sapiens